Protein AF-0000000072273902 (afdb_homodimer)

Radius of gyration: 24.68 Å; Cα contacts (8 Å, |Δi|>4): 1093; chains: 2; bounding box: 52×80×60 Å

Nearest PDB structures (foldseek):
  7z16-assembly1_J  TM=9.126E-01  e=7.333E-23  Escherichia coli
  7z19-assembly1_I  TM=9.544E-01  e=6.099E-22  Escherichia coli
  4mki-assembly1_B  TM=8.995E-01  e=6.839E-22  Caldanaerobacter subterraneus subsp. tengcongensis MB4
  7z17-assembly1_J  TM=9.498E-01  e=2.004E-20  Escherichia coli
  4rfs-assembly1_A  TM=8.282E-01  e=1.284E-21  Levilactobacillus brevis

Foldseek 3Di:
DPQQFQKWWAQFWAADVPATQAGTETDTHHQLAAEEEAEDPSNCLVVVVCCQLVVDATPDTFMDGSRHTQHPDDDPVSLVVNLQEFEQAQQLPFDQVAALLCSQLVCVCPPVVDDPVVSSVLSQVLLVLLPHHSVRRGDGLVPDDSLSSLSSSVSSRPSSLHQEYEYEASCPPHDPVSSVSSLVSLQVSSNVSSHTYYYYHLDLVSCLSRHQKYFYRGSNYGPDIDGSVCQCVRVDFVSVCSNVVPCDTDDDPPDPD/DPQQFQKWWAQFWAADVPATQAGTETDTHHQLAEEEEAEDPSNCLVVVVCCQLVVDATPDTFMDGSRHTQHPDDDPVSLVVNLQEFEQAQQLPFDQVAALLCSQLVCVCPPVVDDPVVSSVLSQVLLVLLPHHSVRRGDGLVPDDSLSSLSSSVSSRPSSLHQEYEYEASCPPHDPVSSVSSLVSLQVSSNVSSHTYYYYHLDLVSCLSRHQKYFYRHSNYGPDIDGSVCQCVRVDFVSVCSNVVPCDTPDDPPPDD

Secondary structure (DSSP, 8-state):
-----SEEEEEEEEEETTEEEEEEEEEEE-TT-EEEEE--TTSSHHHHHHHHHTSS--SEEEEEETTEE-TT--HHHHHHHHTTEEEE-TTTT--TTS-HHHHHTHHHHHTS---HHHHHHHHHHHHHHTT--GGGTTS-GGGS-HHHHHHHHHHHHHTT--SEEEEESTTTT--HHHHHHHHHHHHHHHHHHT-EEEEE-S-HHHHHHH-SEEEEEETTEEEEEEEGGGGGG-S-HHHHHHHHT-SSSSS--SS--/-----SEEEEEEEEEETTEEEEEEEEEEE-TT-EEEEE--TTSSHHHHHHHHHTSS--SEEEEEETTEE-TT--HHHHHHHHTTEEEE-TTTT--TTS-HHHHHTHHHHHTS---HHHHHHHHHHHHHHTT--GGGTTS-GGGS-HHHHHHHHHHHHHTT--SEEEEESTTTT--HHHHHHHHHHHHHHHHHHT-EEEEE-S-HHHHHHH-SEEEEEETTEEEEEEEGGGGGG-S-HHHHHHHHT-SSSSS--SS--

InterPro domains:
  IPR003439 ABC transporter-like, ATP-binding domain [PF00005] (22-172)
  IPR003439 ABC transporter-like, ATP-binding domain [PS50893] (7-244)
  IPR003593 AAA+ ATPase domain [SM00382] (31-221)
  IPR017871 ABC transporter-like, conserved site [PS00211] (144-158)
  IPR027417 P-loop containing nucleoside triphosphate hydrolase [G3DSA:3.40.50.300] (6-251)
  IPR027417 P-loop containing nucleoside triphosphate hydrolase [SSF52540] (7-236)

pLDDT: mean 94.52, std 8.45, range [34.03, 98.75]

Organism: Rhodospirillum rubrum (strain ATCC 11170 / ATH 1.1.1 / DSM 467 / LMG 4362 / NCIMB 8255 / S1) (NCBI:txid269796)

Sequence (514 aa):
MTDTPKIELRGLKKAFGPKVVLDGVDLTVGAGESVVIIGGSGTGKSVALKCILGLLRPDSGSILIDGQETVGLRGQDRDKVMAKFGMLFQGAALFDSLPVWQNVAFGLLQGQRMPRRQAKEIAITTLAEVGLGADVADLSPSELSGGMQKRVGLARAIATNPEIIFFDEPTTGLDPIMADVINDLIRTSVRHLGATALTITHDMASASKIADRIAMLYQGKLIWVGPASEVYDSGNPYVDQFVHGRAEGPIRAGLRDMTDTPKIELRGLKKAFGPKVVLDGVDLTVGAGESVVIIGGSGTGKSVALKCILGLLRPDSGSILIDGQETVGLRGQDRDKVMAKFGMLFQGAALFDSLPVWQNVAFGLLQGQRMPRRQAKEIAITTLAEVGLGADVADLSPSELSGGMQKRVGLARAIATNPEIIFFDEPTTGLDPIMADVINDLIRTSVRHLGATALTITHDMASASKIADRIAMLYQGKLIWVGPASEVYDSGNPYVDQFVHGRAEGPIRAGLRD

Structure (mmCIF, N/CA/C/O backbone):
data_AF-0000000072273902-model_v1
#
loop_
_entity.id
_entity.type
_entity.pdbx_description
1 polymer 'ABC transporter component'
#
loop_
_atom_site.group_PDB
_atom_site.id
_atom_site.type_symbol
_atom_site.label_atom_id
_atom_site.label_alt_id
_atom_site.label_comp_id
_atom_site.label_asym_id
_atom_site.label_entity_id
_atom_site.label_seq_id
_atom_site.pdbx_PDB_ins_code
_atom_site.Cartn_x
_atom_site.Cartn_y
_atom_site.Cartn_z
_atom_site.occupancy
_atom_site.B_iso_or_equiv
_atom_site.auth_seq_id
_atom_site.auth_comp_id
_atom_site.auth_asym_id
_atom_site.auth_atom_id
_atom_site.pdbx_PDB_model_num
ATOM 1 N N . MET A 1 1 ? -2.51 -29.156 -32.438 1 37.62 1 MET A N 1
ATOM 2 C CA . MET A 1 1 ? -2.258 -29.641 -31.078 1 37.62 1 MET A CA 1
ATOM 3 C C . MET A 1 1 ? -2.84 -28.688 -30.031 1 37.62 1 MET A C 1
ATOM 5 O O . MET A 1 1 ? -2.404 -27.547 -29.922 1 37.62 1 MET A O 1
ATOM 9 N N . THR A 1 2 ? -4.09 -28.562 -29.828 1 48.53 2 THR A N 1
ATOM 10 C CA . THR A 1 2 ? -4.887 -27.625 -29.047 1 48.53 2 THR A CA 1
ATOM 11 C C . THR A 1 2 ? -4.297 -27.438 -27.656 1 48.53 2 THR A C 1
ATOM 13 O O . THR A 1 2 ? -4.234 -28.391 -26.859 1 48.53 2 THR A O 1
ATOM 16 N N . ASP A 1 3 ? -3.195 -26.562 -27.344 1 73.94 3 ASP A N 1
ATOM 17 C CA . ASP A 1 3 ? -2.293 -26.438 -26.203 1 73.94 3 ASP A CA 1
ATOM 18 C C . ASP A 1 3 ? -3.072 -26.25 -24.906 1 73.94 3 ASP A C 1
ATOM 20 O O . ASP A 1 3 ? -3.9 -25.328 -24.797 1 73.94 3 ASP A O 1
ATOM 24 N N . THR A 1 4 ? -3.309 -27.328 -24.219 1 91.38 4 THR A N 1
ATOM 25 C CA . THR A 1 4 ? -3.984 -27.359 -22.938 1 91.38 4 THR A CA 1
ATOM 26 C C . THR A 1 4 ? -3.49 -26.234 -22.031 1 91.38 4 THR A C 1
ATOM 28 O O . THR A 1 4 ? -2.285 -26.094 -21.812 1 91.38 4 THR A O 1
ATOM 31 N N . PRO A 1 5 ? -4.492 -25.438 -21.625 1 96.62 5 PRO A N 1
ATOM 32 C CA . PRO A 1 5 ? -4.074 -24.359 -20.703 1 96.62 5 PRO A CA 1
ATOM 33 C C . PRO A 1 5 ? -3.471 -24.891 -19.406 1 96.62 5 PRO A C 1
ATOM 35 O O . PRO A 1 5 ? -3.824 -25.984 -18.969 1 96.62 5 PRO A O 1
ATOM 38 N N . LYS A 1 6 ? -2.547 -24.203 -18.906 1 98.06 6 LYS A N 1
ATOM 39 C CA . LYS A 1 6 ? -1.939 -24.578 -17.625 1 98.06 6 LYS A CA 1
ATOM 40 C C . LYS A 1 6 ? -2.934 -24.438 -16.484 1 98.06 6 LYS A C 1
ATOM 42 O O . LYS A 1 6 ? -2.971 -25.266 -15.578 1 98.06 6 LYS A O 1
ATOM 47 N N . ILE A 1 7 ? -3.754 -23.359 -16.438 1 98.31 7 ILE A N 1
ATOM 48 C CA . ILE A 1 7 ? -4.844 -23.094 -15.5 1 98.31 7 ILE A CA 1
ATOM 49 C C . ILE A 1 7 ? -6.125 -22.797 -16.266 1 98.31 7 ILE A C 1
ATOM 51 O O . ILE A 1 7 ? -6.109 -22.031 -17.234 1 98.31 7 ILE A O 1
ATOM 55 N N . GLU A 1 8 ? -7.199 -23.391 -15.875 1 98.56 8 GLU A N 1
ATOM 56 C CA . GLU A 1 8 ? -8.484 -23.125 -16.5 1 98.56 8 GLU A CA 1
ATOM 57 C C . GLU A 1 8 ? -9.594 -23.016 -15.461 1 98.56 8 GLU A C 1
ATOM 59 O O . GLU A 1 8 ? -9.805 -23.938 -14.672 1 98.56 8 GLU A O 1
ATOM 64 N N . LEU A 1 9 ? -10.234 -21.891 -15.367 1 98.56 9 LEU A N 1
ATOM 65 C CA . LEU A 1 9 ? -11.445 -21.672 -14.57 1 98.56 9 LEU A CA 1
ATOM 66 C C . LEU A 1 9 ? -12.688 -21.719 -15.453 1 98.56 9 LEU A C 1
ATOM 68 O O . LEU A 1 9 ? -12.742 -21.078 -16.5 1 98.56 9 LEU A O 1
ATOM 72 N N . ARG A 1 10 ? -13.633 -22.5 -15.086 1 98.25 10 ARG A N 1
ATOM 73 C CA . ARG A 1 10 ? -14.875 -22.641 -15.836 1 98.25 10 ARG A CA 1
ATOM 74 C C . ARG A 1 10 ? -16.078 -22.312 -14.961 1 98.25 10 ARG A C 1
ATOM 76 O O . ARG A 1 10 ? -16.453 -23.109 -14.094 1 98.25 10 ARG A O 1
ATOM 83 N N . GLY A 1 11 ? -16.672 -21.203 -15.242 1 98.25 11 GLY A N 1
ATOM 84 C CA . GLY A 1 11 ? -17.891 -20.828 -14.555 1 98.25 11 GLY A CA 1
ATOM 85 C C . GLY A 1 11 ? -17.75 -20.812 -13.047 1 98.25 11 GLY A C 1
ATOM 86 O O . GLY A 1 11 ? -18.641 -21.312 -12.336 1 98.25 11 GLY A O 1
ATOM 87 N N . LEU A 1 12 ? -16.719 -20.359 -12.5 1 98.38 12 LEU A N 1
ATOM 88 C CA . LEU A 1 12 ? -16.422 -20.422 -11.078 1 98.38 12 LEU A CA 1
ATOM 89 C C . LEU A 1 12 ? -17.328 -19.469 -10.289 1 98.38 12 LEU A C 1
ATOM 91 O O . LEU A 1 12 ? -17.422 -18.281 -10.609 1 98.38 12 LEU A O 1
ATOM 95 N N . LYS A 1 13 ? -18.031 -19.984 -9.328 1 98.56 13 LYS A N 1
ATOM 96 C CA . LYS A 1 13 ? -18.938 -19.188 -8.492 1 98.56 13 LYS A CA 1
ATOM 97 C C . LYS A 1 13 ? -18.609 -19.375 -7.012 1 98.56 13 LYS A C 1
ATOM 99 O O . LYS A 1 13 ? -18.266 -20.469 -6.578 1 98.56 13 LYS A O 1
ATOM 104 N N . LYS A 1 14 ? -18.688 -18.375 -6.234 1 98.31 14 LYS A N 1
ATOM 105 C CA . LYS A 1 14 ? -18.484 -18.391 -4.785 1 98.31 14 LYS A CA 1
ATOM 106 C C . LYS A 1 14 ? -19.266 -17.266 -4.117 1 98.31 14 LYS A C 1
ATOM 108 O O . LYS A 1 14 ? -19.203 -16.109 -4.555 1 98.31 14 LYS A O 1
ATOM 113 N N . ALA A 1 15 ? -20.047 -17.547 -3.184 1 97.69 15 ALA A N 1
ATOM 114 C CA . ALA A 1 15 ? -20.812 -16.578 -2.404 1 97.69 15 ALA A CA 1
ATOM 115 C C . ALA A 1 15 ? -20.578 -16.766 -0.909 1 97.69 15 ALA A C 1
ATOM 117 O O . ALA A 1 15 ? -20.219 -17.859 -0.47 1 97.69 15 ALA A O 1
ATOM 118 N N . PHE A 1 16 ? -20.641 -15.781 -0.13 1 95.81 16 PHE A N 1
ATOM 119 C CA . PHE A 1 16 ? -20.672 -15.797 1.327 1 95.81 16 PHE A CA 1
ATOM 120 C C . PHE A 1 16 ? -21.984 -15.25 1.848 1 95.81 16 PHE A C 1
ATOM 122 O O . PHE A 1 16 ? -22.203 -14.039 1.881 1 95.81 16 PHE A O 1
ATOM 129 N N . GLY A 1 17 ? -22.859 -16.141 2.232 1 95.12 17 GLY A N 1
ATOM 130 C CA . GLY A 1 17 ? -24.234 -15.703 2.477 1 95.12 17 GLY A CA 1
ATOM 131 C C . GLY A 1 17 ? -24.906 -15.117 1.248 1 95.12 17 GLY A C 1
ATOM 132 O O . GLY A 1 17 ? -24.906 -15.734 0.182 1 95.12 17 GLY A O 1
ATOM 133 N N . PRO A 1 18 ? -25.453 -13.914 1.46 1 93.62 18 PRO A N 1
ATOM 134 C CA . PRO A 1 18 ? -26.141 -13.289 0.328 1 93.62 18 PRO A CA 1
ATOM 135 C C . PRO A 1 18 ? -25.188 -12.594 -0.635 1 93.62 18 PRO A C 1
ATOM 137 O O . PRO A 1 18 ? -25.594 -12.195 -1.732 1 93.62 18 PRO A O 1
ATOM 140 N N . LYS A 1 19 ? -23.969 -12.453 -0.305 1 94.19 19 LYS A N 1
ATOM 141 C CA . LYS A 1 19 ? -23.016 -11.711 -1.112 1 94.19 19 LYS A CA 1
ATOM 142 C C . LYS A 1 19 ? -22.328 -12.617 -2.131 1 94.19 19 LYS A C 1
ATOM 144 O O . LYS A 1 19 ? -21.547 -13.484 -1.764 1 94.19 19 LYS A O 1
ATOM 149 N N . VAL A 1 20 ? -22.625 -12.375 -3.387 1 96.62 20 VAL A N 1
ATOM 150 C CA . VAL A 1 20 ? -21.969 -13.109 -4.465 1 96.62 20 VAL A CA 1
ATOM 151 C C . VAL A 1 20 ? -20.625 -12.469 -4.777 1 96.62 20 VAL A C 1
ATOM 153 O O . VAL A 1 20 ? -20.562 -11.305 -5.18 1 96.62 20 VAL A O 1
ATOM 156 N N . VAL A 1 21 ? -19.547 -13.203 -4.617 1 97.12 21 VAL A N 1
ATOM 157 C CA . VAL A 1 21 ? -18.203 -12.68 -4.773 1 97.12 21 VAL A CA 1
ATOM 158 C C . VAL A 1 21 ? -17.641 -13.07 -6.141 1 97.12 21 VAL A C 1
ATOM 160 O O . VAL A 1 21 ? -17 -12.258 -6.809 1 97.12 21 VAL A O 1
ATOM 163 N N . LEU A 1 22 ? -17.828 -14.297 -6.539 1 98.5 22 LEU A N 1
ATOM 164 C CA . LEU A 1 22 ? -17.531 -14.789 -7.879 1 98.5 22 LEU A CA 1
ATOM 165 C C . LEU A 1 22 ? -18.797 -15.297 -8.562 1 98.5 22 LEU A C 1
ATOM 167 O O . LEU A 1 22 ? -19.516 -16.109 -7.996 1 98.5 22 LEU A O 1
ATOM 171 N N . ASP A 1 23 ? -19.062 -14.828 -9.766 1 98.25 23 ASP A N 1
ATOM 172 C CA . ASP A 1 23 ? -20.328 -15.094 -10.43 1 98.25 23 ASP A CA 1
ATOM 173 C C . ASP A 1 23 ? -20.109 -15.648 -11.836 1 98.25 23 ASP A C 1
ATOM 175 O O . ASP A 1 23 ? -20.609 -15.094 -12.812 1 98.25 23 ASP A O 1
ATOM 179 N N . GLY A 1 24 ? -19.484 -16.766 -11.914 1 98 24 GLY A N 1
ATOM 180 C CA . GLY A 1 24 ? -19.281 -17.438 -13.188 1 98 24 GLY A CA 1
ATOM 181 C C . GLY A 1 24 ? -18.016 -16.969 -13.898 1 98 24 GLY A C 1
ATOM 182 O O . GLY A 1 24 ? -18.078 -16.578 -15.07 1 98 24 GLY A O 1
ATOM 183 N N . VAL A 1 25 ? -16.906 -17.062 -13.242 1 98.25 25 VAL A N 1
ATOM 184 C CA . VAL A 1 25 ? -15.633 -16.562 -13.766 1 98.25 25 VAL A CA 1
ATOM 185 C C . VAL A 1 25 ? -15.023 -17.609 -14.703 1 98.25 25 VAL A C 1
ATOM 187 O O . VAL A 1 25 ? -14.891 -18.781 -14.336 1 98.25 25 VAL A O 1
ATOM 190 N N . ASP A 1 26 ? -14.789 -17.25 -15.922 1 98.56 26 ASP A N 1
ATOM 191 C CA . ASP A 1 26 ? -14.07 -18.047 -16.906 1 98.56 26 ASP A CA 1
ATOM 192 C C . ASP A 1 26 ? -12.703 -17.438 -17.219 1 98.56 26 ASP A C 1
ATOM 194 O O . ASP A 1 26 ? -12.617 -16.266 -17.594 1 98.56 26 ASP A O 1
ATOM 198 N N . LEU A 1 27 ? -11.648 -18.203 -17.109 1 98.44 27 LEU A N 1
ATOM 199 C CA . LEU A 1 27 ? -10.312 -17.703 -17.391 1 98.44 27 LEU A CA 1
ATOM 200 C C . LEU A 1 27 ? -9.375 -18.859 -17.766 1 98.44 27 LEU A C 1
ATOM 202 O O . LEU A 1 27 ? -9.414 -19.922 -17.156 1 98.44 27 LEU A O 1
ATOM 206 N N . THR A 1 28 ? -8.57 -18.672 -18.734 1 98.25 28 THR A N 1
ATOM 207 C CA . THR A 1 28 ? -7.523 -19.609 -19.109 1 98.25 28 THR A CA 1
ATOM 208 C C . THR A 1 28 ? -6.152 -18.953 -19.031 1 98.25 28 THR A C 1
ATOM 210 O O . THR A 1 28 ? -5.996 -17.781 -19.375 1 98.25 28 THR A O 1
ATOM 213 N N . VAL A 1 29 ? -5.23 -19.656 -18.531 1 98.38 29 VAL A N 1
ATOM 214 C CA . VAL A 1 29 ? -3.834 -19.234 -18.5 1 98.38 29 VAL A CA 1
ATOM 215 C C . VAL A 1 29 ? -2.975 -20.281 -19.219 1 98.38 29 VAL A C 1
ATOM 217 O O . VAL A 1 29 ? -2.967 -21.453 -18.844 1 98.38 29 VAL A O 1
ATOM 220 N N . GLY A 1 30 ? -2.303 -19.859 -20.234 1 97.88 30 GLY A N 1
ATOM 221 C CA . GLY A 1 30 ? -1.449 -20.766 -21 1 97.88 30 GLY A CA 1
ATOM 222 C C . GLY A 1 30 ? -0.151 -21.094 -20.281 1 97.88 30 GLY A C 1
ATOM 223 O O . GLY A 1 30 ? 0.245 -20.391 -19.344 1 97.88 30 GLY A O 1
ATOM 224 N N . ALA A 1 31 ? 0.478 -22.188 -20.766 1 97.25 31 ALA A N 1
ATOM 225 C CA . ALA A 1 31 ? 1.788 -22.562 -20.234 1 97.25 31 ALA A CA 1
ATOM 226 C C . ALA A 1 31 ? 2.816 -21.469 -20.516 1 97.25 31 ALA A C 1
ATOM 228 O O . ALA A 1 31 ? 2.928 -20.984 -21.641 1 97.25 31 ALA A O 1
ATOM 229 N N . GLY A 1 32 ? 3.496 -21.047 -19.422 1 97.12 32 GLY A N 1
ATOM 230 C CA . GLY A 1 32 ? 4.535 -20.031 -19.562 1 97.12 32 GLY A CA 1
ATOM 231 C C . GLY A 1 32 ? 3.988 -18.625 -19.703 1 97.12 32 GLY A C 1
ATOM 232 O O . GLY A 1 32 ? 4.746 -17.688 -19.938 1 97.12 32 GLY A O 1
ATOM 233 N N . GLU A 1 33 ? 2.713 -18.5 -19.547 1 98.06 33 GLU A N 1
ATOM 234 C CA . GLU A 1 33 ? 2.068 -17.188 -19.672 1 98.06 33 GLU A CA 1
ATOM 235 C C . GLU A 1 33 ? 1.95 -16.5 -18.312 1 98.06 33 GLU A C 1
ATOM 237 O O . GLU A 1 33 ? 1.74 -17.156 -17.297 1 98.06 33 GLU A O 1
ATOM 242 N N . SER A 1 34 ? 2.098 -15.219 -18.312 1 98.44 34 SER A N 1
ATOM 243 C CA . SER A 1 34 ? 1.867 -14.398 -17.125 1 98.44 34 SER A CA 1
ATOM 244 C C . SER A 1 34 ? 0.564 -13.617 -17.25 1 98.44 34 SER A C 1
ATOM 246 O O . SER A 1 34 ? 0.455 -12.695 -18.062 1 98.44 34 SER A O 1
ATOM 248 N N . VAL A 1 35 ? -0.438 -13.984 -16.453 1 98.75 35 VAL A N 1
ATOM 249 C CA . VAL A 1 35 ? -1.722 -13.289 -16.438 1 98.75 35 VAL A CA 1
ATOM 250 C C . VAL A 1 35 ? -1.891 -12.547 -15.109 1 98.75 35 VAL A C 1
ATOM 252 O O . VAL A 1 35 ? -1.561 -13.078 -14.047 1 98.75 35 VAL A O 1
ATOM 255 N N . VAL A 1 36 ? -2.371 -11.312 -15.164 1 98.75 36 VAL A N 1
ATOM 256 C CA . VAL A 1 36 ? -2.639 -10.508 -13.977 1 98.75 36 VAL A CA 1
ATOM 257 C C . VAL A 1 36 ? -4.133 -10.211 -13.883 1 98.75 36 VAL A C 1
ATOM 259 O O . VAL A 1 36 ? -4.746 -9.773 -14.859 1 98.75 36 VAL A O 1
ATOM 262 N N . ILE A 1 37 ? -4.699 -10.523 -12.758 1 98.62 37 ILE A N 1
ATOM 263 C CA . ILE A 1 37 ? -6.074 -10.133 -12.461 1 98.62 37 ILE A CA 1
ATOM 264 C C . ILE A 1 37 ? -6.074 -8.82 -11.68 1 98.62 37 ILE A C 1
ATOM 266 O O . ILE A 1 37 ? -5.504 -8.734 -10.586 1 98.62 37 ILE A O 1
ATOM 270 N N . ILE A 1 38 ? -6.707 -7.816 -12.242 1 98.06 38 ILE A N 1
ATOM 271 C CA . ILE A 1 38 ? -6.809 -6.523 -11.578 1 98.06 38 ILE A CA 1
ATOM 272 C C . ILE A 1 38 ? -8.25 -6.281 -11.141 1 98.06 38 ILE A C 1
ATOM 274 O O . ILE A 1 38 ? -9.172 -6.973 -11.594 1 98.06 38 ILE A O 1
ATOM 278 N N . GLY A 1 39 ? -8.453 -5.328 -10.25 1 94.69 39 GLY A N 1
ATOM 279 C CA . GLY A 1 39 ? -9.75 -4.953 -9.719 1 94.69 39 GLY A CA 1
ATOM 280 C C . GLY A 1 39 ? -9.664 -4.219 -8.391 1 94.69 39 GLY A C 1
ATOM 281 O O . GLY A 1 39 ? -8.602 -4.188 -7.762 1 94.69 39 GLY A O 1
ATOM 282 N N . GLY A 1 40 ? -10.742 -3.658 -8.07 1 90.75 40 GLY A N 1
ATOM 283 C CA . GLY A 1 40 ? -10.781 -2.912 -6.824 1 90.75 40 GLY A CA 1
ATOM 284 C C . GLY A 1 40 ? -10.688 -3.795 -5.598 1 90.75 40 GLY A C 1
ATOM 285 O O . GLY A 1 40 ? -10.719 -5.023 -5.703 1 90.75 40 GLY A O 1
ATOM 286 N N . SER A 1 41 ? -10.562 -3.117 -4.418 1 88.31 41 SER A N 1
ATOM 287 C CA . SER A 1 41 ? -10.547 -3.854 -3.16 1 88.31 41 SER A CA 1
ATOM 288 C C . SER A 1 41 ? -11.883 -4.547 -2.906 1 88.31 41 SER A C 1
ATOM 290 O O . SER A 1 41 ? -12.945 -3.973 -3.152 1 88.31 41 SER A O 1
ATOM 292 N N . GLY A 1 42 ? -11.844 -5.781 -2.525 1 86.06 42 GLY A N 1
ATOM 293 C CA . GLY A 1 42 ? -13.047 -6.504 -2.139 1 86.06 42 GLY A CA 1
ATOM 294 C C . GLY A 1 42 ? -13.812 -7.062 -3.322 1 86.06 42 GLY A C 1
ATOM 295 O O . GLY A 1 42 ? -14.961 -7.492 -3.18 1 86.06 42 GLY A O 1
ATOM 296 N N . THR A 1 43 ? -13.211 -7.082 -4.477 1 90.56 43 THR A N 1
ATOM 297 C CA . THR A 1 43 ? -13.945 -7.5 -5.664 1 90.56 43 THR A CA 1
ATOM 298 C C . THR A 1 43 ? -13.914 -9.016 -5.816 1 90.56 43 THR A C 1
ATOM 300 O O . THR A 1 43 ? -14.633 -9.578 -6.648 1 90.56 43 THR A O 1
ATOM 303 N N . GLY A 1 44 ? -13 -9.703 -5.105 1 94.75 44 GLY A N 1
ATOM 304 C CA . GLY A 1 44 ? -12.992 -11.156 -5.152 1 94.75 44 GLY A CA 1
ATOM 305 C C . GLY A 1 44 ? -11.703 -11.734 -5.699 1 94.75 44 GLY A C 1
ATOM 306 O O . GLY A 1 44 ? -11.594 -12.945 -5.891 1 94.75 44 GLY A O 1
ATOM 307 N N . LYS A 1 45 ? -10.742 -10.93 -5.98 1 96.81 45 LYS A N 1
ATOM 308 C CA . LYS A 1 45 ? -9.477 -11.391 -6.539 1 96.81 45 LYS A CA 1
ATOM 309 C C . LYS A 1 45 ? -8.836 -12.453 -5.645 1 96.81 45 LYS A C 1
ATOM 311 O O . LYS A 1 45 ? -8.445 -13.516 -6.121 1 96.81 45 LYS A O 1
ATOM 316 N N . SER A 1 46 ? -8.758 -12.125 -4.367 1 95.56 46 SER A N 1
ATOM 317 C CA . SER A 1 46 ? -8.141 -13.055 -3.428 1 95.56 46 SER A CA 1
ATOM 318 C C . SER A 1 46 ? -8.984 -14.312 -3.258 1 95.56 46 SER A C 1
ATOM 320 O O . SER A 1 46 ? -8.445 -15.406 -3.07 1 95.56 46 SER A O 1
ATOM 322 N N . VAL A 1 47 ? -10.312 -14.211 -3.342 1 96.75 47 VAL A N 1
ATOM 323 C CA . VAL A 1 47 ? -11.203 -15.359 -3.262 1 96.75 47 VAL A CA 1
ATOM 324 C C . VAL A 1 47 ? -10.961 -16.297 -4.449 1 96.75 47 VAL A C 1
ATOM 326 O O . VAL A 1 47 ? -10.867 -17.516 -4.285 1 96.75 47 VAL A O 1
ATOM 329 N N . ALA A 1 48 ? -10.812 -15.688 -5.629 1 97.81 48 ALA A N 1
ATOM 330 C CA . ALA A 1 48 ? -10.5 -16.469 -6.816 1 97.81 48 ALA A CA 1
ATOM 331 C C . ALA A 1 48 ? -9.18 -17.219 -6.648 1 97.81 48 ALA A C 1
ATOM 333 O O . ALA A 1 48 ? -9.102 -18.422 -6.918 1 97.81 48 ALA A O 1
ATOM 334 N N . LEU A 1 49 ? -8.148 -16.516 -6.184 1 97.25 49 LEU A N 1
ATOM 335 C CA . LEU A 1 49 ? -6.836 -17.125 -5.984 1 97.25 49 LEU A CA 1
ATOM 336 C C . LEU A 1 49 ? -6.902 -18.25 -4.961 1 97.25 49 LEU A C 1
ATOM 338 O O . LEU A 1 49 ? -6.359 -19.328 -5.184 1 97.25 49 LEU A O 1
ATOM 342 N N . LYS A 1 50 ? -7.609 -18.047 -3.893 1 95.81 50 LYS A N 1
ATOM 343 C CA . LYS A 1 50 ? -7.738 -19.047 -2.846 1 95.81 50 LYS A CA 1
ATOM 344 C C . LYS A 1 50 ? -8.477 -20.281 -3.357 1 95.81 50 LYS A C 1
ATOM 346 O O . LYS A 1 50 ? -8.188 -21.406 -2.943 1 95.81 50 LYS A O 1
ATOM 351 N N . CYS A 1 51 ? -9.445 -20.078 -4.211 1 97.5 51 CYS A N 1
ATOM 352 C CA . CYS A 1 51 ? -10.125 -21.203 -4.832 1 97.5 51 CYS A CA 1
ATOM 353 C C . CYS A 1 51 ? -9.164 -22.031 -5.676 1 97.5 51 CYS A C 1
ATOM 355 O O . CYS A 1 51 ? -9.156 -23.266 -5.594 1 97.5 51 CYS A O 1
ATOM 357 N N . ILE A 1 52 ? -8.336 -21.344 -6.445 1 97.38 52 ILE A N 1
ATOM 358 C CA . ILE A 1 52 ? -7.371 -22.031 -7.305 1 97.38 52 ILE A CA 1
ATOM 359 C C . ILE A 1 52 ? -6.379 -22.812 -6.441 1 97.38 52 ILE A C 1
ATOM 361 O O . ILE A 1 52 ? -6.023 -23.953 -6.77 1 97.38 52 ILE A O 1
ATOM 365 N N . LEU A 1 53 ? -5.988 -22.234 -5.316 1 94.81 53 LEU A N 1
ATOM 366 C CA . LEU A 1 53 ? -5.004 -22.844 -4.426 1 94.81 53 LEU A CA 1
ATOM 367 C C . LEU A 1 53 ? -5.633 -23.953 -3.59 1 94.81 53 LEU A C 1
ATOM 369 O O . LEU A 1 53 ? -4.93 -24.672 -2.869 1 94.81 53 LEU A O 1
ATOM 373 N N . GLY A 1 54 ? -6.91 -24.031 -3.611 1 93.56 54 GLY A N 1
ATOM 374 C CA . GLY A 1 54 ? -7.613 -25.062 -2.861 1 93.56 54 GLY A CA 1
ATOM 375 C C . GLY A 1 54 ? -7.836 -24.688 -1.406 1 93.56 54 GLY A C 1
ATOM 376 O O . GLY A 1 54 ? -8.211 -25.547 -0.595 1 93.56 54 GLY A O 1
ATOM 377 N N . LEU A 1 55 ? -7.59 -23.484 -1.046 1 91.75 55 LEU A N 1
ATOM 378 C CA . LEU A 1 55 ? -7.785 -23.016 0.32 1 91.75 55 LEU A CA 1
ATOM 379 C C . LEU A 1 55 ? -9.25 -22.688 0.58 1 91.75 55 LEU A C 1
ATOM 381 O O . LEU A 1 55 ? -9.672 -22.594 1.733 1 91.75 55 LEU A O 1
ATOM 385 N N . LEU A 1 56 ? -10.016 -22.469 -0.478 1 93.81 56 LEU A N 1
ATOM 386 C CA . LEU A 1 56 ? -11.445 -22.219 -0.433 1 93.81 56 LEU A CA 1
ATOM 387 C C . LEU A 1 56 ? -12.18 -23.031 -1.495 1 93.81 56 LEU A C 1
ATOM 389 O O . LEU A 1 56 ? -11.719 -23.125 -2.635 1 93.81 56 LEU A O 1
ATOM 393 N N . ARG A 1 57 ? -13.227 -23.625 -1.14 1 95.88 57 ARG A N 1
ATOM 394 C CA . ARG A 1 57 ? -14 -24.406 -2.1 1 95.88 57 ARG A CA 1
ATOM 395 C C . ARG A 1 57 ? -15.023 -23.531 -2.816 1 95.88 57 ARG A C 1
ATOM 397 O O . ARG A 1 57 ? -15.82 -22.844 -2.172 1 95.88 57 ARG A O 1
ATOM 404 N N . PRO A 1 58 ? -15 -23.5 -4.094 1 98 58 PRO A N 1
ATOM 405 C CA . PRO A 1 58 ? -16.047 -22.781 -4.809 1 98 58 PRO A CA 1
ATOM 406 C C . PRO A 1 58 ? -17.422 -23.438 -4.664 1 98 58 PRO A C 1
ATOM 408 O O . PRO A 1 58 ? -17.516 -24.609 -4.309 1 98 58 PRO A O 1
ATOM 411 N N . ASP A 1 59 ? -18.484 -22.641 -4.859 1 98.06 59 ASP A N 1
ATOM 412 C CA . ASP A 1 59 ? -19.844 -23.172 -4.781 1 98.06 59 ASP A CA 1
ATOM 413 C C . ASP A 1 59 ? -20.203 -23.938 -6.047 1 98.06 59 ASP A C 1
ATOM 415 O O . ASP A 1 59 ? -20.969 -24.906 -5.988 1 98.06 59 ASP A O 1
ATOM 419 N N . SER A 1 60 ? -19.688 -23.516 -7.152 1 97.88 60 SER A N 1
ATOM 420 C CA . SER A 1 60 ? -19.891 -24.188 -8.422 1 97.88 60 SER A CA 1
ATOM 421 C C . SER A 1 60 ? -18.797 -23.812 -9.43 1 97.88 60 SER A C 1
ATOM 423 O O . SER A 1 60 ? -18 -22.922 -9.172 1 97.88 60 SER A O 1
ATOM 425 N N . GLY A 1 61 ? -18.766 -24.547 -10.492 1 98 61 GLY A N 1
ATOM 426 C CA . GLY A 1 61 ? -17.734 -24.359 -11.508 1 98 61 GLY A CA 1
ATOM 427 C C . GLY A 1 61 ? -16.594 -25.344 -11.391 1 98 61 GLY A C 1
ATOM 428 O O . GLY A 1 61 ? -16.672 -26.312 -10.625 1 98 61 GLY A O 1
ATOM 429 N N . SER A 1 62 ? -15.586 -25.109 -12.266 1 98.06 62 SER A N 1
ATOM 430 C CA . SER A 1 62 ? -14.461 -26.047 -12.305 1 98.06 62 SER A CA 1
ATOM 431 C C . SER A 1 62 ? -13.125 -25.297 -12.352 1 98.06 62 SER A C 1
ATOM 433 O O . SER A 1 62 ? -13.062 -24.156 -12.82 1 98.06 62 SER A O 1
ATOM 435 N N . ILE A 1 63 ? -12.172 -25.875 -11.766 1 98.38 63 ILE A N 1
ATOM 436 C CA . ILE A 1 63 ? -10.781 -25.422 -11.852 1 98.38 63 ILE A CA 1
ATOM 437 C C . ILE A 1 63 ? -9.906 -26.562 -12.367 1 98.38 63 ILE A C 1
ATOM 439 O O . ILE A 1 63 ? -9.836 -27.625 -11.758 1 98.38 63 ILE A O 1
ATOM 443 N N . LEU A 1 64 ? -9.305 -26.328 -13.469 1 98.12 64 LEU A N 1
ATOM 444 C CA . LEU A 1 64 ? -8.438 -27.344 -14.055 1 98.12 64 LEU A CA 1
ATOM 445 C C . LEU A 1 64 ? -6.984 -26.875 -14.055 1 98.12 64 LEU A C 1
ATOM 447 O O . LEU A 1 64 ? -6.695 -25.734 -14.398 1 98.12 64 LEU A O 1
ATOM 451 N N . ILE A 1 65 ? -6.094 -27.75 -13.641 1 97.81 65 ILE A N 1
ATOM 452 C CA . ILE A 1 65 ? -4.648 -27.594 -13.766 1 97.81 65 ILE A CA 1
ATOM 453 C C . ILE A 1 65 ? -4.09 -28.672 -14.688 1 97.81 65 ILE A C 1
ATOM 455 O O . ILE A 1 65 ? -4.312 -29.859 -14.461 1 97.81 65 ILE A O 1
ATOM 459 N N . ASP A 1 66 ? -3.457 -28.312 -15.758 1 96.25 66 ASP A N 1
ATOM 460 C CA . ASP A 1 66 ? -3 -29.266 -16.766 1 96.25 66 ASP A CA 1
ATOM 461 C C . ASP A 1 66 ? -4.156 -30.125 -17.266 1 96.25 66 ASP A C 1
ATOM 463 O O . ASP A 1 66 ? -4.004 -31.328 -17.453 1 96.25 66 ASP A O 1
ATOM 467 N N . GLY A 1 67 ? -5.258 -29.516 -17.312 1 95.94 67 GLY A N 1
ATOM 468 C CA . GLY A 1 67 ? -6.41 -30.219 -17.844 1 95.94 67 GLY A CA 1
ATOM 469 C C . GLY A 1 67 ? -7.078 -31.125 -16.828 1 95.94 67 GLY A C 1
ATOM 470 O O . GLY A 1 67 ? -8.086 -31.766 -17.141 1 95.94 67 GLY A O 1
ATOM 471 N N . GLN A 1 68 ? -6.609 -31.203 -15.695 1 95.75 68 GLN A N 1
ATOM 472 C CA . GLN A 1 68 ? -7.172 -32.062 -14.664 1 95.75 68 GLN A CA 1
ATOM 473 C C . GLN A 1 68 ? -7.984 -31.25 -13.656 1 95.75 68 GLN A C 1
ATOM 475 O O . GLN A 1 68 ? -7.52 -30.234 -13.148 1 95.75 68 GLN A O 1
ATOM 480 N N . GLU A 1 69 ? -9.156 -31.75 -13.375 1 97.31 69 GLU A N 1
ATOM 481 C CA . GLU A 1 69 ? -10.031 -31.125 -12.391 1 97.31 69 GLU A CA 1
ATOM 482 C C . GLU A 1 69 ? -9.414 -31.172 -11 1 97.31 69 GLU A C 1
ATOM 484 O O . GLU A 1 69 ? -8.922 -32.219 -10.562 1 97.31 69 GLU A O 1
ATOM 489 N N . THR A 1 70 ? -9.438 -29.984 -10.297 1 96.94 70 THR A N 1
ATOM 490 C CA . THR A 1 70 ? -8.758 -29.953 -9.008 1 96.94 70 THR A CA 1
ATOM 491 C C . THR A 1 70 ? -9.75 -29.688 -7.883 1 96.94 70 THR A C 1
ATOM 493 O O . THR A 1 70 ? -9.422 -29.859 -6.707 1 96.94 70 THR A O 1
ATOM 496 N N . VAL A 1 71 ? -10.945 -29.234 -8.211 1 95.88 71 VAL A N 1
ATOM 497 C CA . VAL A 1 71 ? -11.93 -28.969 -7.172 1 95.88 71 VAL A CA 1
ATOM 498 C C . VAL A 1 71 ? -12.266 -30.266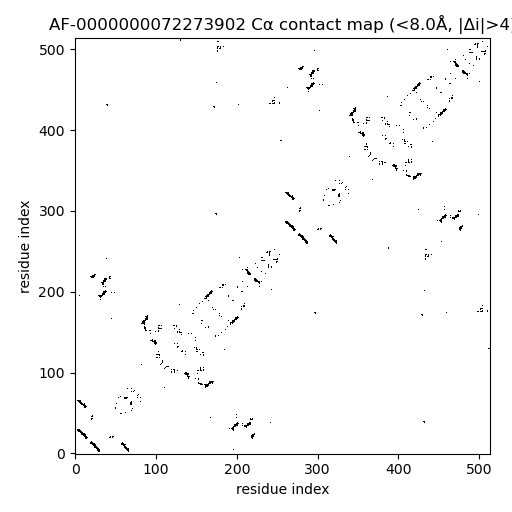 -6.434 1 95.88 71 VAL A C 1
ATOM 500 O O . VAL A 1 71 ? -12.625 -31.266 -7.059 1 95.88 71 VAL A O 1
ATOM 503 N N . GLY A 1 72 ? -12.094 -30.266 -5.164 1 90.56 72 GLY A N 1
ATOM 504 C CA . GLY A 1 72 ? -12.492 -31.406 -4.363 1 90.56 72 GLY A CA 1
ATOM 505 C C . GLY A 1 72 ? -11.383 -32.438 -4.18 1 90.56 72 GLY A C 1
ATOM 506 O O . GLY A 1 72 ? -11.562 -33.438 -3.502 1 90.56 72 GLY A O 1
ATOM 507 N N . LEU A 1 73 ? -10.234 -32.094 -4.809 1 91.25 73 LEU A N 1
ATOM 508 C CA . LEU A 1 73 ? -9.109 -33 -4.598 1 91.25 73 LEU A CA 1
ATOM 509 C C . LEU A 1 73 ? -8.727 -33.031 -3.121 1 91.25 73 LEU A C 1
ATOM 511 O O . LEU A 1 73 ? -8.844 -32.031 -2.41 1 91.25 73 LEU A O 1
ATOM 515 N N . ARG A 1 74 ? -8.297 -34.25 -2.689 1 88.81 74 ARG A N 1
ATOM 516 C CA . ARG A 1 74 ? -7.871 -34.469 -1.31 1 88.81 74 ARG A CA 1
ATOM 517 C C . ARG A 1 74 ? -6.652 -35.375 -1.247 1 88.81 74 ARG A C 1
ATOM 519 O O . ARG A 1 74 ? -6.277 -36 -2.248 1 88.81 74 ARG A O 1
ATOM 526 N N . GLY A 1 75 ? -5.973 -35.25 -0.192 1 90.56 75 GLY A N 1
ATOM 527 C CA . GLY A 1 75 ? -4.887 -36.156 0.096 1 90.56 75 GLY A CA 1
ATOM 528 C C . GLY A 1 75 ? -3.715 -36.031 -0.856 1 90.56 75 GLY A C 1
ATOM 529 O O . GLY A 1 75 ? -3.229 -34.906 -1.092 1 90.56 75 GLY A O 1
ATOM 530 N N . GLN A 1 76 ? -3.307 -37.219 -1.381 1 91.25 76 GLN A N 1
ATOM 531 C CA . GLN A 1 76 ? -2.098 -37.281 -2.193 1 91.25 76 GLN A CA 1
ATOM 532 C C . GLN A 1 76 ? -2.295 -36.562 -3.525 1 91.25 76 GLN A C 1
ATOM 534 O O . GLN A 1 76 ? -1.367 -35.938 -4.047 1 91.25 76 GLN A O 1
ATOM 539 N N . ASP A 1 77 ? -3.469 -36.688 -4.035 1 92.69 77 ASP A N 1
ATOM 540 C CA . ASP A 1 77 ? -3.75 -36.031 -5.312 1 92.69 77 ASP A CA 1
ATOM 541 C C . ASP A 1 77 ? -3.643 -34.531 -5.195 1 92.69 77 ASP A C 1
ATOM 543 O O . ASP A 1 77 ? -3.1 -33.844 -6.082 1 92.69 77 ASP A O 1
ATOM 547 N N . ARG A 1 78 ? -4.137 -34 -4.113 1 92.12 78 ARG A N 1
ATOM 548 C CA . ARG A 1 78 ? -4.012 -32.562 -3.85 1 92.12 78 ARG A CA 1
ATOM 549 C C . ARG A 1 78 ? -2.551 -32.188 -3.664 1 92.12 78 ARG A C 1
ATOM 551 O O . ARG A 1 78 ? -2.102 -31.172 -4.211 1 92.12 78 ARG A O 1
ATOM 558 N N . ASP A 1 79 ? -1.86 -33 -2.934 1 90.62 79 ASP A N 1
ATOM 559 C CA . ASP A 1 79 ? -0.454 -32.719 -2.66 1 90.62 79 ASP A CA 1
ATOM 560 C C . ASP A 1 79 ? 0.349 -32.625 -3.955 1 90.62 79 ASP A C 1
ATOM 562 O O . ASP A 1 79 ? 1.231 -31.781 -4.086 1 90.62 79 ASP A O 1
ATOM 566 N N . LYS A 1 80 ? 0.018 -33.5 -4.828 1 92.5 80 LYS A N 1
ATOM 567 C CA . LYS A 1 80 ? 0.709 -33.5 -6.113 1 92.5 80 LYS A CA 1
ATOM 568 C C . LYS A 1 80 ? 0.499 -32.219 -6.875 1 92.5 80 LYS A C 1
ATOM 570 O O . LYS A 1 80 ? 1.438 -31.656 -7.461 1 92.5 80 LYS A O 1
ATOM 575 N N . VAL A 1 81 ? -0.712 -31.719 -6.824 1 93.75 81 VAL A N 1
ATOM 576 C CA . VAL A 1 81 ? -1.034 -30.484 -7.52 1 93.75 81 VAL A CA 1
ATOM 577 C C . VAL A 1 81 ? -0.361 -29.297 -6.812 1 93.75 81 VAL A C 1
ATOM 579 O O . VAL A 1 81 ? 0.241 -28.438 -7.461 1 93.75 81 VAL A O 1
ATOM 582 N N . MET A 1 82 ? -0.416 -29.328 -5.504 1 91.62 82 MET A N 1
ATOM 583 C CA . MET A 1 82 ? 0.136 -28.234 -4.711 1 91.62 82 MET A CA 1
ATOM 584 C C . MET A 1 82 ? 1.651 -28.156 -4.863 1 91.62 82 MET A C 1
ATOM 586 O O . MET A 1 82 ? 2.238 -27.078 -4.766 1 91.62 82 MET A O 1
ATOM 590 N N . ALA A 1 83 ? 2.271 -29.234 -5.145 1 92.44 83 ALA A N 1
ATOM 591 C CA . ALA A 1 83 ? 3.723 -29.312 -5.305 1 92.44 83 ALA A CA 1
ATOM 592 C C . ALA A 1 83 ? 4.176 -28.547 -6.543 1 92.44 83 ALA A C 1
ATOM 594 O O . ALA A 1 83 ? 5.352 -28.188 -6.664 1 92.44 83 ALA A O 1
ATOM 595 N N . LYS A 1 84 ? 3.242 -28.297 -7.422 1 95.44 84 LYS A N 1
ATOM 596 C CA . LYS A 1 84 ? 3.547 -27.562 -8.648 1 95.44 84 LYS A CA 1
ATOM 597 C C . LYS A 1 84 ? 3.541 -26.047 -8.406 1 95.44 84 LYS A C 1
ATOM 599 O O . LYS A 1 84 ? 3.953 -25.281 -9.273 1 95.44 84 LYS A O 1
ATOM 604 N N . PHE A 1 85 ? 3.066 -25.688 -7.227 1 97.06 85 PHE A N 1
ATOM 605 C CA . PHE A 1 85 ? 2.758 -24.281 -7.004 1 97.06 85 PHE A CA 1
ATOM 606 C C . PHE A 1 85 ? 3.852 -23.609 -6.184 1 97.06 85 PHE A C 1
ATOM 608 O O . PHE A 1 85 ? 4.398 -24.203 -5.258 1 97.06 85 PHE A O 1
ATOM 615 N N . GLY A 1 86 ? 4.227 -22.375 -6.562 1 97.44 86 GLY A N 1
ATOM 616 C CA . GLY A 1 86 ? 4.852 -21.375 -5.707 1 97.44 86 GLY A CA 1
ATOM 617 C C . GLY A 1 86 ? 3.957 -20.172 -5.441 1 97.44 86 GLY A C 1
ATOM 618 O O . GLY A 1 86 ? 3.066 -19.875 -6.234 1 97.44 86 GLY A O 1
ATOM 619 N N . MET A 1 87 ? 4.23 -19.531 -4.297 1 97.12 87 MET A N 1
ATOM 620 C CA . MET A 1 87 ? 3.324 -18.438 -3.957 1 97.12 87 MET A CA 1
ATOM 621 C C . MET A 1 87 ? 4.059 -17.344 -3.201 1 97.12 87 MET A C 1
ATOM 623 O O . MET A 1 87 ? 4.816 -17.609 -2.27 1 97.12 87 MET A O 1
ATOM 627 N N . LEU A 1 88 ? 3.941 -16.109 -3.693 1 97.56 88 LEU A N 1
ATOM 628 C CA . LEU A 1 88 ? 4.328 -14.938 -2.92 1 97.56 88 LEU A CA 1
ATOM 629 C C . LEU A 1 88 ? 3.098 -14.234 -2.361 1 97.56 88 LEU A C 1
ATOM 631 O O . LEU A 1 88 ? 2.289 -13.688 -3.119 1 97.56 88 LEU A O 1
ATOM 635 N N . PHE A 1 89 ? 3.023 -14.219 -1.065 1 94.75 89 PHE A N 1
ATOM 636 C CA . PHE A 1 89 ? 1.899 -13.586 -0.383 1 94.75 89 PHE A CA 1
ATOM 637 C C . PHE A 1 89 ? 2.119 -12.078 -0.259 1 94.75 89 PHE A C 1
ATOM 639 O O . PHE A 1 89 ? 3.252 -11.602 -0.352 1 94.75 89 PHE A O 1
ATOM 646 N N . GLN A 1 90 ? 1.009 -11.336 -0.008 1 90.06 90 GLN A N 1
ATOM 647 C CA . GLN A 1 90 ? 1.035 -9.883 0.121 1 90.06 90 GLN A CA 1
ATOM 648 C C . GLN A 1 90 ? 2.021 -9.445 1.198 1 90.06 90 GLN A C 1
ATOM 650 O O . GLN A 1 90 ? 2.805 -8.516 0.99 1 90.06 90 GLN A O 1
ATOM 655 N N . GLY A 1 91 ? 2.113 -10.023 2.297 1 90.81 91 GLY A N 1
ATOM 656 C CA . GLY A 1 91 ? 3.025 -9.68 3.375 1 90.81 91 GLY A CA 1
ATOM 657 C C . GLY A 1 91 ? 4.254 -10.57 3.42 1 90.81 91 GLY A C 1
ATOM 658 O O . GLY A 1 91 ? 4.941 -10.641 4.441 1 90.81 91 GLY A O 1
ATOM 659 N N . ALA A 1 92 ? 4.504 -11.258 2.367 1 93.44 92 ALA A N 1
ATOM 660 C CA . ALA A 1 92 ? 5.57 -12.25 2.266 1 93.44 92 ALA A CA 1
ATOM 661 C C . ALA A 1 92 ? 5.281 -13.461 3.146 1 93.44 92 ALA A C 1
ATOM 663 O O . ALA A 1 92 ? 5.625 -14.586 2.791 1 93.44 92 ALA A O 1
ATOM 664 N N . ALA A 1 93 ? 4.621 -13.164 4.312 1 92.75 93 ALA A N 1
ATOM 665 C CA . ALA A 1 93 ? 4.164 -14.219 5.211 1 92.75 93 ALA A CA 1
ATOM 666 C C . ALA A 1 93 ? 5.316 -15.141 5.609 1 92.75 93 ALA A C 1
ATOM 668 O O . ALA A 1 93 ? 5.207 -16.359 5.504 1 92.75 93 ALA A O 1
ATOM 669 N N . LEU A 1 94 ? 6.434 -14.578 6.008 1 96.69 94 LEU A N 1
ATOM 670 C CA . LEU A 1 94 ? 7.582 -15.367 6.438 1 96.69 94 LEU A CA 1
ATOM 671 C C . LEU A 1 94 ? 7.367 -15.922 7.84 1 96.69 94 LEU A C 1
ATOM 673 O O . LEU A 1 94 ? 6.699 -15.297 8.664 1 96.69 94 LEU A O 1
ATOM 677 N N . PHE A 1 95 ? 7.918 -17.109 8.086 1 94.12 95 PHE A N 1
ATOM 678 C CA . PHE A 1 95 ? 7.934 -17.656 9.438 1 94.12 95 PHE A CA 1
ATOM 679 C C . PHE A 1 95 ? 8.953 -16.938 10.305 1 94.12 95 PHE A C 1
ATOM 681 O O . PHE A 1 95 ? 10.156 -17.156 10.164 1 94.12 95 PHE A O 1
ATOM 688 N N . ASP A 1 96 ? 8.484 -16.219 11.281 1 92.75 96 ASP A N 1
ATOM 689 C CA . ASP A 1 96 ? 9.344 -15.352 12.086 1 92.75 96 ASP A CA 1
ATOM 690 C C . ASP A 1 96 ? 10.289 -16.172 12.953 1 92.75 96 ASP A C 1
ATOM 692 O O . ASP A 1 96 ? 11.352 -15.695 13.352 1 92.75 96 ASP A O 1
ATOM 696 N N . SER A 1 97 ? 9.922 -17.375 13.258 1 94.56 97 SER A N 1
ATOM 697 C CA . SER A 1 97 ? 10.695 -18.203 14.172 1 94.56 97 SER A CA 1
ATOM 698 C C . SER A 1 97 ? 11.789 -18.969 13.438 1 94.56 97 SER A C 1
ATOM 700 O O . SER A 1 97 ? 12.609 -19.641 14.062 1 94.56 97 SER A O 1
ATOM 702 N N . LEU A 1 98 ? 11.781 -18.906 12.156 1 96 98 LEU A N 1
ATOM 703 C CA . LEU A 1 98 ? 12.766 -19.609 11.344 1 96 98 LEU A CA 1
ATOM 704 C C . LEU A 1 98 ? 13.734 -18.625 10.695 1 96 98 LEU A C 1
ATOM 706 O O . LEU A 1 98 ? 13.344 -17.531 10.297 1 96 98 LEU A O 1
ATOM 710 N N . PRO A 1 99 ? 14.938 -19.094 10.57 1 98 99 PRO A N 1
ATOM 711 C CA . PRO A 1 99 ? 15.859 -18.25 9.812 1 98 99 PRO A CA 1
ATOM 712 C C . PRO A 1 99 ? 15.461 -18.125 8.336 1 98 99 PRO A C 1
ATOM 714 O O . PRO A 1 99 ? 14.688 -18.953 7.836 1 98 99 PRO A O 1
ATOM 717 N N . VAL A 1 100 ? 16 -17.172 7.652 1 98.56 100 VAL A N 1
ATOM 718 C CA . VAL A 1 100 ? 15.664 -16.828 6.273 1 98.56 100 VAL A CA 1
ATOM 719 C C . VAL A 1 100 ? 15.859 -18.047 5.379 1 98.56 100 VAL A C 1
ATOM 721 O O . VAL A 1 100 ? 14.992 -18.391 4.574 1 98.56 100 VAL A O 1
ATOM 724 N N . TRP A 1 101 ? 17.016 -18.75 5.535 1 98.56 101 TRP A N 1
ATOM 725 C CA . TRP A 1 101 ? 17.297 -19.859 4.613 1 98.56 101 TRP A CA 1
ATOM 726 C C . TRP A 1 101 ? 16.281 -20.969 4.789 1 98.56 101 TRP A C 1
ATOM 728 O O . TRP A 1 101 ? 15.898 -21.641 3.82 1 98.56 101 TRP A O 1
ATOM 738 N N . GLN A 1 102 ? 15.758 -21.188 5.984 1 98.31 102 GLN A N 1
ATOM 739 C CA . GLN A 1 102 ? 14.75 -22.219 6.223 1 98.31 102 GLN A CA 1
ATOM 740 C C . GLN A 1 102 ? 13.398 -21.812 5.66 1 98.31 102 GLN A C 1
ATOM 742 O O . GLN A 1 102 ? 12.609 -22.656 5.223 1 98.31 102 GLN A O 1
ATOM 747 N N . ASN A 1 103 ? 13.109 -20.484 5.793 1 98.5 103 ASN A N 1
ATOM 748 C CA . ASN A 1 103 ? 11.922 -19.969 5.105 1 98.5 103 ASN A CA 1
ATOM 749 C C . ASN A 1 103 ? 11.961 -20.297 3.615 1 98.5 103 ASN A C 1
ATOM 751 O O . ASN A 1 103 ? 11 -20.844 3.072 1 98.5 103 ASN A O 1
ATOM 755 N N . VAL A 1 104 ? 13.086 -20.047 3.002 1 98.56 104 VAL A N 1
ATOM 756 C CA . VAL A 1 104 ? 13.258 -20.234 1.563 1 98.56 104 VAL A CA 1
ATOM 757 C C . VAL A 1 104 ? 13.195 -21.719 1.215 1 98.56 104 VAL A C 1
ATOM 759 O O . VAL A 1 104 ? 12.57 -22.094 0.221 1 98.56 104 VAL A O 1
ATOM 762 N N . ALA A 1 105 ? 13.789 -22.531 2.064 1 98.25 105 ALA A N 1
ATOM 763 C CA . ALA A 1 105 ? 13.898 -23.953 1.763 1 98.25 105 ALA A CA 1
ATOM 764 C C . ALA A 1 105 ? 12.734 -24.734 2.363 1 98.25 105 ALA A C 1
ATOM 766 O O . ALA A 1 105 ? 12.773 -25.969 2.416 1 98.25 105 ALA A O 1
ATOM 767 N N . PHE A 1 106 ? 11.742 -24.094 2.855 1 95.44 106 PHE A N 1
ATOM 768 C CA . PHE A 1 106 ? 10.664 -24.734 3.594 1 95.44 106 PHE A CA 1
ATOM 769 C C . PHE A 1 106 ? 10.062 -25.875 2.781 1 95.44 106 PHE A C 1
ATOM 771 O O . PHE A 1 106 ? 9.898 -26.984 3.287 1 95.44 106 PHE A O 1
ATOM 778 N N . GLY A 1 107 ? 9.742 -25.594 1.476 1 94 107 GLY A N 1
ATOM 779 C CA . GLY A 1 107 ? 9.156 -26.594 0.605 1 94 107 GLY A CA 1
ATOM 780 C C . GLY A 1 107 ? 10.102 -27.75 0.305 1 94 107 GLY A C 1
ATOM 781 O O . GLY A 1 107 ? 9.664 -28.875 0.12 1 94 107 GLY A O 1
ATOM 782 N N . LEU A 1 108 ? 11.367 -27.469 0.246 1 96.19 108 LEU A N 1
ATOM 783 C CA . LEU A 1 108 ? 12.367 -28.5 -0.007 1 96.19 108 LEU A CA 1
ATOM 784 C C . LEU A 1 108 ? 12.5 -29.438 1.187 1 96.19 108 LEU A C 1
ATOM 786 O O . LEU A 1 108 ? 12.586 -30.656 1.016 1 96.19 108 LEU A O 1
ATOM 790 N N . LEU A 1 109 ? 12.461 -28.844 2.367 1 94.5 109 LEU A N 1
ATOM 791 C CA . LEU A 1 109 ? 12.633 -29.609 3.596 1 94.5 109 LEU A CA 1
ATOM 792 C C . LEU A 1 109 ? 11.375 -30.422 3.914 1 94.5 109 LEU A C 1
ATOM 794 O O . LEU A 1 109 ? 11.445 -31.625 4.141 1 94.5 109 LEU A O 1
ATOM 798 N N . GLN A 1 110 ? 10.211 -29.844 3.832 1 87.06 110 GLN A N 1
ATOM 799 C CA . GLN A 1 110 ? 8.969 -30.453 4.293 1 87.06 110 GLN A CA 1
ATOM 800 C C . GLN A 1 110 ? 8.281 -31.219 3.166 1 87.06 110 GLN A C 1
ATOM 802 O O . GLN A 1 110 ? 7.695 -32.281 3.396 1 87.06 110 GLN A O 1
ATOM 807 N N . GLY A 1 111 ? 8.336 -30.719 2.031 1 83.38 111 GLY A N 1
ATOM 808 C CA . GLY A 1 111 ? 7.656 -31.328 0.902 1 83.38 111 GLY A CA 1
ATOM 809 C C . GLY A 1 111 ? 8.484 -32.406 0.221 1 83.38 111 GLY A C 1
ATOM 810 O O . GLY A 1 111 ? 8.008 -33.531 0.002 1 83.38 111 GLY A O 1
ATOM 811 N N . GLN A 1 112 ? 9.727 -32.156 -0.037 1 88.06 112 GLN A N 1
ATOM 812 C CA . GLN A 1 112 ? 10.57 -33.062 -0.821 1 88.06 112 GLN A CA 1
ATOM 813 C C . GLN A 1 112 ? 11.484 -33.875 0.08 1 88.06 112 GLN A C 1
ATOM 815 O O . GLN A 1 112 ? 12.227 -34.75 -0.399 1 88.06 112 GLN A O 1
ATOM 820 N N . ARG A 1 113 ? 11.523 -33.719 1.345 1 92.19 113 ARG A N 1
ATOM 821 C CA . ARG A 1 113 ? 12.344 -34.406 2.334 1 92.19 113 ARG A CA 1
ATOM 822 C C . ARG A 1 113 ? 13.82 -34.344 1.963 1 92.19 113 ARG A C 1
ATOM 824 O O . ARG A 1 113 ? 14.531 -35.344 2.053 1 92.19 113 ARG A O 1
ATOM 831 N N . MET A 1 114 ? 14.195 -33.188 1.474 1 94.94 114 MET A N 1
ATOM 832 C CA . MET A 1 114 ? 15.586 -32.969 1.09 1 94.94 114 MET A CA 1
ATOM 833 C C . MET A 1 114 ? 16.469 -32.812 2.322 1 94.94 114 MET A C 1
ATOM 835 O O . MET A 1 114 ? 16.078 -32.188 3.311 1 94.94 114 MET A O 1
ATOM 839 N N . PRO A 1 115 ? 17.719 -33.375 2.256 1 97 115 PRO A N 1
ATOM 840 C CA . PRO A 1 115 ? 18.656 -33.188 3.365 1 97 115 PRO A CA 1
ATOM 841 C C . PRO A 1 115 ? 18.953 -31.703 3.625 1 97 115 PRO A C 1
ATOM 843 O O . PRO A 1 115 ? 19.062 -30.922 2.682 1 97 115 PRO A O 1
ATOM 846 N N . ARG A 1 116 ? 19.141 -31.375 4.852 1 96.69 116 ARG A N 1
ATOM 847 C CA . ARG A 1 116 ? 19.281 -30 5.305 1 96.69 116 ARG A CA 1
ATOM 848 C C . ARG A 1 116 ? 20.438 -29.297 4.602 1 96.69 116 ARG A C 1
ATOM 850 O O . ARG A 1 116 ? 20.312 -28.156 4.18 1 96.69 116 ARG A O 1
ATOM 857 N N . ARG A 1 117 ? 21.547 -29.953 4.508 1 97.12 117 ARG A N 1
ATOM 858 C CA . ARG A 1 117 ? 22.734 -29.344 3.896 1 97.12 117 ARG A CA 1
ATOM 859 C C . ARG A 1 117 ? 22.453 -28.953 2.447 1 97.12 117 ARG A C 1
ATOM 861 O O . ARG A 1 117 ? 22.781 -27.844 2.033 1 97.12 117 ARG A O 1
ATOM 868 N N . GLN A 1 118 ? 21.891 -29.828 1.744 1 97.81 118 GLN A N 1
ATOM 869 C CA . GLN A 1 118 ? 21.562 -29.562 0.348 1 97.81 118 GLN A CA 1
ATOM 870 C C . GLN A 1 118 ? 20.5 -28.469 0.232 1 97.81 118 GLN A C 1
ATOM 872 O O . GLN A 1 118 ? 20.609 -27.578 -0.616 1 97.81 118 GLN A O 1
ATOM 877 N N . ALA A 1 119 ? 19.5 -28.516 1.064 1 98 119 ALA A N 1
ATOM 878 C CA . ALA A 1 119 ? 18.438 -27.516 1.072 1 98 119 ALA A CA 1
ATOM 879 C C . ALA A 1 119 ? 19 -26.125 1.34 1 98 119 ALA A C 1
ATOM 881 O O . ALA A 1 119 ? 18.578 -25.156 0.708 1 98 119 ALA A O 1
ATOM 882 N N . LYS A 1 120 ? 19.906 -26.062 2.258 1 98.19 120 LYS A N 1
ATOM 883 C CA . LYS A 1 120 ? 20.5 -24.766 2.588 1 98.19 120 LYS A CA 1
ATOM 884 C C . LYS A 1 120 ? 21.297 -24.203 1.412 1 98.19 120 LYS A C 1
ATOM 886 O O . LYS A 1 120 ? 21.266 -23 1.145 1 98.19 120 LYS A O 1
ATOM 891 N N . GLU A 1 121 ? 21.969 -25.031 0.727 1 98.25 121 GLU A N 1
ATOM 892 C CA . GLU A 1 121 ? 22.719 -24.609 -0.452 1 98.25 121 GLU A CA 1
ATOM 893 C C . GLU A 1 121 ? 21.797 -24.031 -1.519 1 98.25 121 GLU A C 1
ATOM 895 O O . GLU A 1 121 ? 22.078 -22.984 -2.107 1 98.25 121 GLU A O 1
ATOM 900 N N . ILE A 1 122 ? 20.719 -24.703 -1.719 1 98.06 122 ILE A N 1
ATOM 901 C CA . ILE A 1 122 ? 19.734 -24.234 -2.697 1 98.06 122 ILE A CA 1
ATOM 902 C C . ILE A 1 122 ? 19.141 -22.906 -2.244 1 98.06 122 ILE A C 1
ATOM 904 O O . ILE A 1 122 ? 18.969 -21.984 -3.051 1 98.06 122 ILE A O 1
ATOM 908 N N . ALA A 1 123 ? 18.875 -22.828 -0.971 1 98.5 123 ALA A N 1
ATOM 909 C CA . ALA A 1 123 ? 18.312 -21.594 -0.414 1 98.5 123 ALA A CA 1
ATOM 910 C C . ALA A 1 123 ? 19.25 -20.406 -0.659 1 98.5 123 ALA A C 1
ATOM 912 O O . ALA A 1 123 ? 18.812 -19.344 -1.097 1 98.5 123 ALA A O 1
ATOM 913 N N . ILE A 1 124 ? 20.484 -20.625 -0.431 1 98.44 124 ILE A N 1
ATOM 914 C CA . ILE A 1 124 ? 21.469 -19.562 -0.578 1 98.44 124 ILE A CA 1
ATOM 915 C C . ILE A 1 124 ? 21.594 -19.172 -2.049 1 98.44 124 ILE A C 1
ATOM 917 O O . ILE A 1 124 ? 21.641 -17.984 -2.377 1 98.44 124 ILE A O 1
ATOM 921 N N . THR A 1 125 ? 21.594 -20.125 -2.914 1 98.12 125 THR A N 1
ATOM 922 C CA . THR A 1 125 ? 21.641 -19.875 -4.352 1 98.12 125 THR A CA 1
ATOM 923 C C . THR A 1 125 ? 20.406 -19.094 -4.809 1 98.12 125 THR A C 1
ATOM 925 O O . THR A 1 125 ? 20.516 -18.156 -5.602 1 98.12 125 THR A O 1
ATOM 928 N N . THR A 1 126 ? 19.281 -19.484 -4.336 1 98.12 126 THR A N 1
ATOM 929 C CA . THR A 1 126 ? 18.031 -18.828 -4.703 1 98.12 126 THR A CA 1
ATOM 930 C C . THR A 1 126 ? 17.984 -17.391 -4.176 1 98.12 126 THR A C 1
ATOM 932 O O . THR A 1 126 ? 17.484 -16.5 -4.852 1 98.12 126 THR A O 1
ATOM 935 N N . LEU A 1 127 ? 18.5 -17.188 -2.945 1 98.06 127 LEU A N 1
ATOM 936 C CA . LEU A 1 127 ? 18.609 -15.852 -2.391 1 98.06 127 LEU A CA 1
ATOM 937 C C . LEU A 1 127 ? 19.438 -14.953 -3.299 1 98.06 127 LEU A C 1
ATOM 939 O O . LEU A 1 127 ? 19.078 -13.797 -3.535 1 98.06 127 LEU A O 1
ATOM 943 N N . ALA A 1 128 ? 20.469 -15.461 -3.811 1 97 128 ALA A N 1
ATOM 944 C CA . ALA A 1 128 ? 21.328 -14.711 -4.719 1 97 128 ALA A CA 1
ATOM 945 C C . ALA A 1 128 ? 20.578 -14.305 -5.98 1 97 128 ALA A C 1
ATOM 947 O O . ALA A 1 128 ? 20.766 -13.211 -6.512 1 97 128 ALA A O 1
ATOM 948 N N . GLU A 1 129 ? 19.703 -15.109 -6.465 1 95.94 129 GLU A N 1
ATOM 949 C CA . GLU A 1 129 ? 18.922 -14.836 -7.668 1 95.94 129 GLU A CA 1
ATOM 950 C C . GLU A 1 129 ? 17.984 -13.648 -7.469 1 95.94 129 GLU A C 1
ATOM 952 O O . GLU A 1 129 ? 17.641 -12.953 -8.43 1 95.94 129 GLU A O 1
ATOM 957 N N . VAL A 1 130 ? 17.625 -13.469 -6.191 1 96.38 130 VAL A N 1
ATOM 958 C CA . VAL A 1 130 ? 16.719 -12.344 -5.93 1 96.38 130 VAL A CA 1
ATOM 959 C C . VAL A 1 130 ? 17.516 -11.18 -5.336 1 96.38 130 VAL A C 1
ATOM 961 O O . VAL A 1 130 ? 16.938 -10.305 -4.68 1 96.38 130 VAL A O 1
ATOM 964 N N . GLY A 1 131 ? 18.781 -11.211 -5.402 1 93.94 131 GLY A N 1
ATOM 965 C CA . GLY A 1 131 ? 19.641 -10.078 -5.078 1 93.94 131 GLY A CA 1
ATOM 966 C C . GLY A 1 131 ? 20 -10.008 -3.607 1 93.94 131 GLY A C 1
ATOM 967 O O . GLY A 1 131 ? 20.281 -8.922 -3.086 1 93.94 131 GLY A O 1
ATOM 968 N N . LEU A 1 132 ? 19.906 -11.125 -2.912 1 96.38 132 LEU A N 1
ATOM 969 C CA . LEU A 1 132 ? 20.281 -11.148 -1.5 1 96.38 132 LEU A CA 1
ATOM 970 C C . LEU A 1 132 ? 21.516 -12 -1.279 1 96.38 132 LEU A C 1
ATOM 972 O O . LEU A 1 132 ? 21.625 -13.109 -1.805 1 96.38 132 LEU A O 1
ATOM 976 N N . GLY A 1 133 ? 22.453 -11.516 -0.502 1 94.62 133 GLY A N 1
ATOM 977 C CA . GLY A 1 133 ? 23.703 -12.211 -0.248 1 94.62 133 GLY A CA 1
ATOM 978 C C . GLY A 1 133 ? 23.547 -13.359 0.73 1 94.62 133 GLY A C 1
ATOM 979 O O . GLY A 1 133 ? 22.531 -13.477 1.41 1 94.62 133 GLY A O 1
ATOM 980 N N . ALA A 1 134 ? 24.609 -14.172 0.73 1 95.81 134 ALA A N 1
ATOM 981 C CA . ALA A 1 134 ? 24.625 -15.352 1.597 1 95.81 134 ALA A CA 1
ATOM 982 C C . ALA A 1 134 ? 24.531 -14.953 3.066 1 95.81 134 ALA A C 1
ATOM 984 O O . ALA A 1 134 ? 24.047 -15.727 3.896 1 95.81 134 ALA A O 1
ATOM 985 N N . ASP A 1 135 ? 24.922 -13.773 3.387 1 95.62 135 ASP A N 1
ATOM 986 C CA . ASP A 1 135 ? 24.922 -13.281 4.758 1 95.62 135 ASP A CA 1
ATOM 987 C C . ASP A 1 135 ? 23.484 -13.109 5.281 1 95.62 135 ASP A C 1
ATOM 989 O O . ASP A 1 135 ? 23.266 -13.039 6.492 1 95.62 135 ASP A O 1
ATOM 993 N N . VAL A 1 136 ? 22.562 -13.055 4.418 1 96.62 136 VAL A N 1
ATOM 994 C CA . VAL A 1 136 ? 21.172 -12.859 4.797 1 96.62 136 VAL A CA 1
ATOM 995 C C . VAL A 1 136 ? 20.562 -14.188 5.227 1 96.62 136 VAL A C 1
ATOM 997 O O . VAL A 1 136 ? 19.547 -14.219 5.934 1 96.62 136 VAL A O 1
ATOM 1000 N N . ALA A 1 137 ? 21.141 -15.281 4.902 1 97.81 137 ALA A N 1
ATOM 1001 C CA . ALA A 1 137 ? 20.578 -16.625 5.031 1 97.81 137 ALA A CA 1
ATOM 1002 C C . ALA A 1 137 ? 20.281 -16.953 6.492 1 97.81 137 ALA A C 1
ATOM 1004 O O . ALA A 1 137 ? 19.266 -17.578 6.797 1 97.81 137 ALA A O 1
ATOM 1005 N N . ASP A 1 138 ? 21.094 -16.453 7.391 1 97.75 138 ASP A N 1
ATOM 1006 C CA . ASP A 1 138 ? 20.969 -16.875 8.781 1 97.75 138 ASP A CA 1
ATOM 1007 C C . ASP A 1 138 ? 20.234 -15.82 9.609 1 97.75 138 ASP A C 1
ATOM 1009 O O . ASP A 1 138 ? 20.016 -16.016 10.812 1 97.75 138 ASP A O 1
ATOM 1013 N N . LEU A 1 139 ? 19.844 -14.758 8.992 1 97.75 139 LEU A N 1
ATOM 1014 C CA . LEU A 1 139 ? 19.094 -13.719 9.695 1 97.75 139 LEU A CA 1
ATOM 1015 C C . LEU A 1 139 ? 17.656 -14.164 9.969 1 97.75 139 LEU A C 1
ATOM 1017 O O . LEU A 1 139 ? 17.188 -15.117 9.359 1 97.75 139 LEU A O 1
ATOM 1021 N N . SER A 1 140 ? 17.109 -13.508 10.914 1 97.06 140 SER A N 1
ATOM 1022 C CA . SER A 1 140 ? 15.672 -13.664 11.164 1 97.06 140 SER A CA 1
ATOM 1023 C C . SER A 1 140 ? 14.852 -12.695 10.32 1 97.06 140 SER A C 1
ATOM 1025 O O . SER A 1 140 ? 15.32 -11.602 9.984 1 97.06 140 SER A O 1
ATOM 1027 N N . PRO A 1 141 ? 13.625 -13.055 9.953 1 96.69 141 PRO A N 1
ATOM 1028 C CA . PRO A 1 141 ? 12.781 -12.148 9.18 1 96.69 141 PRO A CA 1
ATOM 1029 C C . PRO A 1 141 ? 12.617 -10.781 9.836 1 96.69 141 PRO A C 1
ATOM 1031 O O . PRO A 1 141 ? 12.531 -9.766 9.141 1 96.69 141 PRO A O 1
ATOM 1034 N N . SER A 1 142 ? 12.648 -10.719 11.125 1 93.5 142 SER A N 1
ATOM 1035 C CA . SER A 1 142 ? 12.461 -9.469 11.852 1 93.5 142 SER A CA 1
ATOM 1036 C C . SER A 1 142 ? 13.633 -8.523 11.625 1 93.5 142 SER A C 1
ATOM 1038 O O . SER A 1 142 ? 13.531 -7.324 11.906 1 93.5 142 SER A O 1
ATOM 1040 N N . GLU A 1 143 ? 14.719 -8.977 11.148 1 94.38 143 GLU A N 1
ATOM 1041 C CA . GLU A 1 143 ? 15.922 -8.188 10.906 1 94.38 143 GLU A CA 1
ATOM 1042 C C . GLU A 1 143 ? 15.945 -7.629 9.484 1 94.38 143 GLU A C 1
ATOM 1044 O O . GLU A 1 143 ? 16.875 -6.91 9.109 1 94.38 143 GLU A O 1
ATOM 1049 N N . LEU A 1 144 ? 14.938 -7.969 8.734 1 94.38 144 LEU A N 1
ATOM 1050 C CA . LEU A 1 144 ? 14.906 -7.598 7.324 1 94.38 144 LEU A CA 1
ATOM 1051 C C . LEU A 1 144 ? 14.023 -6.375 7.102 1 94.38 144 LEU A C 1
ATOM 1053 O O . LEU A 1 144 ? 13.023 -6.188 7.801 1 94.38 144 LEU A O 1
ATOM 1057 N N . SER A 1 145 ? 14.438 -5.543 6.148 1 89.75 145 SER A N 1
ATOM 1058 C CA . SER A 1 145 ? 13.539 -4.492 5.68 1 89.75 145 SER A CA 1
ATOM 1059 C C . SER A 1 145 ? 12.344 -5.074 4.93 1 89.75 145 SER A C 1
ATOM 1061 O O . SER A 1 145 ? 12.352 -6.254 4.57 1 89.75 145 SER A O 1
ATOM 1063 N N . GLY A 1 146 ? 11.336 -4.32 4.707 1 89.38 146 GLY A N 1
ATOM 1064 C CA . GLY A 1 146 ? 10.172 -4.758 3.951 1 89.38 146 GLY A CA 1
ATOM 1065 C C . GLY A 1 146 ? 10.516 -5.27 2.566 1 89.38 146 GLY A C 1
ATOM 1066 O O . GLY A 1 146 ? 10.016 -6.312 2.141 1 89.38 146 GLY A O 1
ATOM 1067 N N . GLY A 1 147 ? 11.352 -4.504 1.883 1 92.38 147 GLY A N 1
ATOM 1068 C CA . GLY A 1 147 ? 11.797 -4.934 0.565 1 92.38 147 GLY A CA 1
ATOM 1069 C C . GLY A 1 147 ? 12.555 -6.242 0.587 1 92.38 147 GLY A C 1
ATOM 1070 O O . GLY A 1 147 ? 12.398 -7.078 -0.307 1 92.38 147 GLY A O 1
ATOM 1071 N N . MET A 1 148 ? 13.391 -6.395 1.587 1 94.81 148 MET A N 1
ATOM 1072 C CA . MET A 1 148 ? 14.125 -7.645 1.732 1 94.81 148 MET A CA 1
ATOM 1073 C C . MET A 1 148 ? 13.18 -8.805 2.012 1 94.81 148 MET A C 1
ATOM 1075 O O . MET A 1 148 ? 13.352 -9.898 1.466 1 94.81 148 MET A O 1
ATOM 1079 N N . GLN A 1 149 ? 12.219 -8.594 2.844 1 96.38 149 GLN A N 1
ATOM 1080 C CA . GLN A 1 149 ? 11.258 -9.641 3.166 1 96.38 149 GLN A CA 1
ATOM 1081 C C . GLN A 1 149 ? 10.523 -10.117 1.917 1 96.38 149 GLN A C 1
ATOM 1083 O O . GLN A 1 149 ? 10.32 -11.32 1.73 1 96.38 149 GLN A O 1
ATOM 1088 N N . LYS A 1 150 ? 10.148 -9.18 1.058 1 96.62 150 LYS A N 1
ATOM 1089 C CA . LYS A 1 150 ? 9.477 -9.547 -0.186 1 96.62 150 LYS A CA 1
ATOM 1090 C C . LYS A 1 150 ? 10.391 -10.367 -1.087 1 96.62 150 LYS A C 1
ATOM 1092 O O . LYS A 1 150 ? 9.945 -11.32 -1.733 1 96.62 150 LYS A O 1
ATOM 1097 N N . ARG A 1 151 ? 11.633 -10.031 -1.111 1 97.38 151 ARG A N 1
ATOM 1098 C CA . ARG A 1 151 ? 12.594 -10.781 -1.915 1 97.38 151 ARG A CA 1
ATOM 1099 C C . ARG A 1 151 ? 12.797 -12.188 -1.354 1 97.38 151 ARG A C 1
ATOM 1101 O O . ARG A 1 151 ? 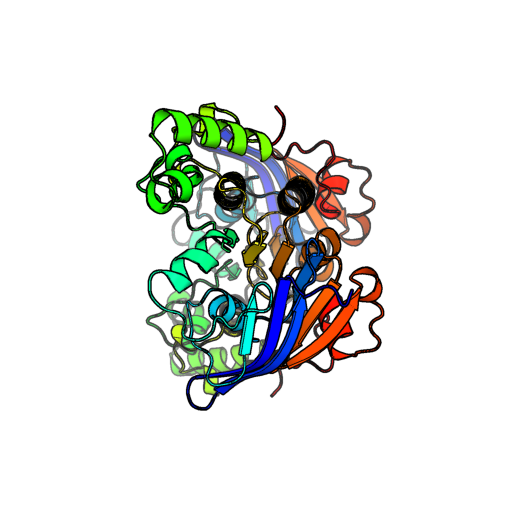12.891 -13.156 -2.109 1 97.38 151 ARG A O 1
ATOM 1108 N N . VAL A 1 152 ? 12.852 -12.281 -0.037 1 98.19 152 VAL A N 1
ATOM 1109 C CA . VAL A 1 152 ? 12.938 -13.594 0.594 1 98.19 152 VAL A CA 1
ATOM 1110 C C . VAL A 1 152 ? 11.688 -14.406 0.266 1 98.19 152 VAL A C 1
ATOM 1112 O O . VAL A 1 152 ? 11.773 -15.594 -0.056 1 98.19 152 VAL A O 1
ATOM 1115 N N . GLY A 1 153 ? 10.531 -13.758 0.352 1 98.38 153 GLY A N 1
ATOM 1116 C CA . GLY A 1 153 ? 9.289 -14.414 -0.034 1 98.38 153 GLY A CA 1
ATOM 1117 C C . GLY A 1 153 ? 9.305 -14.922 -1.464 1 98.38 153 GLY A C 1
ATOM 1118 O O . GLY A 1 153 ? 8.812 -16.016 -1.744 1 98.38 153 GLY A O 1
ATOM 1119 N N . LEU A 1 154 ? 9.812 -14.055 -2.328 1 98.31 154 LEU A N 1
ATOM 1120 C CA . LEU A 1 154 ? 9.953 -14.461 -3.723 1 98.31 154 LEU A CA 1
ATOM 1121 C C . LEU A 1 154 ? 10.891 -15.656 -3.848 1 98.31 154 LEU A C 1
ATOM 1123 O O . LEU A 1 154 ? 10.594 -16.609 -4.566 1 98.31 154 LEU A O 1
ATOM 1127 N N . ALA A 1 155 ? 12.023 -15.609 -3.174 1 98.56 155 ALA A N 1
ATOM 1128 C CA . ALA A 1 155 ? 12.961 -16.734 -3.17 1 98.56 155 ALA A CA 1
ATOM 1129 C C . ALA A 1 155 ? 12.273 -18.016 -2.725 1 98.56 155 ALA A C 1
ATOM 1131 O O . ALA A 1 155 ? 12.453 -19.062 -3.338 1 98.56 155 ALA A O 1
ATOM 1132 N N . ARG A 1 156 ? 11.516 -17.953 -1.696 1 98.44 156 ARG A N 1
ATOM 1133 C CA . ARG A 1 156 ? 10.773 -19.109 -1.211 1 98.44 156 ARG A CA 1
ATOM 1134 C C . ARG A 1 156 ? 9.836 -19.656 -2.285 1 98.44 156 ARG A C 1
ATOM 1136 O O . ARG A 1 156 ? 9.719 -20.859 -2.467 1 98.44 156 ARG A O 1
ATOM 1143 N N . ALA A 1 157 ? 9.203 -18.719 -2.982 1 98 157 ALA A N 1
ATOM 1144 C CA . ALA A 1 157 ? 8.227 -19.094 -4 1 98 157 ALA A CA 1
ATOM 1145 C C . ALA A 1 157 ? 8.891 -19.844 -5.148 1 98 157 ALA A C 1
ATOM 1147 O O . ALA A 1 157 ? 8.258 -20.703 -5.781 1 98 157 ALA A O 1
ATOM 1148 N N . ILE A 1 158 ? 10.18 -19.594 -5.398 1 98.06 158 ILE A N 1
ATOM 1149 C CA . ILE A 1 158 ? 10.758 -20.141 -6.621 1 98.06 158 ILE A CA 1
ATOM 1150 C C . ILE A 1 158 ? 11.734 -21.25 -6.27 1 98.06 158 ILE A C 1
ATOM 1152 O O . ILE A 1 158 ? 12.188 -21.984 -7.152 1 98.06 158 ILE A O 1
ATOM 1156 N N . ALA A 1 159 ? 12.039 -21.469 -5.031 1 97.75 159 ALA A N 1
ATOM 1157 C CA . ALA A 1 159 ? 13.094 -22.375 -4.578 1 97.75 159 ALA A CA 1
ATOM 1158 C C . ALA A 1 159 ? 12.805 -23.812 -5.004 1 97.75 159 ALA A C 1
ATOM 1160 O O . ALA A 1 159 ? 13.727 -24.578 -5.277 1 97.75 159 ALA A O 1
ATOM 1161 N N . THR A 1 160 ? 11.539 -24.203 -5.113 1 96.5 160 THR A N 1
ATOM 1162 C CA . THR A 1 160 ? 11.164 -25.594 -5.406 1 96.5 160 THR A CA 1
ATOM 1163 C C . THR A 1 160 ? 11.023 -25.797 -6.91 1 96.5 160 THR A C 1
ATOM 1165 O O . THR A 1 160 ? 10.562 -26.859 -7.352 1 96.5 160 THR A O 1
ATOM 1168 N N . ASN A 1 161 ? 11.336 -24.781 -7.695 1 96.5 161 ASN A N 1
ATOM 1169 C CA . ASN A 1 161 ? 11.195 -24.828 -9.148 1 96.5 161 ASN A CA 1
ATOM 1170 C C . ASN A 1 161 ? 9.75 -25.141 -9.555 1 96.5 161 ASN A C 1
ATOM 1172 O O . ASN A 1 161 ? 9.5 -26.094 -10.297 1 96.5 161 ASN A O 1
ATOM 1176 N N . PRO A 1 162 ? 8.844 -24.266 -9.18 1 97.94 162 PRO A N 1
ATOM 1177 C CA . PRO A 1 162 ? 7.422 -24.5 -9.453 1 97.94 162 PRO A CA 1
ATOM 1178 C C . PRO A 1 162 ? 7.074 -24.359 -10.93 1 97.94 162 PRO A C 1
ATOM 1180 O O . PRO A 1 162 ? 7.789 -23.688 -11.672 1 97.94 162 PRO A O 1
ATOM 1183 N N . GLU A 1 163 ? 5.992 -25.016 -11.312 1 98.12 163 GLU A N 1
ATOM 1184 C CA . GLU A 1 163 ? 5.477 -24.859 -12.672 1 98.12 163 GLU A CA 1
ATOM 1185 C C . GLU A 1 163 ? 4.562 -23.641 -12.789 1 98.12 163 GLU A C 1
ATOM 1187 O O . GLU A 1 163 ? 4.445 -23.047 -13.859 1 98.12 163 GLU A O 1
ATOM 1192 N N . ILE A 1 164 ? 3.924 -23.344 -11.688 1 98.62 164 ILE A N 1
ATOM 1193 C CA . ILE A 1 164 ? 3.012 -22.203 -11.602 1 98.62 164 ILE A CA 1
ATOM 1194 C C . ILE A 1 164 ? 3.355 -21.359 -10.375 1 98.62 164 ILE A C 1
ATOM 1196 O O . ILE A 1 164 ? 3.561 -21.891 -9.281 1 98.62 164 ILE A O 1
ATOM 1200 N N . ILE A 1 165 ? 3.445 -20.094 -10.555 1 98.69 165 ILE A N 1
ATOM 1201 C CA . ILE A 1 165 ? 3.711 -19.203 -9.438 1 98.69 165 ILE A CA 1
ATOM 1202 C C . ILE A 1 165 ? 2.562 -18.219 -9.281 1 98.69 165 ILE A C 1
ATOM 1204 O O . ILE A 1 165 ? 2.121 -17.609 -10.266 1 98.69 165 ILE A O 1
ATOM 1208 N N . PHE A 1 166 ? 2.068 -18.062 -8.078 1 98.69 166 PHE A N 1
ATOM 1209 C CA . PHE A 1 166 ? 1.018 -17.094 -7.738 1 98.69 166 PHE A CA 1
ATOM 1210 C C . PHE A 1 166 ? 1.588 -15.914 -6.973 1 98.69 166 PHE A C 1
ATOM 1212 O O . PHE A 1 166 ? 2.438 -16.094 -6.094 1 98.69 166 PHE A O 1
ATOM 1219 N N . PHE A 1 167 ? 1.19 -14.75 -7.348 1 98.5 167 PHE A N 1
ATOM 1220 C CA . PHE A 1 167 ? 1.581 -13.539 -6.648 1 98.5 167 PHE A CA 1
ATOM 1221 C C . PHE A 1 167 ? 0.354 -12.789 -6.137 1 98.5 167 PHE A C 1
ATOM 1223 O O . PHE A 1 167 ? -0.533 -12.438 -6.914 1 98.5 167 PHE A O 1
ATOM 1230 N N . ASP A 1 168 ? 0.244 -12.609 -4.895 1 97.31 168 ASP A N 1
ATOM 1231 C CA . ASP A 1 168 ? -0.824 -11.844 -4.262 1 97.31 168 ASP A CA 1
ATOM 1232 C C . ASP A 1 168 ? -0.325 -10.461 -3.826 1 97.31 168 ASP A C 1
ATOM 1234 O O . ASP A 1 168 ? 0.286 -10.328 -2.764 1 97.31 168 ASP A O 1
ATOM 1238 N N . GLU A 1 169 ? -0.604 -9.398 -4.66 1 96.19 169 GLU A N 1
ATOM 1239 C CA . GLU A 1 169 ? -0.191 -8.023 -4.387 1 96.19 169 GLU A CA 1
ATOM 1240 C C . GLU A 1 169 ? 1.282 -7.957 -3.996 1 96.19 169 GLU A C 1
ATOM 1242 O O . GLU A 1 169 ? 1.622 -7.496 -2.904 1 96.19 169 GLU A O 1
ATOM 1247 N N . PRO A 1 170 ? 2.162 -8.258 -4.902 1 96.94 170 PRO A N 1
ATOM 1248 C CA . PRO A 1 170 ? 3.57 -8.477 -4.562 1 96.94 170 PRO A CA 1
ATOM 1249 C C . PRO A 1 170 ? 4.301 -7.184 -4.203 1 96.94 170 PRO A C 1
ATOM 1251 O O . PRO A 1 170 ? 5.355 -7.223 -3.566 1 96.94 170 PRO A O 1
ATOM 1254 N N . THR A 1 171 ? 3.732 -6.082 -4.594 1 95.25 171 THR A N 1
ATOM 1255 C CA . THR A 1 171 ? 4.496 -4.852 -4.398 1 95.25 171 THR A CA 1
ATOM 1256 C C . THR A 1 171 ? 3.783 -3.924 -3.42 1 95.25 171 THR A C 1
ATOM 1258 O O . THR A 1 171 ? 4.18 -2.768 -3.254 1 95.25 171 THR A O 1
ATOM 1261 N N . THR A 1 172 ? 2.742 -4.41 -2.838 1 90.56 172 THR A N 1
ATOM 1262 C CA . THR A 1 172 ? 2.02 -3.592 -1.871 1 90.56 172 THR A CA 1
ATOM 1263 C C . THR A 1 172 ? 2.936 -3.172 -0.725 1 90.56 172 THR A C 1
ATOM 1265 O O . THR A 1 172 ? 3.723 -3.977 -0.225 1 90.56 172 THR A O 1
ATOM 1268 N N . GLY A 1 173 ? 2.842 -1.876 -0.355 1 87.75 173 GLY A N 1
ATOM 1269 C CA . GLY A 1 173 ? 3.592 -1.393 0.794 1 87.75 173 GLY A CA 1
ATOM 1270 C C . GLY A 1 173 ? 5.012 -0.99 0.452 1 87.75 173 GLY A C 1
ATOM 1271 O O . GLY A 1 173 ? 5.766 -0.548 1.323 1 87.75 173 GLY A O 1
ATOM 1272 N N . LEU A 1 174 ? 5.418 -1.104 -0.736 1 93 174 LEU A N 1
ATOM 1273 C CA . LEU A 1 174 ? 6.77 -0.759 -1.159 1 93 174 LEU A CA 1
ATOM 1274 C C . LEU A 1 174 ? 6.797 0.606 -1.839 1 93 174 LEU A C 1
ATOM 1276 O O . LEU A 1 174 ? 5.789 1.045 -2.398 1 93 174 LEU A O 1
ATOM 1280 N N . ASP A 1 175 ? 7.953 1.284 -1.737 1 93.31 175 ASP A N 1
ATOM 1281 C CA . ASP A 1 175 ? 8.117 2.51 -2.512 1 93.31 175 ASP A CA 1
ATOM 1282 C C . ASP A 1 175 ? 8.266 2.203 -4 1 93.31 175 ASP A C 1
ATOM 1284 O O . ASP A 1 175 ? 8.508 1.056 -4.383 1 93.31 175 ASP A O 1
ATOM 1288 N N . PRO A 1 176 ? 8.164 3.178 -4.828 1 93.31 176 PRO A N 1
ATOM 1289 C CA . PRO A 1 176 ? 8.109 2.949 -6.273 1 93.31 176 PRO A CA 1
ATOM 1290 C C . PRO A 1 176 ? 9.367 2.275 -6.816 1 93.31 176 PRO A C 1
ATOM 1292 O O . PRO A 1 176 ? 9.281 1.447 -7.727 1 93.31 176 PRO A O 1
ATOM 1295 N N . ILE A 1 177 ? 10.453 2.656 -6.324 1 94.06 177 ILE A N 1
ATOM 1296 C CA . ILE A 1 177 ? 11.703 2.098 -6.84 1 94.06 177 ILE A CA 1
ATOM 1297 C C . ILE A 1 177 ? 11.789 0.617 -6.477 1 94.06 177 ILE A C 1
ATOM 1299 O O . ILE A 1 177 ? 12.008 -0.23 -7.344 1 94.06 177 ILE A O 1
ATOM 1303 N N . MET A 1 178 ? 11.57 0.291 -5.23 1 93.62 178 MET A N 1
ATOM 1304 C CA . MET A 1 178 ? 11.633 -1.099 -4.785 1 93.62 178 MET A CA 1
ATOM 1305 C C . MET A 1 178 ? 10.539 -1.932 -5.453 1 93.62 178 MET A C 1
ATOM 1307 O O . MET A 1 178 ? 10.758 -3.104 -5.77 1 93.62 178 MET A O 1
ATOM 1311 N N . ALA A 1 179 ? 9.406 -1.365 -5.625 1 95.56 179 ALA A N 1
ATOM 1312 C CA . ALA A 1 179 ? 8.344 -2.064 -6.344 1 95.56 179 ALA A CA 1
ATOM 1313 C C . ALA A 1 179 ? 8.805 -2.488 -7.734 1 95.56 179 ALA A C 1
ATOM 1315 O O . ALA A 1 179 ? 8.555 -3.621 -8.156 1 95.56 179 ALA A O 1
ATOM 1316 N N . ASP A 1 180 ? 9.43 -1.596 -8.383 1 96 180 ASP A N 1
ATOM 1317 C CA . ASP A 1 180 ? 9.914 -1.894 -9.727 1 96 180 ASP A CA 1
ATOM 1318 C C . ASP A 1 180 ? 11 -2.963 -9.695 1 96 180 ASP A C 1
ATOM 1320 O O . ASP A 1 180 ? 11.062 -3.816 -10.586 1 96 180 ASP A O 1
ATOM 1324 N N . VAL A 1 181 ? 11.844 -2.885 -8.688 1 95.31 181 VAL A N 1
ATOM 1325 C CA . VAL A 1 181 ? 12.867 -3.914 -8.508 1 95.31 181 VAL A CA 1
ATOM 1326 C C . VAL A 1 181 ? 12.195 -5.277 -8.359 1 95.31 181 VAL A C 1
ATOM 1328 O O . VAL A 1 181 ? 12.578 -6.238 -9.031 1 95.31 181 VAL A O 1
ATOM 1331 N N . ILE A 1 182 ? 11.219 -5.371 -7.508 1 96.81 182 ILE A N 1
ATOM 1332 C CA . ILE A 1 182 ? 10.516 -6.625 -7.266 1 96.81 182 ILE A CA 1
ATOM 1333 C C . ILE A 1 182 ? 9.852 -7.098 -8.555 1 96.81 182 ILE A C 1
ATOM 1335 O O . ILE A 1 182 ? 9.914 -8.281 -8.891 1 96.81 182 ILE A O 1
ATOM 1339 N N . ASN A 1 183 ? 9.227 -6.195 -9.297 1 97.56 183 ASN A N 1
ATOM 1340 C CA . ASN A 1 183 ? 8.602 -6.551 -10.57 1 97.56 183 ASN A CA 1
ATOM 1341 C C . ASN A 1 183 ? 9.609 -7.133 -11.555 1 97.56 183 ASN A C 1
ATOM 1343 O O . ASN A 1 183 ? 9.32 -8.125 -12.227 1 97.56 183 ASN A O 1
ATOM 1347 N N . ASP A 1 184 ? 10.75 -6.523 -11.602 1 97 184 ASP A N 1
ATOM 1348 C CA . ASP A 1 184 ? 11.805 -7.027 -12.477 1 97 184 ASP A CA 1
ATOM 1349 C C . ASP A 1 184 ? 12.227 -8.438 -12.07 1 97 184 ASP A C 1
ATOM 1351 O O . ASP A 1 184 ? 12.422 -9.305 -12.922 1 97 184 ASP A O 1
ATOM 1355 N N . LEU A 1 185 ? 12.367 -8.57 -10.805 1 96.94 185 LEU A N 1
ATOM 1356 C CA . LEU A 1 185 ? 12.766 -9.875 -10.297 1 96.94 185 LEU A CA 1
ATOM 1357 C C . LEU A 1 185 ? 11.703 -10.93 -10.617 1 96.94 185 LEU A C 1
ATOM 1359 O O . LEU A 1 185 ? 12.039 -12.047 -11 1 96.94 185 LEU A O 1
ATOM 1363 N N . ILE A 1 186 ? 10.453 -10.586 -10.445 1 97.88 186 ILE A N 1
ATOM 1364 C CA . ILE A 1 186 ? 9.359 -11.5 -10.766 1 97.88 186 ILE A CA 1
ATOM 1365 C C . ILE A 1 186 ? 9.438 -11.883 -12.242 1 97.88 186 ILE A C 1
ATOM 1367 O O . ILE A 1 186 ? 9.414 -13.07 -12.578 1 97.88 186 ILE A O 1
ATOM 1371 N N . ARG A 1 187 ? 9.57 -10.914 -13.078 1 97.31 187 ARG A N 1
ATOM 1372 C CA . ARG A 1 187 ? 9.609 -11.156 -14.516 1 97.31 187 ARG A CA 1
ATOM 1373 C C . ARG A 1 187 ? 10.766 -12.078 -14.875 1 97.31 187 ARG A C 1
ATOM 1375 O O . ARG A 1 187 ? 10.586 -13.062 -15.594 1 97.31 187 ARG A O 1
ATOM 1382 N N . THR A 1 188 ? 11.914 -11.789 -14.375 1 96.56 188 THR A N 1
ATOM 1383 C CA . THR A 1 188 ? 13.117 -12.547 -14.703 1 96.56 188 THR A CA 1
ATOM 1384 C C . THR A 1 188 ? 13.023 -13.969 -14.148 1 96.56 188 THR A C 1
ATOM 1386 O O . THR A 1 188 ? 13.359 -14.938 -14.836 1 96.56 188 THR A O 1
ATOM 1389 N N . SER A 1 189 ? 12.562 -14.086 -12.922 1 96.56 189 SER A N 1
ATOM 1390 C CA . SER A 1 189 ? 12.461 -15.391 -12.289 1 96.56 189 SER A CA 1
ATOM 1391 C C . SER A 1 189 ? 11.453 -16.281 -13.008 1 96.56 189 SER A C 1
ATOM 1393 O O . SER A 1 189 ? 11.727 -17.453 -13.289 1 96.56 189 SER A O 1
ATOM 1395 N N . VAL A 1 190 ? 10.32 -15.719 -13.352 1 96.81 190 VAL A N 1
ATOM 1396 C CA . VAL A 1 190 ? 9.273 -16.469 -14.031 1 96.81 190 VAL A CA 1
ATOM 1397 C C . VAL A 1 190 ? 9.766 -16.922 -15.398 1 96.81 190 VAL A C 1
ATOM 1399 O O . VAL A 1 190 ? 9.578 -18.078 -15.781 1 96.81 190 VAL A O 1
ATOM 1402 N N . ARG A 1 191 ? 10.414 -16.078 -16.078 1 95.94 191 ARG A N 1
ATOM 1403 C CA . ARG A 1 191 ? 10.93 -16.391 -17.406 1 95.94 191 ARG A CA 1
ATOM 1404 C C . ARG A 1 191 ? 12.031 -17.453 -17.328 1 95.94 191 ARG A C 1
ATOM 1406 O O . ARG A 1 191 ? 12.047 -18.391 -18.109 1 95.94 191 ARG A O 1
ATOM 1413 N N . HIS A 1 192 ? 12.883 -17.281 -16.422 1 95.62 192 HIS A N 1
ATOM 1414 C CA . HIS A 1 192 ? 13.992 -18.203 -16.266 1 95.62 192 HIS A CA 1
ATOM 1415 C C . HIS A 1 192 ? 13.5 -19.609 -15.961 1 95.62 192 HIS A C 1
ATOM 1417 O O . HIS A 1 192 ? 14.016 -20.578 -16.516 1 95.62 192 HIS A O 1
ATOM 1423 N N . LEU A 1 193 ? 12.508 -19.734 -15.18 1 96.75 193 LEU A N 1
ATOM 1424 C CA . LEU A 1 193 ? 11.961 -21.016 -14.773 1 96.75 193 LEU A CA 1
ATOM 1425 C C . LEU A 1 193 ? 11.062 -21.594 -15.867 1 96.75 193 LEU A C 1
ATOM 1427 O O . LEU A 1 193 ? 10.758 -22.781 -15.867 1 96.75 193 LEU A O 1
ATOM 1431 N N . GLY A 1 194 ? 10.641 -20.703 -16.75 1 97.38 194 GLY A N 1
ATOM 1432 C CA . GLY A 1 194 ? 9.609 -21.125 -17.688 1 97.38 194 GLY A CA 1
ATOM 1433 C C . GLY A 1 194 ? 8.273 -21.391 -17.031 1 97.38 194 GLY A C 1
ATOM 1434 O O . GLY A 1 194 ? 7.484 -22.203 -17.516 1 97.38 194 GLY A O 1
ATOM 1435 N N . ALA A 1 195 ? 8.07 -20.797 -15.945 1 98.06 195 ALA A N 1
ATOM 1436 C CA . ALA A 1 195 ? 6.867 -21.031 -15.156 1 98.06 195 ALA A CA 1
ATOM 1437 C C . ALA A 1 195 ? 5.691 -20.219 -15.695 1 98.06 195 ALA A C 1
ATOM 1439 O O . ALA A 1 195 ? 5.887 -19.266 -16.453 1 98.06 195 ALA A O 1
ATOM 1440 N N . THR A 1 196 ? 4.484 -20.672 -15.391 1 98.5 196 THR A N 1
ATOM 1441 C CA . THR A 1 196 ? 3.256 -19.906 -15.555 1 98.5 196 THR A CA 1
ATOM 1442 C C . THR A 1 196 ? 3.004 -19.016 -14.336 1 98.5 196 THR A C 1
ATOM 1444 O O . THR A 1 196 ? 3.307 -19.406 -13.211 1 98.5 196 THR A O 1
ATOM 1447 N N . ALA A 1 197 ? 2.52 -17.828 -14.602 1 98.62 197 ALA A N 1
ATOM 1448 C CA . ALA A 1 197 ? 2.322 -16.922 -13.469 1 98.62 197 ALA A CA 1
ATOM 1449 C C . ALA A 1 197 ? 0.901 -16.359 -13.445 1 98.62 197 ALA A C 1
ATOM 1451 O O . ALA A 1 197 ? 0.342 -16.031 -14.5 1 98.62 197 ALA A O 1
ATOM 1452 N N . LEU A 1 198 ? 0.288 -16.297 -12.305 1 98.75 198 LEU A N 1
ATOM 1453 C CA . LEU A 1 198 ? -0.972 -15.609 -12.047 1 98.75 198 LEU A CA 1
ATOM 1454 C C . LEU A 1 198 ? -0.825 -14.625 -10.891 1 98.75 198 LEU A C 1
ATOM 1456 O O . LEU A 1 198 ? -0.562 -15.031 -9.758 1 98.75 198 LEU A O 1
ATOM 1460 N N . THR A 1 199 ? -0.998 -13.359 -11.18 1 98.56 199 THR A N 1
ATOM 1461 C CA . THR A 1 199 ? -0.826 -12.297 -10.195 1 98.56 199 THR A CA 1
ATOM 1462 C C . THR A 1 199 ? -2.141 -11.562 -9.961 1 98.56 199 THR A C 1
ATOM 1464 O O . THR A 1 199 ? -2.879 -11.281 -10.906 1 98.56 199 THR A O 1
ATOM 1467 N N . ILE A 1 200 ? -2.486 -11.344 -8.734 1 98.31 200 ILE A N 1
ATOM 1468 C CA . ILE A 1 200 ? -3.572 -10.422 -8.438 1 98.31 200 ILE A CA 1
ATOM 1469 C C . ILE A 1 200 ? -3.004 -9.117 -7.883 1 98.31 200 ILE A C 1
ATOM 1471 O O . ILE A 1 200 ? -2.113 -9.133 -7.031 1 98.31 200 ILE A O 1
ATOM 1475 N N . THR A 1 201 ? -3.441 -8.023 -8.391 1 96.88 201 THR A N 1
ATOM 1476 C CA . THR A 1 201 ? -2.961 -6.73 -7.914 1 96.88 201 THR A CA 1
ATOM 1477 C C . THR A 1 201 ? -3.924 -5.617 -8.312 1 96.88 201 THR A C 1
ATOM 1479 O O . THR A 1 201 ? -4.746 -5.793 -9.219 1 96.88 201 THR A O 1
ATOM 1482 N N . HIS A 1 202 ? -3.875 -4.594 -7.621 1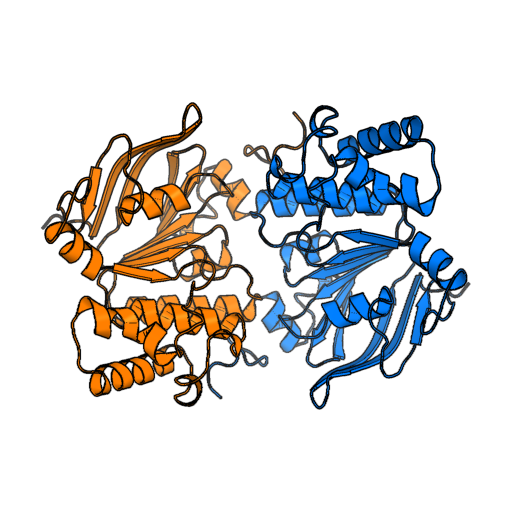 95.38 202 HIS A N 1
ATOM 1483 C CA . HIS A 1 202 ? -4.57 -3.381 -8.031 1 95.38 202 HIS A CA 1
ATOM 1484 C C . HIS A 1 202 ? -3.594 -2.332 -8.555 1 95.38 202 HIS A C 1
ATOM 1486 O O . HIS A 1 202 ? -4.004 -1.242 -8.953 1 95.38 202 HIS A O 1
ATOM 1492 N N . ASP A 1 203 ? -2.383 -2.637 -8.602 1 93.69 203 ASP A N 1
ATOM 1493 C CA . ASP A 1 203 ? -1.331 -1.727 -9.039 1 93.69 203 ASP A CA 1
ATOM 1494 C C . ASP A 1 203 ? -1.069 -1.879 -10.539 1 93.69 203 ASP A C 1
ATOM 1496 O O . ASP A 1 203 ? -0.53 -2.895 -10.984 1 93.69 203 ASP A O 1
ATOM 1500 N N . MET A 1 204 ? -1.279 -0.779 -11.234 1 94.12 204 MET A N 1
ATOM 1501 C CA . MET A 1 204 ? -1.206 -0.872 -12.688 1 94.12 204 MET A CA 1
ATOM 1502 C C . MET A 1 204 ? 0.242 -0.832 -13.164 1 94.12 204 MET A C 1
ATOM 1504 O O . MET A 1 204 ? 0.563 -1.352 -14.234 1 94.12 204 MET A O 1
ATOM 1508 N N . ALA A 1 205 ? 1.113 -0.169 -12.398 1 93.06 205 ALA A N 1
ATOM 1509 C CA . ALA A 1 205 ? 2.529 -0.2 -12.758 1 93.06 205 ALA A CA 1
ATOM 1510 C C . ALA A 1 205 ? 3.072 -1.625 -12.719 1 93.06 205 ALA A C 1
ATOM 1512 O O . ALA A 1 205 ? 3.785 -2.045 -13.633 1 93.06 205 ALA A O 1
ATOM 1513 N N . SER A 1 206 ? 2.711 -2.328 -11.727 1 95.69 206 SER A N 1
ATOM 1514 C CA . SER A 1 206 ? 3.111 -3.727 -11.602 1 95.69 206 SER A CA 1
ATOM 1515 C C . SER A 1 206 ? 2.469 -4.582 -12.688 1 95.69 206 SER A C 1
ATOM 1517 O O . SER A 1 206 ? 3.152 -5.363 -13.359 1 95.69 206 SER A O 1
ATOM 1519 N N . ALA A 1 207 ? 1.152 -4.426 -12.859 1 97.25 207 ALA A N 1
ATOM 1520 C CA . ALA A 1 207 ? 0.424 -5.215 -13.852 1 97.25 207 ALA A CA 1
ATOM 1521 C C . ALA A 1 207 ? 1.03 -5.043 -15.242 1 97.25 207 ALA A C 1
ATOM 1523 O O . ALA A 1 207 ? 1.265 -6.023 -15.945 1 97.25 207 ALA A O 1
ATOM 1524 N N . SER A 1 208 ? 1.355 -3.848 -15.547 1 94.81 208 SER A N 1
ATOM 1525 C CA . SER A 1 208 ? 1.864 -3.539 -16.875 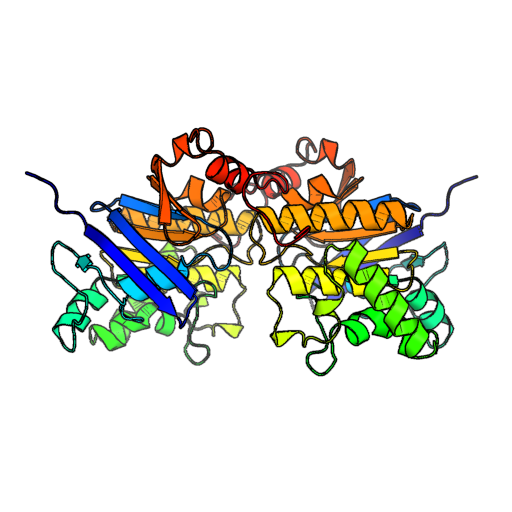1 94.81 208 SER A CA 1
ATOM 1526 C C . SER A 1 208 ? 3.256 -4.129 -17.094 1 94.81 208 SER A C 1
ATOM 1528 O O . SER A 1 208 ? 3.627 -4.473 -18.203 1 94.81 208 SER A O 1
ATOM 1530 N N . LYS A 1 209 ? 3.975 -4.234 -16.047 1 94.88 209 LYS A N 1
ATOM 1531 C CA . LYS A 1 209 ? 5.359 -4.684 -16.141 1 94.88 209 LYS A CA 1
ATOM 1532 C C . LYS A 1 209 ? 5.438 -6.207 -16.219 1 94.88 209 LYS A C 1
ATOM 1534 O O . LYS A 1 209 ? 6.262 -6.754 -16.969 1 94.88 209 LYS A O 1
ATOM 1539 N N . ILE A 1 210 ? 4.551 -6.844 -15.578 1 96.94 210 ILE A N 1
ATOM 1540 C CA . ILE A 1 210 ? 4.777 -8.273 -15.422 1 96.94 210 ILE A CA 1
ATOM 1541 C C . ILE A 1 210 ? 3.809 -9.055 -16.297 1 96.94 210 ILE A C 1
ATOM 1543 O O . ILE A 1 210 ? 4.051 -10.227 -16.625 1 96.94 210 ILE A O 1
ATOM 1547 N N . ALA A 1 211 ? 2.75 -8.516 -16.781 1 98.12 211 ALA A N 1
ATOM 1548 C CA . ALA A 1 211 ? 1.649 -9.25 -17.391 1 98.12 211 ALA A CA 1
ATOM 1549 C C . ALA A 1 211 ? 1.858 -9.406 -18.891 1 98.12 211 ALA A C 1
ATOM 1551 O O . ALA A 1 211 ? 2.295 -8.469 -19.562 1 98.12 211 ALA A O 1
ATOM 1552 N N . ASP A 1 212 ? 1.586 -10.578 -19.406 1 98.31 212 ASP A N 1
ATOM 1553 C CA . ASP A 1 212 ? 1.301 -10.75 -20.828 1 98.31 212 ASP A CA 1
ATOM 1554 C C . ASP A 1 212 ? -0.142 -10.367 -21.141 1 98.31 212 ASP A C 1
ATOM 1556 O O . ASP A 1 212 ? -0.397 -9.656 -22.125 1 98.31 212 ASP A O 1
ATOM 1560 N N . ARG A 1 213 ? -1.027 -10.844 -20.344 1 98.62 213 ARG A N 1
ATOM 1561 C CA . ARG A 1 213 ? -2.453 -10.539 -20.422 1 98.62 213 ARG A CA 1
ATOM 1562 C C . ARG A 1 213 ? -2.982 -10.039 -19.078 1 98.62 213 ARG A C 1
ATOM 1564 O O . ARG A 1 213 ? -2.447 -10.391 -18.031 1 98.62 213 ARG A O 1
ATOM 1571 N N . ILE A 1 214 ? -3.984 -9.211 -19.156 1 98.56 214 ILE A N 1
ATOM 1572 C CA . ILE A 1 214 ? -4.641 -8.672 -17.969 1 98.56 214 ILE A CA 1
ATOM 1573 C C . ILE A 1 214 ? -6.133 -9 -18.016 1 98.56 214 ILE A C 1
ATOM 1575 O O . ILE A 1 214 ? -6.75 -8.992 -19.078 1 98.56 214 ILE A O 1
ATOM 1579 N N . ALA A 1 215 ? -6.656 -9.383 -16.891 1 98.56 215 ALA A N 1
ATOM 1580 C CA . ALA A 1 215 ? -8.086 -9.586 -16.672 1 98.56 215 ALA A CA 1
ATOM 1581 C C . ALA A 1 215 ? -8.602 -8.672 -15.555 1 98.56 215 ALA A C 1
ATOM 1583 O O . ALA A 1 215 ? -7.957 -8.516 -14.523 1 98.56 215 ALA A O 1
ATOM 1584 N N . MET A 1 216 ? -9.742 -8.078 -15.742 1 98.31 216 MET A N 1
ATOM 1585 C CA . MET A 1 216 ? -10.312 -7.215 -14.711 1 98.31 216 MET A CA 1
ATOM 1586 C C . MET A 1 216 ? -11.539 -7.871 -14.078 1 98.31 216 MET A C 1
ATOM 1588 O O . MET A 1 216 ? -12.5 -8.203 -14.773 1 98.31 216 MET A O 1
ATOM 1592 N N . LEU A 1 217 ? -11.469 -8.031 -12.836 1 97.88 217 LEU A N 1
ATOM 1593 C CA . LEU A 1 217 ? -12.57 -8.578 -12.055 1 97.88 217 LEU A CA 1
ATOM 1594 C C . LEU A 1 217 ? -13.438 -7.461 -11.477 1 97.88 217 LEU A C 1
ATOM 1596 O O . LEU A 1 217 ? -12.922 -6.539 -10.836 1 97.88 217 LEU A O 1
ATOM 1600 N N . TYR A 1 218 ? -14.695 -7.473 -11.773 1 95.94 218 TYR A N 1
ATOM 1601 C CA . TYR A 1 218 ? -15.648 -6.488 -11.289 1 95.94 218 TYR A CA 1
ATOM 1602 C C . TYR A 1 218 ? -17.016 -7.129 -11.023 1 95.94 218 TYR A C 1
ATOM 1604 O O . TYR A 1 218 ? -17.578 -7.793 -11.898 1 95.94 218 TYR A O 1
ATOM 1612 N N . GLN A 1 219 ? -17.5 -6.961 -9.812 1 94.25 219 GLN A N 1
ATOM 1613 C CA . GLN A 1 219 ? -18.797 -7.496 -9.375 1 94.25 219 GLN A CA 1
ATOM 1614 C C . GLN A 1 219 ? -18.906 -8.984 -9.703 1 94.25 219 GLN A C 1
ATOM 1616 O O . GLN A 1 219 ? -19.906 -9.414 -10.273 1 94.25 219 GLN A O 1
ATOM 1621 N N . GLY A 1 220 ? -17.766 -9.688 -9.523 1 96.38 220 GLY A N 1
ATOM 1622 C CA . GLY A 1 220 ? -17.766 -11.141 -9.586 1 96.38 220 GLY A CA 1
ATOM 1623 C C . GLY A 1 220 ? -17.547 -11.68 -10.984 1 96.38 220 GLY A C 1
ATOM 1624 O O . GLY A 1 220 ? -17.547 -12.898 -11.195 1 96.38 220 GLY A O 1
ATOM 1625 N N . LYS A 1 221 ? -17.344 -10.789 -11.898 1 97.19 221 LYS A N 1
ATOM 1626 C CA . LYS A 1 221 ? -17.156 -11.211 -13.289 1 97.19 221 LYS A CA 1
ATOM 1627 C C . LYS A 1 221 ? -15.875 -10.609 -13.867 1 97.19 221 LYS A C 1
ATOM 1629 O O . LYS A 1 221 ? -15.445 -9.531 -13.461 1 97.19 221 LYS A O 1
ATOM 1634 N N . LEU A 1 222 ? -15.273 -11.367 -14.789 1 98.12 222 LEU A N 1
ATOM 1635 C CA . LEU A 1 222 ? -14.211 -10.773 -15.594 1 98.12 222 LEU A CA 1
ATOM 1636 C C . LEU A 1 222 ? -14.797 -9.945 -16.734 1 98.12 222 LEU A C 1
ATOM 1638 O O . LEU A 1 222 ? -15.273 -10.5 -17.719 1 98.12 222 LEU A O 1
ATOM 1642 N N . ILE A 1 223 ? -14.672 -8.656 -16.656 1 97.62 223 ILE A N 1
ATOM 1643 C CA . ILE A 1 223 ? -15.391 -7.785 -17.578 1 97.62 223 ILE A CA 1
ATOM 1644 C C . ILE A 1 223 ? -14.5 -7.438 -18.766 1 97.62 223 ILE A C 1
ATOM 1646 O O . ILE A 1 223 ? -14.977 -6.906 -19.781 1 97.62 223 ILE A O 1
ATOM 1650 N N . TRP A 1 224 ? -13.258 -7.711 -18.656 1 97.94 224 TRP A N 1
ATOM 1651 C CA . TRP A 1 224 ? -12.305 -7.508 -19.734 1 97.94 224 TRP A CA 1
ATOM 1652 C C . TRP A 1 224 ? -11.102 -8.422 -19.594 1 97.94 224 TRP A C 1
ATOM 1654 O O . TRP A 1 224 ? -10.578 -8.594 -18.484 1 97.94 224 TRP A O 1
ATOM 1664 N N . VAL A 1 225 ? -10.703 -9.07 -20.609 1 98.12 225 VAL A N 1
ATOM 1665 C CA . VAL A 1 225 ? -9.484 -9.867 -20.703 1 98.12 225 VAL A CA 1
ATOM 1666 C C . VAL A 1 225 ? -8.773 -9.578 -22.031 1 98.12 225 VAL A C 1
ATOM 1668 O O . VAL A 1 225 ? -9.375 -9.703 -23.109 1 98.12 225 VAL A O 1
ATOM 1671 N N . GLY A 1 226 ? -7.527 -9.188 -21.969 1 97.75 226 GLY A N 1
ATOM 1672 C CA . GLY A 1 226 ? -6.797 -8.867 -23.188 1 97.75 226 GLY A CA 1
ATOM 1673 C C . GLY A 1 226 ? -5.312 -8.656 -22.953 1 97.75 226 GLY A C 1
ATOM 1674 O O . GLY A 1 226 ? -4.824 -8.836 -21.828 1 97.75 226 GLY A O 1
ATOM 1675 N N . PRO A 1 227 ? -4.641 -8.484 -24.047 1 98 227 PRO A N 1
ATOM 1676 C CA . PRO A 1 227 ? -3.209 -8.203 -23.906 1 98 227 PRO A CA 1
ATOM 1677 C C . PRO A 1 227 ? -2.93 -7.012 -23 1 98 227 PRO A C 1
ATOM 1679 O O . PRO A 1 227 ? -3.676 -6.027 -23.016 1 98 227 PRO A O 1
ATOM 1682 N N . ALA A 1 228 ? -1.881 -7.109 -22.188 1 97.88 228 ALA A N 1
ATOM 1683 C CA . ALA A 1 228 ? -1.512 -6.043 -21.266 1 97.88 228 ALA A CA 1
ATOM 1684 C C . ALA A 1 228 ? -1.334 -4.715 -22 1 97.88 228 ALA A C 1
ATOM 1686 O O . ALA A 1 228 ? -1.695 -3.658 -21.484 1 97.88 228 ALA A O 1
ATOM 1687 N N . SER A 1 229 ? -0.887 -4.715 -23.188 1 97 229 SER A N 1
ATOM 1688 C CA . SER A 1 229 ? -0.586 -3.52 -23.969 1 97 229 SER A CA 1
ATOM 1689 C C . SER A 1 229 ? -1.858 -2.762 -24.328 1 97 229 SER A C 1
ATOM 1691 O O . SER A 1 229 ? -1.803 -1.588 -24.703 1 97 229 SER A O 1
ATOM 1693 N N . GLU A 1 230 ? -3 -3.359 -24.141 1 97.38 230 GLU A N 1
ATOM 1694 C CA . GLU A 1 230 ? -4.25 -2.754 -24.594 1 97.38 230 GLU A CA 1
ATOM 1695 C C . GLU A 1 230 ? -5.117 -2.326 -23.422 1 97.38 230 GLU A C 1
ATOM 1697 O O . GLU A 1 230 ? -6.227 -1.819 -23.609 1 97.38 230 GLU A O 1
ATOM 1702 N N . VAL A 1 231 ? -4.586 -2.512 -22.266 1 96.69 231 VAL A N 1
ATOM 1703 C CA . VAL A 1 231 ? -5.426 -2.328 -21.078 1 96.69 231 VAL A CA 1
ATOM 1704 C C . VAL A 1 231 ? -5.852 -0.866 -20.969 1 96.69 231 VAL A C 1
ATOM 1706 O O . VAL A 1 231 ? -6.949 -0.565 -20.5 1 96.69 231 VAL A O 1
ATOM 1709 N N . TYR A 1 232 ? -5.098 0.091 -21.438 1 96.19 232 TYR A N 1
ATOM 1710 C CA . TYR A 1 232 ? -5.402 1.514 -21.344 1 96.19 232 TYR A CA 1
ATOM 1711 C C . TYR A 1 232 ? -6.273 1.964 -22.516 1 96.19 232 TYR A C 1
ATOM 1713 O O . TYR A 1 232 ? -6.711 3.117 -22.562 1 96.19 232 TYR A O 1
ATOM 1721 N N . ASP A 1 233 ? -6.48 1.123 -23.5 1 95.94 233 ASP A N 1
ATOM 1722 C CA . ASP A 1 233 ? -7.379 1.328 -24.641 1 95.94 233 ASP A CA 1
ATOM 1723 C C . ASP A 1 233 ? -8.352 0.162 -24.781 1 95.94 233 ASP A C 1
ATOM 1725 O O . ASP A 1 233 ? -8.5 -0.398 -25.875 1 95.94 233 ASP A O 1
ATOM 1729 N N . SER A 1 234 ? -8.914 -0.191 -23.75 1 94.94 234 SER A N 1
ATOM 1730 C CA . SER A 1 234 ? -9.719 -1.406 -23.688 1 94.94 234 SER A CA 1
ATOM 1731 C C . SER A 1 234 ? -11.078 -1.203 -24.359 1 94.94 234 SER A C 1
ATOM 1733 O O . SER A 1 234 ? -11.719 -2.168 -24.781 1 94.94 234 SER A O 1
ATOM 1735 N N . GLY A 1 235 ? -11.594 0.059 -24.391 1 95.69 235 GLY A N 1
ATOM 1736 C CA . GLY A 1 235 ? -12.93 0.355 -24.859 1 95.69 235 GLY A CA 1
ATOM 1737 C C . GLY A 1 235 ? -14.008 0.116 -23.812 1 95.69 235 GLY A C 1
ATOM 1738 O O . GLY A 1 235 ? -15.195 0.321 -24.078 1 95.69 235 GLY A O 1
ATOM 1739 N N . ASN A 1 236 ? -13.633 -0.332 -22.688 1 96.56 236 ASN A N 1
ATOM 1740 C CA . ASN A 1 236 ? -14.531 -0.564 -21.547 1 96.56 236 ASN A CA 1
ATOM 1741 C C . ASN A 1 236 ? -14.422 0.544 -20.516 1 96.56 236 ASN A C 1
ATOM 1743 O O . ASN A 1 236 ? -13.359 0.734 -19.906 1 96.56 236 ASN A O 1
ATOM 1747 N N . PRO A 1 237 ? -15.516 1.259 -20.266 1 96.5 237 PRO A N 1
ATOM 1748 C CA . PRO A 1 237 ? -15.445 2.418 -19.375 1 96.5 237 PRO A CA 1
ATOM 1749 C C . PRO A 1 237 ? -15.07 2.037 -17.938 1 96.5 237 PRO A C 1
ATOM 1751 O O . PRO A 1 237 ? -14.43 2.824 -17.234 1 96.5 237 PRO A O 1
ATOM 1754 N N . TYR A 1 238 ? -15.484 0.88 -17.453 1 96.19 238 TYR A N 1
ATOM 1755 C CA . TYR A 1 238 ? -15.109 0.415 -16.125 1 96.19 238 TYR A CA 1
ATOM 1756 C C . TYR A 1 238 ? -13.609 0.189 -16.031 1 96.19 238 TYR A C 1
ATOM 1758 O O . TYR A 1 238 ? -12.969 0.608 -15.062 1 96.19 238 TYR A O 1
ATOM 1766 N N . VAL A 1 239 ? -13.023 -0.41 -17.062 1 97.12 239 VAL A N 1
ATOM 1767 C CA . VAL A 1 239 ? -11.586 -0.667 -17.125 1 97.12 239 VAL A CA 1
ATOM 1768 C C . VAL A 1 239 ? -10.828 0.656 -17.203 1 97.12 239 VAL A C 1
ATOM 1770 O O . VAL A 1 239 ? -9.867 0.873 -16.453 1 97.12 239 VAL A O 1
ATOM 1773 N N . ASP A 1 240 ? -11.359 1.504 -18.031 1 96.81 240 ASP A N 1
ATOM 1774 C CA . ASP A 1 240 ? -10.711 2.799 -18.219 1 96.81 240 ASP A CA 1
ATOM 1775 C C . ASP A 1 240 ? -10.656 3.586 -16.922 1 96.81 240 ASP A C 1
ATOM 1777 O O . ASP A 1 240 ? -9.625 4.168 -16.578 1 96.81 240 ASP A O 1
ATOM 1781 N N . GLN A 1 241 ? -11.727 3.637 -16.203 1 96 241 GLN A N 1
ATOM 1782 C CA . GLN A 1 241 ? -11.781 4.336 -14.93 1 96 241 GLN A CA 1
ATOM 1783 C C . GLN A 1 241 ? -10.75 3.773 -13.945 1 96 241 GLN A C 1
ATOM 1785 O O . GLN A 1 241 ? -10.008 4.527 -13.312 1 96 241 GLN A O 1
ATOM 1790 N N . PHE A 1 242 ? -10.734 2.492 -13.891 1 95.88 242 PHE A N 1
ATOM 1791 C CA . PHE A 1 242 ? -9.867 1.834 -12.914 1 95.88 242 PHE A CA 1
ATOM 1792 C C . PHE A 1 242 ? -8.398 2.037 -13.258 1 95.88 242 PHE A C 1
ATOM 1794 O O . PHE A 1 242 ? -7.605 2.428 -12.406 1 95.88 242 PHE A O 1
ATOM 1801 N N . VAL A 1 243 ? -8.023 1.818 -14.492 1 96.31 243 VAL A N 1
ATOM 1802 C CA . VAL A 1 243 ? -6.613 1.791 -14.867 1 96.31 243 VAL A CA 1
ATOM 1803 C C . VAL A 1 243 ? -6.047 3.209 -14.844 1 96.31 243 VAL A C 1
ATOM 1805 O O . VAL A 1 243 ? -4.852 3.4 -14.609 1 96.31 243 VAL A O 1
ATOM 1808 N N . HIS A 1 244 ? -6.891 4.16 -15.008 1 93.88 244 HIS A N 1
ATOM 1809 C CA . HIS A 1 244 ? -6.441 5.543 -14.914 1 93.88 244 HIS A CA 1
ATOM 1810 C C . HIS A 1 244 ? -6.633 6.094 -13.508 1 93.88 244 HIS A C 1
ATOM 1812 O O . HIS A 1 244 ? -6.188 7.203 -13.203 1 93.88 244 HIS A O 1
ATOM 1818 N N . GLY A 1 245 ? -7.293 5.387 -12.672 1 92.75 245 GLY A N 1
ATOM 1819 C CA . GLY A 1 245 ? -7.477 5.754 -11.281 1 92.75 245 GLY A CA 1
ATOM 1820 C C . GLY A 1 245 ? -8.32 7.004 -11.102 1 92.75 245 GLY A C 1
ATOM 1821 O O . GLY A 1 245 ? -7.996 7.867 -10.281 1 92.75 245 GLY A O 1
ATOM 1822 N N . ARG A 1 246 ? -9.383 7.125 -11.844 1 93.06 246 ARG A N 1
ATOM 1823 C CA . ARG A 1 246 ? -10.211 8.328 -11.789 1 93.06 246 ARG A CA 1
ATOM 1824 C C . ARG A 1 246 ? -11.336 8.164 -10.766 1 93.06 246 ARG A C 1
ATOM 1826 O O . ARG A 1 246 ? -12.023 7.141 -10.75 1 93.06 246 ARG A O 1
ATOM 1833 N N . ALA A 1 247 ? -11.539 9.203 -9.977 1 91.31 247 ALA A N 1
ATOM 1834 C CA . ALA A 1 247 ? -12.633 9.195 -9.008 1 91.31 247 ALA A CA 1
ATOM 1835 C C . ALA A 1 247 ? -13.984 9.148 -9.711 1 91.31 247 ALA A C 1
ATOM 1837 O O . ALA A 1 247 ? -14.922 8.523 -9.219 1 91.31 247 ALA A O 1
ATOM 1838 N N . GLU A 1 248 ? -14.039 9.766 -10.844 1 91.75 248 GLU A N 1
ATOM 1839 C CA . GLU A 1 248 ? -15.289 9.836 -11.602 1 91.75 248 GLU A CA 1
ATOM 1840 C C . GLU A 1 248 ? -15.367 8.719 -12.641 1 91.75 248 GLU A C 1
ATOM 1842 O O . GLU A 1 248 ? -14.359 8.359 -13.25 1 91.75 248 GLU A O 1
ATOM 1847 N N . GLY A 1 249 ? -16.5 8.156 -12.883 1 92.81 249 GLY A N 1
ATOM 1848 C CA . GLY A 1 249 ? -16.75 7.07 -13.82 1 92.81 249 GLY A CA 1
ATOM 1849 C C . GLY A 1 249 ? -17.875 6.148 -13.383 1 92.81 249 GLY A C 1
ATOM 1850 O O . GLY A 1 249 ? -18.609 6.461 -12.445 1 92.81 249 GLY A O 1
ATOM 1851 N N . PRO A 1 250 ? -18.031 5.078 -14.086 1 94.19 250 PRO A N 1
ATOM 1852 C CA . PRO A 1 250 ? -19.156 4.195 -13.797 1 94.19 250 PRO A CA 1
ATOM 1853 C C . PRO A 1 250 ? -18.984 3.42 -12.492 1 94.19 250 PRO A C 1
ATOM 1855 O O . PRO A 1 250 ? -19.969 2.934 -11.922 1 94.19 250 PRO A O 1
ATOM 1858 N N . ILE A 1 251 ? -17.766 3.217 -12.07 1 91.31 251 ILE A N 1
ATOM 1859 C CA . ILE A 1 251 ? -17.531 2.562 -10.789 1 91.31 251 ILE A CA 1
ATOM 1860 C C . ILE A 1 251 ? -17.812 3.547 -9.648 1 91.31 251 ILE A C 1
ATOM 1862 O O . ILE A 1 251 ? -17.156 4.59 -9.555 1 91.31 251 ILE A O 1
ATOM 1866 N N . ARG A 1 252 ? -18.766 3.273 -8.773 1 81.06 252 ARG A N 1
ATOM 1867 C CA . ARG A 1 252 ? -19.141 4.168 -7.684 1 81.06 252 ARG A CA 1
ATOM 1868 C C . ARG A 1 252 ? -18.375 3.814 -6.41 1 81.06 252 ARG A C 1
ATOM 1870 O O . ARG A 1 252 ? -18.391 2.662 -5.973 1 81.06 252 ARG A O 1
ATOM 1877 N N . ALA A 1 253 ? -17.391 4.73 -6.035 1 68.75 253 ALA A N 1
ATOM 1878 C CA . ALA A 1 253 ? -16.609 4.512 -4.816 1 68.75 253 ALA A CA 1
ATOM 1879 C C . ALA A 1 253 ? -17.375 4.996 -3.586 1 68.75 253 ALA A C 1
ATOM 1881 O O . ALA A 1 253 ? -17.156 6.113 -3.115 1 68.75 253 ALA A O 1
ATOM 1882 N N . GLY A 1 254 ? -18.562 4.426 -3.104 1 59.28 254 GLY A N 1
ATOM 1883 C CA . GLY A 1 254 ? -19.359 4.66 -1.913 1 59.28 254 GLY A CA 1
ATOM 1884 C C . GLY A 1 254 ? -19.641 6.129 -1.657 1 59.28 254 GLY A C 1
ATOM 1885 O O . GLY A 1 254 ? -20.125 6.5 -0.586 1 59.28 254 GLY A O 1
ATOM 1886 N N . LEU A 1 255 ? -19.062 7.168 -2.234 1 52.34 255 LEU A N 1
ATOM 1887 C CA . LEU A 1 255 ? -19.375 8.531 -1.831 1 52.34 255 LEU A CA 1
ATOM 1888 C C . LEU A 1 255 ? -20.875 8.766 -1.782 1 52.34 255 LEU A C 1
ATOM 1890 O O . LEU A 1 255 ? -21.406 9.273 -0.786 1 52.34 255 LEU A O 1
ATOM 1894 N N . ARG A 1 256 ? -21.609 9.109 -2.949 1 42.5 256 ARG A N 1
ATOM 1895 C CA . ARG A 1 256 ? -22.922 9.75 -2.953 1 42.5 256 ARG A CA 1
ATOM 1896 C C . ARG A 1 256 ? -24.031 8.727 -2.748 1 42.5 256 ARG A C 1
ATOM 1898 O O . ARG A 1 256 ? -25.219 9.078 -2.709 1 42.5 256 ARG A O 1
ATOM 1905 N N . ASP A 1 257 ? -23.891 7.402 -2.539 1 34.47 257 ASP A N 1
ATOM 1906 C CA . ASP A 1 257 ? -25.297 6.973 -2.52 1 34.47 257 ASP A CA 1
ATOM 1907 C C . ASP A 1 257 ? -25.969 7.344 -1.199 1 34.47 257 ASP A C 1
ATOM 1909 O O . ASP A 1 257 ? -25.359 7.215 -0.132 1 34.47 257 ASP A O 1
ATOM 1913 N N . MET B 1 1 ? 5.32 43.125 3.393 1 37.72 1 MET B N 1
ATOM 1914 C CA . MET B 1 1 ? 4.863 42.375 4.566 1 37.72 1 MET B CA 1
ATOM 1915 C C . MET B 1 1 ? 5.348 40.938 4.52 1 37.72 1 MET B C 1
ATOM 1917 O O . MET B 1 1 ? 4.961 40.156 3.627 1 37.72 1 MET B O 1
ATOM 1921 N N . THR B 1 2 ? 6.551 40.562 4.742 1 48.81 2 THR B N 1
ATOM 1922 C CA . THR B 1 2 ? 7.277 39.312 4.562 1 48.81 2 THR B CA 1
ATOM 1923 C C . THR B 1 2 ? 6.5 38.156 5.168 1 48.81 2 THR B C 1
ATOM 1925 O O . THR B 1 2 ? 6.258 38.125 6.379 1 48.81 2 THR B O 1
ATOM 1928 N N . ASP B 1 3 ? 5.441 37.438 4.484 1 74.12 3 ASP B N 1
ATOM 1929 C CA . ASP B 1 3 ? 4.391 36.531 4.949 1 74.12 3 ASP B CA 1
ATOM 1930 C C . ASP B 1 3 ? 4.98 35.344 5.707 1 74.12 3 ASP B C 1
ATOM 1932 O O . ASP B 1 3 ? 5.848 34.656 5.188 1 74.12 3 ASP B O 1
ATOM 1936 N N . THR B 1 4 ? 5.023 35.469 7 1 91.25 4 THR B N 1
ATOM 1937 C CA . THR B 1 4 ? 5.492 34.438 7.922 1 91.25 4 THR B CA 1
ATOM 1938 C C . THR B 1 4 ? 4.957 33.062 7.523 1 91.25 4 THR B C 1
ATOM 1940 O O . THR B 1 4 ? 3.746 32.906 7.363 1 91.25 4 THR B O 1
ATOM 1943 N N . PRO B 1 5 ? 5.934 32.188 7.293 1 96.5 5 PRO B N 1
ATOM 1944 C CA . PRO B 1 5 ? 5.465 30.844 6.953 1 96.5 5 PRO B CA 1
ATOM 1945 C C . PRO B 1 5 ? 4.641 30.203 8.07 1 96.5 5 PRO B C 1
ATOM 1947 O O . PRO B 1 5 ? 4.836 30.516 9.242 1 96.5 5 PRO B O 1
ATOM 1950 N N . LYS B 1 6 ? 3.721 29.453 7.699 1 98.06 6 LYS B N 1
ATOM 1951 C CA . LYS B 1 6 ? 2.902 28.734 8.672 1 98.06 6 LYS B CA 1
ATOM 1952 C C . LYS B 1 6 ? 3.723 27.672 9.406 1 98.06 6 LYS B C 1
ATOM 1954 O O . LYS B 1 6 ? 3.561 27.484 10.609 1 98.06 6 LYS B O 1
ATOM 1959 N N . ILE B 1 7 ? 4.605 26.906 8.711 1 98.31 7 ILE B N 1
ATOM 1960 C CA . ILE B 1 7 ? 5.555 25.938 9.242 1 98.31 7 ILE B CA 1
ATOM 1961 C C . ILE B 1 7 ? 6.957 26.266 8.727 1 98.31 7 ILE B C 1
ATOM 1963 O O . ILE B 1 7 ? 7.145 26.531 7.543 1 98.31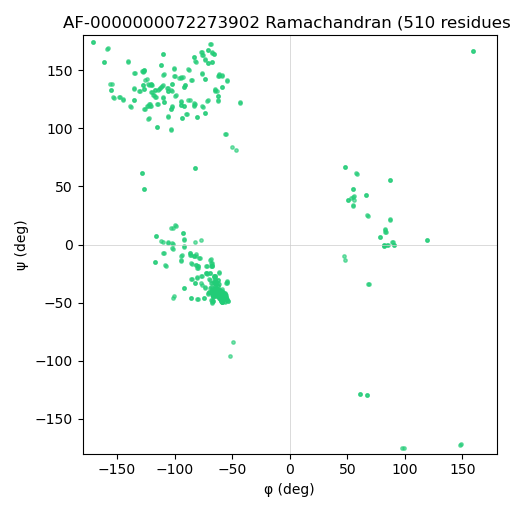 7 ILE B O 1
ATOM 1967 N N . GLU B 1 8 ? 7.914 26.25 9.602 1 98.5 8 GLU B N 1
ATOM 1968 C CA . GLU B 1 8 ? 9.297 26.469 9.195 1 98.5 8 GLU B CA 1
ATOM 1969 C C . GLU B 1 8 ? 10.242 25.516 9.914 1 98.5 8 GLU B C 1
ATOM 1971 O O . GLU B 1 8 ? 10.266 25.469 11.148 1 98.5 8 GLU B O 1
ATOM 1976 N N . LEU B 1 9 ? 10.938 24.688 9.188 1 98.56 9 LEU B N 1
ATOM 1977 C CA . LEU B 1 9 ? 12.023 23.859 9.68 1 98.56 9 LEU B CA 1
ATOM 1978 C C . LEU B 1 9 ? 13.375 24.484 9.375 1 98.56 9 LEU B C 1
ATOM 1980 O O . LEU B 1 9 ? 13.633 24.891 8.242 1 98.56 9 LEU B O 1
ATOM 1984 N N . ARG B 1 10 ? 14.188 24.609 10.344 1 98.25 10 ARG B N 1
ATOM 1985 C CA . ARG B 1 10 ? 15.516 25.188 10.188 1 98.25 10 ARG B CA 1
ATOM 1986 C C . ARG B 1 10 ? 16.609 24.219 10.648 1 98.25 10 ARG B C 1
ATOM 1988 O O . ARG B 1 10 ? 16.781 24.016 11.852 1 98.25 10 ARG B O 1
ATOM 1995 N N . GLY B 1 11 ? 17.297 23.703 9.695 1 98.19 11 GLY B N 1
ATOM 1996 C CA . GLY B 1 11 ? 18.438 22.844 10 1 98.19 11 GLY B CA 1
ATOM 1997 C C . GLY B 1 11 ? 18.078 21.672 10.891 1 98.19 11 GLY B C 1
ATOM 1998 O O . GLY B 1 11 ? 18.797 21.344 11.828 1 98.19 11 GLY B O 1
ATOM 1999 N N . LEU B 1 12 ? 17 21.031 10.695 1 98.38 12 LEU B N 1
ATOM 2000 C CA . LEU B 1 12 ? 16.5 19.969 11.57 1 98.38 12 LEU B CA 1
ATOM 2001 C C . LEU B 1 12 ? 17.344 18.703 11.445 1 98.38 12 LEU B C 1
ATOM 2003 O O . LEU B 1 12 ? 17.562 18.219 10.336 1 98.38 12 LEU B O 1
ATOM 2007 N N . LYS B 1 13 ? 17.875 18.219 12.523 1 98.56 13 LYS B N 1
ATOM 2008 C CA . LYS B 1 13 ? 18.688 17.016 12.555 1 98.56 13 LYS B CA 1
ATOM 2009 C C . LYS B 1 13 ? 18.125 16 13.547 1 98.56 13 LYS B C 1
ATOM 2011 O O . LYS B 1 13 ? 17.641 16.375 14.617 1 98.56 13 LYS B O 1
ATOM 2016 N N . LYS B 1 14 ? 18.172 14.773 13.266 1 98.31 14 LYS B N 1
ATOM 2017 C CA . LYS B 1 14 ? 17.75 13.664 14.125 1 98.31 14 LYS B CA 1
ATOM 2018 C C . LYS B 1 14 ? 18.516 12.383 13.766 1 98.31 14 LYS B C 1
ATOM 2020 O O . LYS B 1 14 ? 18.609 12.016 12.594 1 98.31 14 LYS B O 1
ATOM 2025 N N . ALA B 1 15 ? 19.109 11.773 14.68 1 97.69 15 ALA B N 1
ATOM 2026 C CA . ALA B 1 15 ? 19.828 10.508 14.508 1 97.69 15 ALA B CA 1
ATOM 2027 C C . ALA B 1 15 ? 19.359 9.477 15.547 1 97.69 15 ALA B C 1
ATOM 2029 O O . ALA B 1 15 ? 18.859 9.844 16.609 1 97.69 15 ALA B O 1
ATOM 2030 N N . PHE B 1 16 ? 19.375 8.266 15.25 1 95.81 16 PHE B N 1
ATOM 2031 C CA . PHE B 1 16 ? 19.188 7.141 16.156 1 95.81 16 PHE B CA 1
ATOM 2032 C C . PHE B 1 16 ? 20.469 6.301 16.25 1 95.81 16 PHE B C 1
ATOM 2034 O O . PHE B 1 16 ? 20.75 5.504 15.352 1 95.81 16 PHE B O 1
ATOM 2041 N N . GLY B 1 17 ? 21.188 6.492 17.297 1 95.19 17 GLY B N 1
ATOM 2042 C CA . GLY B 1 17 ? 22.531 5.934 17.312 1 95.19 17 GLY B CA 1
ATOM 2043 C C . GLY B 1 17 ? 23.422 6.48 16.203 1 95.19 17 GLY B C 1
ATOM 2044 O O . GLY B 1 17 ? 23.531 7.699 16.047 1 95.19 17 GLY B O 1
ATOM 2045 N N . PRO B 1 18 ? 24.031 5.516 15.461 1 93.56 18 PRO B N 1
ATOM 2046 C CA . PRO B 1 18 ? 24.922 5.965 14.391 1 93.56 18 PRO B CA 1
ATOM 2047 C C . PRO B 1 18 ? 24.172 6.344 13.117 1 93.56 18 PRO B C 1
ATOM 2049 O O . PRO B 1 18 ? 24.75 6.922 12.203 1 93.56 18 PRO B O 1
ATOM 2052 N N . LYS B 1 19 ? 22.938 6.09 13.039 1 94 19 LYS B N 1
ATOM 2053 C CA . LYS B 1 19 ? 22.156 6.316 11.82 1 94 19 LYS B CA 1
ATOM 2054 C C . LYS B 1 19 ? 21.578 7.723 11.805 1 94 19 LYS B C 1
ATOM 2056 O O . LYS B 1 19 ? 20.672 8.031 12.586 1 94 19 LYS B O 1
ATOM 2061 N N . VAL B 1 20 ? 22.062 8.531 10.898 1 96.62 20 VAL B N 1
ATOM 2062 C CA . VAL B 1 20 ? 21.516 9.875 10.711 1 96.62 20 VAL B CA 1
ATOM 2063 C C . VAL B 1 20 ? 20.281 9.812 9.828 1 96.62 20 VAL B C 1
ATOM 2065 O O . VAL B 1 20 ? 20.344 9.398 8.664 1 96.62 20 VAL B O 1
ATOM 2068 N N . VAL B 1 21 ? 19.156 10.234 10.336 1 97.12 21 VAL B N 1
ATOM 2069 C CA . VAL B 1 21 ? 17.875 10.125 9.633 1 97.12 21 VAL B CA 1
ATOM 2070 C C . VAL B 1 21 ? 17.516 11.477 9.023 1 97.12 21 VAL B C 1
ATOM 2072 O O . VAL B 1 21 ? 17.031 11.539 7.891 1 97.12 21 VAL B O 1
ATOM 2075 N N . LEU B 1 22 ? 17.656 12.539 9.766 1 98.5 22 LEU B N 1
ATOM 2076 C CA . LEU B 1 22 ? 17.531 13.914 9.289 1 98.5 22 LEU B CA 1
ATOM 2077 C C . LEU B 1 22 ? 18.844 14.672 9.461 1 98.5 22 LEU B C 1
ATOM 2079 O O . LEU B 1 22 ? 19.422 14.68 10.547 1 98.5 22 LEU B O 1
ATOM 2083 N N . ASP B 1 23 ? 19.312 15.297 8.398 1 98.31 23 ASP B N 1
A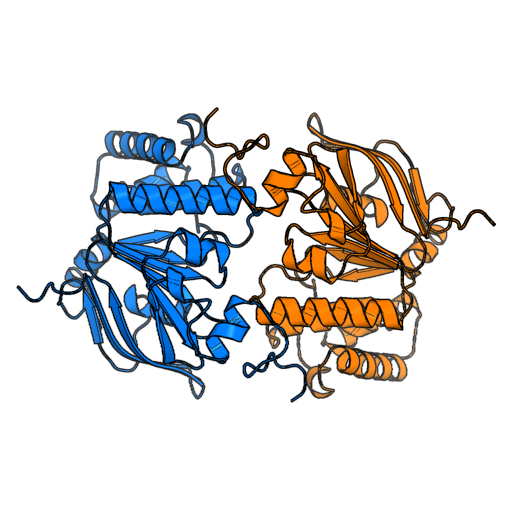TOM 2084 C CA . ASP B 1 23 ? 20.656 15.883 8.391 1 98.31 23 ASP B CA 1
ATOM 2085 C C . ASP B 1 23 ? 20.609 17.344 7.938 1 98.31 23 ASP B C 1
ATOM 2087 O O . ASP B 1 23 ? 21.281 17.719 6.973 1 98.31 23 ASP B O 1
ATOM 2091 N N . GLY B 1 24 ? 19.922 18.141 8.672 1 98 24 GLY B N 1
ATOM 2092 C CA . GLY B 1 24 ? 19.844 19.562 8.383 1 98 24 GLY B CA 1
ATOM 2093 C C . GLY B 1 24 ? 18.75 19.922 7.406 1 98 24 GLY B C 1
ATOM 2094 O O . GLY B 1 24 ? 19 20.578 6.398 1 98 24 GLY B O 1
ATOM 2095 N N . VAL B 1 25 ? 17.547 19.547 7.711 1 98.25 25 VAL B N 1
ATOM 2096 C CA . VAL B 1 25 ? 16.406 19.734 6.824 1 98.25 25 VAL B CA 1
ATOM 2097 C C . VAL B 1 25 ? 15.867 21.156 6.973 1 98.25 25 VAL B C 1
ATOM 2099 O O . VAL B 1 25 ? 15.594 21.609 8.086 1 98.25 25 VAL B O 1
ATOM 2102 N N . ASP B 1 26 ? 15.844 21.906 5.914 1 98.56 26 ASP B N 1
ATOM 2103 C CA . ASP B 1 26 ? 15.219 23.234 5.832 1 98.56 26 ASP B CA 1
ATOM 2104 C C . ASP B 1 26 ? 13.969 23.188 4.957 1 98.56 26 ASP B C 1
ATOM 2106 O O . ASP B 1 26 ? 14.023 22.766 3.801 1 98.56 26 ASP B O 1
ATOM 2110 N N . LEU B 1 27 ? 12.852 23.641 5.473 1 98.44 27 LEU B N 1
ATOM 2111 C CA . LEU B 1 27 ? 11.609 23.656 4.715 1 98.44 27 LEU B CA 1
ATOM 2112 C C . LEU B 1 27 ? 10.664 24.734 5.234 1 98.44 27 LEU B C 1
ATOM 2114 O O . LEU B 1 27 ? 10.531 24.906 6.445 1 98.44 27 LEU B O 1
ATOM 2118 N N . THR B 1 28 ? 10.031 25.438 4.375 1 98.25 28 THR B N 1
ATOM 2119 C CA . THR B 1 28 ? 8.984 26.375 4.73 1 98.25 28 THR B CA 1
ATOM 2120 C C . THR B 1 28 ? 7.664 26.016 4.062 1 98.25 28 THR B C 1
ATOM 2122 O O . THR B 1 28 ? 7.652 25.562 2.912 1 98.25 28 THR B O 1
ATOM 2125 N N . VAL B 1 29 ? 6.637 26.125 4.781 1 98.38 29 VAL B N 1
ATOM 2126 C CA . VAL B 1 29 ? 5.281 25.953 4.266 1 98.38 29 VAL B CA 1
ATOM 2127 C C . VAL B 1 29 ? 4.469 27.219 4.508 1 98.38 29 VAL B C 1
ATOM 2129 O O . VAL B 1 29 ? 4.32 27.656 5.648 1 98.38 29 VAL B O 1
ATOM 2132 N N . GLY B 1 30 ? 3.982 27.797 3.455 1 97.94 30 GLY B N 1
ATOM 2133 C CA . GLY B 1 30 ? 3.191 29.016 3.574 1 97.94 30 GLY B CA 1
ATOM 2134 C C . GLY B 1 30 ? 1.78 28.75 4.07 1 97.94 30 GLY B C 1
ATOM 2135 O O . GLY B 1 30 ? 1.3 27.625 4.043 1 97.94 30 GLY B O 1
ATOM 2136 N N . ALA B 1 31 ? 1.162 29.875 4.539 1 97.25 31 ALA B N 1
ATOM 2137 C CA . ALA B 1 31 ? -0.235 29.781 4.953 1 97.25 31 ALA B CA 1
ATOM 2138 C C . ALA B 1 31 ? -1.129 29.391 3.779 1 97.25 31 ALA B C 1
ATOM 2140 O O . ALA B 1 31 ? -1.036 29.969 2.697 1 97.25 31 ALA B O 1
ATOM 2141 N N . GLY B 1 32 ? -1.931 28.328 4.016 1 97.19 32 GLY B N 1
ATOM 2142 C CA . GLY B 1 32 ? -2.861 27.891 2.99 1 97.19 32 GLY B CA 1
ATOM 2143 C C . GLY B 1 32 ? -2.199 27.078 1.89 1 97.19 32 GLY B C 1
ATOM 2144 O O . GLY B 1 32 ? -2.844 26.719 0.9 1 97.19 32 GLY B O 1
ATOM 2145 N N . GLU B 1 33 ? -0.955 26.766 2.068 1 98.06 33 GLU B N 1
ATOM 2146 C CA . GLU B 1 33 ? -0.206 26.016 1.068 1 98.06 33 GLU B CA 1
ATOM 2147 C C . GLU B 1 33 ? -0.237 24.516 1.37 1 98.06 33 GLU B C 1
ATOM 2149 O O . GLU B 1 33 ? -0.22 24.109 2.535 1 98.06 33 GLU B O 1
ATOM 2154 N N . SER B 1 34 ? -0.289 23.734 0.346 1 98.5 34 SER B N 1
ATOM 2155 C CA . SER B 1 34 ? -0.178 22.281 0.467 1 98.5 34 SER B CA 1
ATOM 2156 C C . SER B 1 34 ? 1.182 21.781 -0.017 1 98.5 34 SER B C 1
ATOM 2158 O O . SER B 1 34 ? 1.479 21.844 -1.212 1 98.5 34 SER B O 1
ATOM 2160 N N . VAL B 1 35 ? 2.021 21.328 0.901 1 98.75 35 VAL B N 1
ATOM 2161 C CA . VAL B 1 35 ? 3.336 20.781 0.564 1 98.75 35 VAL B CA 1
ATOM 2162 C C . VAL B 1 35 ? 3.357 19.281 0.816 1 98.75 35 VAL B C 1
ATOM 2164 O O . VAL B 1 35 ? 2.832 18.812 1.826 1 98.75 35 VAL B O 1
ATOM 2167 N N . VAL B 1 36 ? 3.939 18.516 -0.105 1 98.75 36 VAL B N 1
ATOM 2168 C CA . VAL B 1 36 ? 4.082 17.062 0.035 1 98.75 36 VAL B CA 1
ATOM 2169 C C . VAL B 1 36 ? 5.562 16.703 0.081 1 98.75 36 VAL B C 1
ATOM 2171 O O . VAL B 1 36 ? 6.348 17.141 -0.757 1 98.75 36 VAL B O 1
ATOM 2174 N N . ILE B 1 37 ? 5.93 15.984 1.095 1 98.62 37 ILE B N 1
ATOM 2175 C CA . ILE B 1 37 ? 7.266 15.406 1.175 1 98.62 37 ILE B CA 1
ATOM 2176 C C . ILE B 1 37 ? 7.246 13.977 0.626 1 98.62 37 ILE B C 1
ATOM 2178 O O . ILE B 1 37 ? 6.527 13.117 1.139 1 98.62 37 ILE B O 1
ATOM 2182 N N . ILE B 1 38 ? 8.023 13.75 -0.409 1 98.06 38 ILE B N 1
ATOM 2183 C CA . ILE B 1 38 ? 8.117 12.414 -0.996 1 98.06 38 ILE B CA 1
ATOM 2184 C C . ILE B 1 38 ? 9.492 11.82 -0.701 1 98.06 38 ILE B C 1
ATOM 2186 O O . ILE B 1 38 ? 10.414 12.539 -0.308 1 98.06 38 ILE B O 1
ATOM 2190 N N . GLY B 1 39 ? 9.625 10.516 -0.875 1 94.69 39 GLY B N 1
ATOM 2191 C CA . GLY B 1 39 ? 10.852 9.773 -0.645 1 94.69 39 GLY B CA 1
ATOM 2192 C C . GLY B 1 39 ? 10.625 8.289 -0.425 1 94.69 39 GLY B C 1
ATOM 2193 O O . GLY B 1 39 ? 9.484 7.855 -0.224 1 94.69 39 GLY B O 1
ATOM 2194 N N . GLY B 1 40 ? 11.68 7.613 -0.502 1 90.81 40 GLY B N 1
ATOM 2195 C CA . GLY B 1 40 ? 11.594 6.176 -0.319 1 90.81 40 GLY B CA 1
ATOM 2196 C C . GLY B 1 40 ? 11.242 5.773 1.103 1 90.81 40 GLY B C 1
ATOM 2197 O O . GLY B 1 40 ? 11.195 6.621 1.998 1 90.81 40 GLY B O 1
ATOM 2198 N N . SER B 1 41 ? 10.992 4.445 1.271 1 88.31 41 SER B N 1
ATOM 2199 C CA . SER B 1 41 ? 10.727 3.924 2.607 1 88.31 41 SER B CA 1
ATOM 2200 C C . SER B 1 41 ? 11.953 4.059 3.506 1 88.31 41 SER B C 1
ATOM 2202 O O . SER B 1 41 ? 13.078 3.818 3.07 1 88.31 41 SER B O 1
ATOM 2204 N N . GLY B 1 42 ? 11.766 4.539 4.691 1 86 42 GLY B N 1
ATOM 2205 C CA . GLY B 1 42 ? 12.844 4.598 5.672 1 86 42 GLY B CA 1
ATOM 2206 C C . GLY B 1 42 ? 13.734 5.812 5.504 1 86 42 GLY B C 1
ATOM 2207 O O . GLY B 1 42 ? 14.812 5.883 6.094 1 86 42 GLY B O 1
ATOM 2208 N N . THR B 1 43 ? 13.32 6.766 4.723 1 90.5 43 THR B N 1
ATOM 2209 C CA . THR B 1 43 ? 14.195 7.898 4.434 1 90.5 43 THR B CA 1
ATOM 2210 C C . THR B 1 43 ? 14.078 8.961 5.523 1 90.5 43 THR B C 1
ATOM 2212 O O . THR B 1 43 ? 14.875 9.906 5.566 1 90.5 43 THR B O 1
ATOM 2215 N N . GLY B 1 44 ? 13.008 8.906 6.355 1 94.69 44 GLY B N 1
ATOM 2216 C CA . GLY B 1 44 ? 12.906 9.852 7.461 1 94.69 44 GLY B CA 1
ATOM 2217 C C . GLY B 1 44 ? 11.672 10.727 7.383 1 94.69 44 GLY B C 1
ATOM 2218 O O . GLY B 1 44 ? 11.5 11.641 8.195 1 94.69 44 GLY B O 1
ATOM 2219 N N . LYS B 1 45 ? 10.828 10.508 6.445 1 96.88 45 LYS B N 1
ATOM 2220 C CA . LYS B 1 45 ? 9.625 11.328 6.277 1 96.88 45 LYS B CA 1
ATOM 2221 C C . LYS B 1 45 ? 8.781 11.336 7.551 1 96.88 45 LYS B C 1
ATOM 2223 O O . LYS B 1 45 ? 8.391 12.398 8.039 1 96.88 45 LYS B O 1
ATOM 2228 N N . SER B 1 46 ? 8.555 10.148 8.07 1 95.69 46 SER B N 1
ATOM 2229 C CA . SER B 1 46 ? 7.734 10.039 9.273 1 95.69 46 SER B CA 1
ATOM 2230 C C . SER B 1 46 ? 8.445 10.633 10.477 1 95.69 46 SER B C 1
ATOM 2232 O O . SER B 1 46 ? 7.809 11.203 11.367 1 95.69 46 SER B O 1
ATOM 2234 N N . VAL B 1 47 ? 9.781 10.539 10.539 1 96.81 47 VAL B N 1
ATOM 2235 C CA . VAL B 1 47 ? 10.562 11.133 11.617 1 96.81 47 VAL B CA 1
ATOM 2236 C C . VAL B 1 47 ? 10.43 12.656 11.578 1 96.81 47 VAL B C 1
ATOM 2238 O O . VAL B 1 47 ? 10.227 13.297 12.617 1 96.81 47 VAL B O 1
ATOM 2241 N N . ALA B 1 48 ? 10.5 13.203 10.367 1 97.81 48 ALA B N 1
ATOM 2242 C CA . ALA B 1 48 ? 10.312 14.648 10.211 1 97.81 48 ALA B CA 1
ATOM 2243 C C . ALA B 1 48 ? 8.93 15.078 10.703 1 97.81 48 ALA B C 1
ATOM 2245 O O . ALA B 1 48 ? 8.805 16.047 11.461 1 97.81 48 ALA B O 1
ATOM 2246 N N . LEU B 1 49 ? 7.906 14.344 10.281 1 97.31 49 LEU B N 1
ATOM 2247 C CA . LEU B 1 49 ? 6.535 14.656 10.664 1 97.31 49 LEU B CA 1
ATOM 2248 C C . LEU B 1 49 ? 6.363 14.555 12.18 1 97.31 49 LEU B C 1
ATOM 2250 O O . LEU B 1 49 ? 5.781 15.445 12.805 1 97.31 49 LEU B O 1
ATOM 2254 N N . LYS B 1 50 ? 6.906 13.547 12.773 1 95.88 50 LYS B N 1
ATOM 2255 C CA . LYS B 1 50 ? 6.805 13.352 14.219 1 95.88 50 LYS B CA 1
ATOM 2256 C C . LYS B 1 50 ? 7.52 14.461 14.977 1 95.88 50 LYS B C 1
ATOM 2258 O O . LYS B 1 50 ? 7.086 14.859 16.062 1 95.88 50 LYS B O 1
ATOM 2263 N N . CYS B 1 51 ? 8.617 14.938 14.445 1 97.5 51 CYS B N 1
ATOM 2264 C CA . CYS B 1 51 ? 9.297 16.078 15.047 1 97.5 51 CYS B CA 1
ATOM 2265 C C . CYS B 1 51 ? 8.414 17.312 15.031 1 97.5 51 CYS B C 1
ATOM 2267 O O . CYS B 1 51 ? 8.305 18.016 16.047 1 97.5 51 CYS B O 1
ATOM 2269 N N . ILE B 1 52 ? 7.762 17.547 13.914 1 97.38 52 ILE B N 1
ATOM 2270 C CA . ILE B 1 52 ? 6.891 18.703 13.781 1 97.38 52 ILE B CA 1
ATOM 2271 C C . ILE B 1 52 ? 5.723 18.594 14.758 1 97.38 52 ILE B C 1
ATOM 2273 O O . ILE B 1 52 ? 5.34 19.578 15.391 1 97.38 52 ILE B O 1
ATOM 2277 N 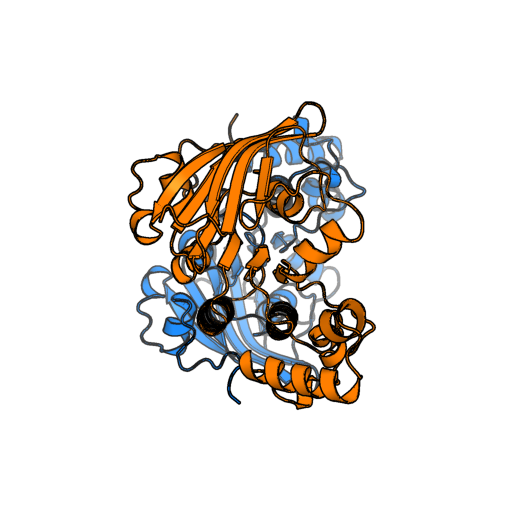N . LEU B 1 53 ? 5.223 17.375 14.945 1 94.81 53 LEU B N 1
ATOM 2278 C CA . LEU B 1 53 ? 4.074 17.125 15.805 1 94.81 53 LEU B CA 1
ATOM 2279 C C . LEU B 1 53 ? 4.488 17.125 17.281 1 94.81 53 LEU B C 1
ATOM 2281 O O . LEU B 1 53 ? 3.639 17.062 18.172 1 94.81 53 LEU B O 1
ATOM 2285 N N . GLY B 1 54 ? 5.742 17.109 17.516 1 93.44 54 GLY B N 1
ATOM 2286 C CA . GLY B 1 54 ? 6.254 17.109 18.875 1 93.44 54 GLY B CA 1
ATOM 2287 C C . GLY B 1 54 ? 6.281 15.734 19.5 1 93.44 54 GLY B C 1
ATOM 2288 O O . GLY B 1 54 ? 6.473 15.602 20.719 1 93.44 54 GLY B O 1
ATOM 2289 N N . LEU B 1 55 ? 6.07 14.719 18.75 1 91.75 55 LEU B N 1
ATOM 2290 C CA . LEU B 1 55 ? 6.094 13.344 19.234 1 91.75 55 LEU B CA 1
ATOM 2291 C C . LEU B 1 55 ? 7.523 12.828 19.359 1 91.75 55 LEU B C 1
ATOM 2293 O O . LEU B 1 55 ? 7.777 11.844 20.062 1 91.75 55 LEU B O 1
ATOM 2297 N N . LEU B 1 56 ? 8.445 13.469 18.656 1 93.81 56 LEU B N 1
ATOM 2298 C CA . LEU B 1 56 ? 9.875 13.172 18.703 1 93.81 56 LEU B CA 1
ATOM 2299 C C . LEU B 1 56 ? 10.695 14.453 18.797 1 93.81 56 LEU B C 1
ATOM 2301 O O . LEU B 1 56 ? 10.406 15.438 18.109 1 93.81 56 LEU B O 1
ATOM 2305 N N . ARG B 1 57 ? 11.625 14.484 19.641 1 95.94 57 ARG B N 1
ATOM 2306 C CA . ARG B 1 57 ? 12.484 15.656 19.781 1 95.94 57 ARG B CA 1
ATOM 2307 C C . ARG B 1 57 ? 13.664 15.594 18.812 1 95.94 57 ARG B C 1
ATOM 2309 O O . ARG B 1 57 ? 14.398 14.609 18.797 1 95.94 57 ARG B O 1
ATOM 2316 N N . PRO B 1 58 ? 13.828 16.562 18.016 1 98 58 PRO B N 1
ATOM 2317 C CA . PRO B 1 58 ? 15.031 16.594 17.172 1 98 58 PRO B CA 1
ATOM 2318 C C . PRO B 1 58 ? 16.312 16.797 17.984 1 98 58 PRO B C 1
ATOM 2320 O O . PRO B 1 58 ? 16.25 17.25 19.125 1 98 58 PRO B O 1
ATOM 2323 N N . ASP B 1 59 ? 17.438 16.375 17.406 1 98.06 59 ASP B N 1
ATOM 2324 C CA . ASP B 1 59 ? 18.734 16.547 18.062 1 98.06 59 ASP B CA 1
ATOM 2325 C C . ASP B 1 59 ? 19.219 17.984 17.953 1 98.06 59 ASP B C 1
ATOM 2327 O O . ASP B 1 59 ? 19.875 18.484 18.859 1 98.06 59 ASP B O 1
ATOM 2331 N N . SER B 1 60 ? 18.906 18.609 16.844 1 97.88 60 SER B N 1
ATOM 2332 C CA . SER B 1 60 ? 19.234 20.016 16.641 1 97.88 60 SER B CA 1
ATOM 2333 C C . SER B 1 60 ? 18.344 20.641 15.578 1 97.88 60 SER B C 1
ATOM 2335 O O . SER B 1 60 ? 17.578 19.938 14.906 1 97.88 60 SER B O 1
ATOM 2337 N N . GLY B 1 61 ? 18.422 21.922 15.492 1 98 61 GLY B N 1
ATOM 2338 C CA . GLY B 1 61 ? 17.578 22.688 14.578 1 98 61 GLY B CA 1
ATOM 2339 C C . GLY B 1 61 ? 16.344 23.281 15.25 1 98 61 GLY B C 1
ATOM 2340 O O . GLY B 1 61 ? 16.25 23.281 16.469 1 98 61 GLY B O 1
ATOM 2341 N N . SER B 1 62 ? 15.508 23.891 14.383 1 98.06 62 SER B N 1
ATOM 2342 C CA . SER B 1 62 ? 14.336 24.578 14.914 1 98.06 62 SER B CA 1
ATOM 2343 C C . SER B 1 62 ? 13.086 24.25 14.109 1 98.06 62 SER B C 1
ATOM 2345 O O . SER B 1 62 ? 13.172 23.922 12.93 1 98.06 62 SER B O 1
ATOM 2347 N N . ILE B 1 63 ? 12.008 24.219 14.766 1 98.38 63 ILE B N 1
ATOM 2348 C CA . ILE B 1 63 ? 10.688 24.109 14.164 1 98.38 63 ILE B CA 1
ATOM 2349 C C . ILE B 1 63 ? 9.82 25.281 14.602 1 98.38 63 ILE B C 1
ATOM 2351 O O . ILE B 1 63 ? 9.57 25.469 15.789 1 98.38 63 ILE B O 1
ATOM 2355 N N . LEU B 1 64 ? 9.398 26.047 13.656 1 98.12 64 LEU B N 1
ATOM 2356 C CA . LEU B 1 64 ? 8.555 27.188 13.961 1 98.12 64 LEU B CA 1
ATOM 2357 C C . LEU B 1 64 ? 7.156 27.016 13.375 1 98.12 64 LEU B C 1
ATOM 2359 O O . LEU B 1 64 ? 7.008 26.578 12.234 1 98.12 64 LEU B O 1
ATOM 2363 N N . ILE B 1 65 ? 6.16 27.281 14.172 1 97.75 65 ILE B N 1
ATOM 2364 C CA . ILE B 1 65 ? 4.766 27.391 13.758 1 97.75 65 ILE B CA 1
ATOM 2365 C C . ILE B 1 65 ? 4.273 28.828 13.961 1 97.75 65 ILE B C 1
ATOM 2367 O O . ILE B 1 65 ? 4.375 29.375 15.062 1 97.75 65 ILE B O 1
ATOM 2371 N N . ASP B 1 66 ? 3.836 29.484 12.945 1 96.25 66 ASP B N 1
ATOM 2372 C CA . ASP B 1 66 ? 3.465 30.891 13.008 1 96.25 66 ASP B CA 1
ATOM 2373 C C . ASP B 1 66 ? 4.617 31.734 13.547 1 96.25 66 ASP B C 1
ATOM 2375 O O . ASP B 1 66 ? 4.406 32.656 14.352 1 96.25 66 ASP B O 1
ATOM 2379 N N . GLY B 1 67 ? 5.758 31.297 13.211 1 95.88 67 GLY B N 1
ATOM 2380 C CA . GLY B 1 67 ? 6.922 32.062 13.602 1 95.88 67 GLY B CA 1
ATOM 2381 C C . GLY B 1 67 ? 7.367 31.797 15.023 1 95.88 67 GLY B C 1
ATOM 2382 O O . GLY B 1 67 ? 8.359 32.375 15.492 1 95.88 67 GLY B O 1
ATOM 2383 N N . GLN B 1 68 ? 6.727 31 15.703 1 95.69 68 GLN B N 1
ATOM 2384 C CA . GLN B 1 68 ? 7.062 30.688 17.078 1 95.69 68 GLN B CA 1
ATOM 2385 C C . GLN B 1 68 ? 7.773 29.344 17.188 1 95.69 68 GLN B C 1
ATOM 2387 O O . GLN B 1 68 ? 7.312 28.344 16.625 1 95.69 68 GLN B O 1
ATOM 2392 N N . GLU B 1 69 ? 8.859 29.344 17.922 1 97.25 69 GLU B N 1
ATOM 2393 C CA . GLU B 1 69 ? 9.617 28.125 18.172 1 97.25 69 GLU B CA 1
ATOM 2394 C C . GLU B 1 69 ? 8.789 27.109 18.953 1 97.25 69 GLU B C 1
ATOM 2396 O O . GLU B 1 69 ? 8.164 27.453 19.969 1 97.25 69 GLU B O 1
ATOM 2401 N N . THR B 1 70 ? 8.789 25.828 18.469 1 96.88 70 THR B N 1
ATOM 2402 C CA . THR B 1 70 ? 7.926 24.859 19.125 1 96.88 70 THR B CA 1
ATOM 2403 C C . THR B 1 70 ? 8.75 23.734 19.75 1 96.88 70 THR B C 1
ATOM 2405 O O . THR B 1 70 ? 8.242 22.953 20.547 1 96.88 70 THR B O 1
ATOM 2408 N N . VAL B 1 71 ? 10.008 23.625 19.375 1 95.81 71 VAL B N 1
ATOM 2409 C CA . VAL B 1 71 ? 10.844 22.578 19.953 1 95.81 71 VAL B CA 1
ATOM 2410 C C . VAL B 1 71 ? 10.969 22.781 21.453 1 95.81 71 VAL B C 1
ATOM 2412 O O . VAL B 1 71 ? 11.344 23.859 21.906 1 95.81 71 VAL B O 1
ATOM 2415 N N . GLY B 1 72 ? 10.617 21.797 22.203 1 90.44 72 GLY B N 1
ATOM 2416 C CA . GLY B 1 72 ? 10.805 21.844 23.641 1 90.44 72 GLY B CA 1
ATOM 2417 C C . GLY B 1 72 ? 9.609 22.422 24.375 1 90.44 72 GLY B C 1
ATOM 2418 O O . GLY B 1 72 ? 9.609 22.5 25.609 1 90.44 72 GLY B O 1
ATOM 2419 N N . LEU B 1 73 ? 8.594 22.797 23.562 1 91.19 73 LEU B N 1
ATOM 2420 C CA . LEU B 1 73 ? 7.383 23.281 24.219 1 91.19 73 LEU B CA 1
ATOM 2421 C C . LEU B 1 73 ? 6.777 22.188 25.109 1 91.19 73 LEU B C 1
ATOM 2423 O O . LEU B 1 73 ? 6.852 21 24.781 1 91.19 73 LEU B O 1
ATOM 2427 N N . ARG B 1 74 ? 6.203 22.656 26.234 1 88.69 74 ARG B N 1
ATOM 2428 C CA . ARG B 1 74 ? 5.562 21.75 27.188 1 88.69 74 ARG B CA 1
ATOM 2429 C C . ARG B 1 74 ? 4.281 22.359 27.75 1 88.69 74 ARG B C 1
ATOM 2431 O O . ARG B 1 74 ? 4.016 23.547 27.547 1 88.69 74 ARG B O 1
ATOM 2438 N N . GLY B 1 75 ? 3.473 21.484 28.203 1 90.44 75 GLY B N 1
ATOM 2439 C CA . GLY B 1 75 ? 2.291 21.922 28.922 1 90.44 75 GLY B CA 1
ATOM 2440 C C . GLY B 1 75 ? 1.289 22.656 28.062 1 90.44 75 GLY B C 1
ATOM 2441 O O . GLY B 1 75 ? 0.923 22.188 26.984 1 90.44 75 GLY B O 1
ATOM 2442 N N . GLN B 1 76 ? 0.886 23.844 28.594 1 91.12 76 GLN B N 1
ATOM 2443 C CA . GLN B 1 76 ? -0.189 24.609 27.969 1 91.12 76 GLN B CA 1
ATOM 2444 C C . GLN B 1 76 ? 0.259 25.172 26.625 1 91.12 76 GLN B C 1
ATOM 2446 O O . GLN B 1 76 ? -0.534 25.266 25.688 1 91.12 76 GLN B O 1
ATOM 2451 N N . ASP B 1 77 ? 1.475 25.562 26.594 1 92.5 77 ASP B N 1
ATOM 2452 C CA . ASP B 1 77 ? 1.991 26.125 25.344 1 92.5 77 ASP B CA 1
ATOM 2453 C C . ASP B 1 77 ? 1.978 25.094 24.219 1 92.5 77 ASP B C 1
ATOM 2455 O O . ASP B 1 77 ? 1.62 25.406 23.078 1 92.5 77 ASP B O 1
ATOM 2459 N N . ARG B 1 78 ? 2.344 23.906 24.562 1 91.94 78 ARG B N 1
ATOM 2460 C CA . ARG B 1 78 ? 2.283 22.812 23.594 1 91.94 78 ARG B CA 1
ATOM 2461 C C . ARG B 1 78 ? 0.843 22.531 23.172 1 91.94 78 ARG B C 1
ATOM 2463 O O . ARG B 1 78 ? 0.554 22.359 21.984 1 91.94 78 ARG B O 1
ATOM 2470 N N . ASP B 1 79 ? -0.007 22.516 24.156 1 90.62 79 ASP B N 1
ATOM 2471 C CA . ASP B 1 79 ? -1.416 22.234 23.891 1 90.62 79 ASP B CA 1
ATOM 2472 C C . ASP B 1 79 ? -2.008 23.25 22.922 1 90.62 79 ASP B C 1
ATOM 2474 O O . ASP B 1 79 ? -2.795 22.875 22.047 1 90.62 79 ASP B O 1
ATOM 2478 N N . LYS B 1 80 ? -1.606 24.438 23.094 1 92.44 80 LYS B N 1
ATOM 2479 C CA . LYS B 1 80 ? -2.096 25.5 22.234 1 92.44 80 LYS B CA 1
ATOM 2480 C C . LYS B 1 80 ? -1.681 25.266 20.781 1 92.44 80 LYS B C 1
ATOM 2482 O O . LYS B 1 80 ? -2.48 25.453 19.859 1 92.44 80 LYS B O 1
ATOM 2487 N N . VAL B 1 81 ? -0.47 24.828 20.625 1 93.69 81 VAL B N 1
ATOM 2488 C CA . VAL B 1 81 ? 0.042 24.578 19.281 1 93.69 81 VAL B CA 1
ATOM 2489 C C . VAL B 1 81 ? -0.64 23.344 18.688 1 93.69 81 VAL B C 1
ATOM 2491 O O . VAL B 1 81 ? -1.073 23.359 17.531 1 93.69 81 VAL B O 1
ATOM 2494 N N . MET B 1 82 ? -0.78 22.344 19.516 1 91.56 82 MET B N 1
ATOM 2495 C CA . MET B 1 82 ? -1.363 21.078 19.062 1 91.56 82 MET B CA 1
ATOM 2496 C C . MET B 1 82 ? -2.828 21.266 18.688 1 91.56 82 MET B C 1
ATOM 2498 O O . MET B 1 82 ? -3.344 20.562 17.812 1 91.56 82 MET B O 1
ATOM 2502 N N . ALA B 1 83 ? -3.477 22.203 19.266 1 92.44 83 ALA B N 1
ATOM 2503 C CA . ALA B 1 83 ? -4.887 22.469 19 1 92.44 83 ALA B CA 1
ATOM 2504 C C . ALA B 1 83 ? -5.094 23 17.578 1 92.44 83 ALA B C 1
ATOM 2506 O O . ALA B 1 83 ? -6.207 22.953 17.062 1 92.44 83 ALA B O 1
ATOM 2507 N N . LYS B 1 84 ? -4.023 23.453 16.984 1 95.5 84 LYS B N 1
ATOM 2508 C CA . LYS B 1 84 ? -4.086 23.969 15.625 1 95.5 84 LYS B CA 1
ATOM 2509 C C . LYS B 1 84 ? -4.004 22.844 14.602 1 95.5 84 LYS B C 1
ATOM 2511 O O . LYS B 1 84 ? -4.227 23.078 13.406 1 95.5 84 LYS B O 1
ATOM 2516 N N . PHE B 1 85 ? -3.684 21.656 15.109 1 97.12 85 PHE B N 1
ATOM 2517 C CA . PHE B 1 85 ? -3.309 20.594 14.195 1 97.12 85 PHE B CA 1
ATOM 2518 C C . PHE B 1 85 ? -4.461 19.609 14 1 97.12 85 PHE B C 1
ATOM 2520 O O . PHE B 1 85 ? -5.191 19.312 14.945 1 97.12 85 PHE B O 1
ATOM 2527 N N . GLY B 1 86 ? -4.68 19.172 12.758 1 97.44 86 GLY B N 1
ATOM 2528 C CA . GLY B 1 86 ? -5.348 17.922 12.406 1 97.44 86 GLY B CA 1
ATOM 2529 C C . GLY B 1 86 ? -4.422 16.906 11.773 1 97.44 86 GLY B C 1
ATOM 2530 O O . GLY B 1 86 ? -3.4 17.266 11.18 1 97.44 86 GLY B O 1
ATOM 2531 N N . MET B 1 87 ? -4.812 15.641 11.922 1 97.12 87 MET B N 1
ATOM 2532 C CA . MET B 1 87 ? -3.889 14.633 11.414 1 97.12 87 MET B CA 1
ATOM 2533 C C . MET B 1 87 ? -4.645 13.414 10.898 1 97.12 87 MET B C 1
ATOM 2535 O O . MET B 1 87 ? -5.555 12.914 11.562 1 97.12 87 MET B O 1
ATOM 2539 N N . LEU B 1 88 ? -4.363 13.031 9.664 1 97.56 88 LEU B N 1
ATOM 2540 C CA . LEU B 1 88 ? -4.773 11.727 9.156 1 97.56 88 LEU B CA 1
ATOM 2541 C C . LEU B 1 88 ? -3.596 10.758 9.133 1 97.56 88 LEU B C 1
ATOM 2543 O O . LEU B 1 88 ? -2.645 10.953 8.375 1 97.56 88 LEU B O 1
ATOM 2547 N N . PHE B 1 89 ? -3.723 9.727 9.914 1 94.69 89 PHE B N 1
ATOM 2548 C CA . PHE B 1 89 ? -2.674 8.711 10 1 94.69 89 PHE B CA 1
ATOM 2549 C C . PHE B 1 89 ? -2.801 7.699 8.867 1 94.69 89 PHE B C 1
ATOM 2551 O O . PHE B 1 89 ? -3.871 7.555 8.273 1 94.69 89 PHE B O 1
ATOM 2558 N N . GLN B 1 90 ? -1.688 6.969 8.609 1 90.06 90 GLN B N 1
ATOM 2559 C CA . GLN B 1 90 ? -1.629 5.965 7.551 1 90.06 90 GLN B CA 1
ATOM 2560 C C . GLN B 1 90 ? -2.732 4.926 7.715 1 90.06 90 GLN B C 1
ATOM 2562 O O . GLN B 1 90 ? -3.41 4.57 6.75 1 90.06 90 GLN B O 1
ATOM 2567 N N . GLY B 1 91 ? -3.025 4.43 8.82 1 90.88 91 GLY B N 1
ATOM 2568 C CA . GLY B 1 91 ? -4.062 3.443 9.07 1 90.88 91 GLY B CA 1
ATOM 2569 C C . GLY B 1 91 ? -5.348 4.051 9.602 1 90.88 91 GLY B C 1
ATOM 2570 O O . GLY B 1 91 ? -6.184 3.35 10.172 1 90.88 91 GLY B O 1
ATOM 2571 N N . ALA B 1 92 ? -5.488 5.312 9.469 1 93.38 92 ALA B N 1
ATOM 2572 C CA . ALA B 1 92 ? -6.598 6.082 10.023 1 93.38 92 ALA B CA 1
ATOM 2573 C C . ALA B 1 92 ? -6.531 6.129 11.547 1 93.38 92 ALA B C 1
ATOM 2575 O O . ALA B 1 92 ? -6.895 7.133 12.156 1 93.38 92 ALA B O 1
ATOM 2576 N N . ALA B 1 93 ? -6.035 4.988 12.117 1 92.75 93 ALA B N 1
ATOM 2577 C CA . ALA B 1 93 ? -5.797 4.906 13.555 1 92.75 93 ALA B CA 1
ATOM 2578 C C . ALA B 1 93 ? -7.059 5.254 14.344 1 92.75 93 ALA B C 1
ATOM 2580 O O . ALA B 1 93 ? -7.023 6.09 15.25 1 92.75 93 ALA B O 1
ATOM 2581 N N . LEU B 1 94 ? -8.18 4.676 13.984 1 96.69 94 LEU B N 1
ATOM 2582 C CA . LEU B 1 94 ? -9.438 4.914 14.688 1 96.69 94 LEU B CA 1
ATOM 2583 C C . LEU B 1 94 ? -9.477 4.152 16 1 96.69 94 LEU B C 1
ATOM 2585 O O . LEU B 1 94 ? -8.898 3.066 16.109 1 96.69 94 LEU B O 1
ATOM 2589 N N . PHE B 1 95 ? -10.148 4.746 17 1 94.25 95 PHE B N 1
ATOM 2590 C CA . PHE B 1 95 ? -10.406 4.039 18.25 1 94.25 95 PHE B CA 1
ATOM 2591 C C . PHE B 1 95 ? -11.492 2.984 18.047 1 94.25 95 PHE B C 1
ATOM 2593 O O . PHE B 1 95 ? -12.68 3.314 17.953 1 94.25 95 PHE B O 1
ATOM 2600 N N . ASP B 1 96 ? -11.117 1.734 18.156 1 92.81 96 ASP B N 1
ATOM 2601 C CA . ASP B 1 96 ? -12.023 0.633 17.844 1 92.81 96 ASP B CA 1
ATOM 2602 C C . ASP B 1 96 ? -13.148 0.542 18.875 1 92.81 96 ASP B C 1
ATOM 2604 O O . ASP B 1 96 ? -14.227 0.017 18.578 1 92.81 96 ASP B O 1
ATOM 2608 N N . SER B 1 97 ? -12.922 1.031 20.062 1 94.56 97 SER B N 1
ATOM 2609 C CA . SER B 1 97 ? -13.883 0.897 21.156 1 94.56 97 SER B CA 1
ATOM 2610 C C . SER B 1 97 ? -14.906 2.027 21.125 1 94.56 97 SER B C 1
ATOM 2612 O O . SER B 1 97 ? -15.859 2.021 21.906 1 94.56 97 SER B O 1
ATOM 2614 N N . LEU B 1 98 ? -14.703 2.975 20.281 1 96.06 98 LEU B N 1
ATOM 2615 C CA . LEU B 1 98 ? -15.602 4.117 20.188 1 96.06 98 LEU B CA 1
ATOM 2616 C C . LEU B 1 98 ? -16.391 4.082 18.891 1 96.06 98 LEU B C 1
ATOM 2618 O O . LEU B 1 98 ? -15.867 3.672 17.844 1 96.06 98 LEU B O 1
ATOM 2622 N N . PRO B 1 99 ? -17.578 4.551 19 1 98 99 PRO B N 1
ATOM 2623 C CA . PRO B 1 99 ? -18.312 4.688 17.734 1 98 99 PRO B CA 1
ATOM 2624 C C . PRO B 1 99 ? -17.688 5.727 16.812 1 98 99 PRO B C 1
ATOM 2626 O O . PRO B 1 99 ? -16.922 6.574 17.25 1 98 99 PRO B O 1
ATOM 2629 N N . VAL B 1 100 ? -18.047 5.699 15.555 1 98.56 100 VAL B N 1
ATOM 2630 C CA . VAL B 1 100 ? -17.484 6.539 14.508 1 98.56 100 VAL B CA 1
ATOM 2631 C C . VAL B 1 100 ? -17.641 8.016 14.891 1 98.56 100 VAL B C 1
ATOM 2633 O O . VAL B 1 100 ? -16.672 8.781 14.797 1 98.56 100 VAL B O 1
ATOM 2636 N N . TRP B 1 101 ? -18.844 8.414 15.359 1 98.62 101 TRP B N 1
ATOM 2637 C CA . TRP B 1 101 ? -19.062 9.836 15.617 1 98.62 101 TRP B CA 1
ATOM 2638 C C . TRP B 1 101 ? -18.156 10.32 16.75 1 98.62 101 TRP B C 1
ATOM 2640 O O . TRP B 1 101 ? -17.688 11.461 16.734 1 98.62 101 TRP B O 1
ATOM 2650 N N . GLN B 1 102 ? -17.844 9.492 17.719 1 98.31 102 GLN B N 1
ATOM 2651 C CA . GLN B 1 102 ? -16.969 9.875 18.812 1 98.31 102 GLN B CA 1
ATOM 2652 C C . GLN B 1 102 ? -15.516 9.953 18.359 1 98.31 102 GLN B C 1
ATOM 2654 O O . GLN B 1 102 ? -14.742 10.758 18.875 1 98.31 102 GLN B O 1
ATOM 2659 N N . ASN B 1 103 ? -15.164 9.008 17.453 1 98.44 103 ASN B N 1
ATOM 2660 C CA . ASN B 1 103 ? -13.852 9.141 16.812 1 98.44 103 ASN B CA 1
ATOM 2661 C C . ASN B 1 103 ? -13.688 10.508 16.156 1 98.44 103 ASN B C 1
ATOM 2663 O O . ASN B 1 103 ? -12.695 11.203 16.406 1 98.44 103 ASN B O 1
ATOM 2667 N N . VAL B 1 104 ? -14.688 10.906 15.414 1 98.56 104 VAL B N 1
ATOM 2668 C CA . VAL B 1 104 ? -14.656 12.148 14.656 1 98.56 104 VAL B CA 1
ATOM 2669 C C . VAL B 1 104 ? -14.648 13.336 15.609 1 98.56 104 VAL B C 1
ATOM 2671 O O . VAL B 1 104 ? -13.914 14.312 15.398 1 98.56 104 VAL B O 1
ATOM 2674 N N . ALA B 1 105 ? -15.414 13.227 16.672 1 98.25 105 ALA B N 1
ATOM 2675 C CA . ALA B 1 105 ? -15.578 14.359 17.594 1 98.25 105 ALA B CA 1
ATOM 2676 C C . ALA B 1 105 ? -14.578 14.289 18.734 1 98.25 105 ALA B C 1
ATOM 2678 O O . ALA B 1 105 ? -14.711 15.023 19.719 1 98.25 105 ALA B O 1
ATOM 2679 N N . PHE B 1 106 ? -13.633 13.438 18.688 1 95.62 106 PHE B N 1
ATOM 2680 C CA . PHE B 1 106 ? -12.727 13.18 19.797 1 95.62 106 PHE B CA 1
ATOM 2681 C C . PHE B 1 106 ? -12.094 14.484 20.281 1 95.62 106 PHE B C 1
ATOM 2683 O O . PHE B 1 106 ? -12.086 14.766 21.484 1 95.62 106 PHE B O 1
ATOM 2690 N N . GLY B 1 107 ? -11.562 15.305 19.312 1 94.06 107 GLY B N 1
ATOM 2691 C CA . GLY B 1 107 ? -10.93 16.578 19.656 1 94.06 107 GLY B CA 1
ATOM 2692 C C . GLY B 1 107 ? -11.906 17.594 20.234 1 94.06 107 GLY B C 1
ATOM 2693 O O . GLY B 1 107 ? -11.531 18.406 21.078 1 94.06 107 GLY B O 1
ATOM 2694 N N . LEU B 1 108 ? -13.125 17.547 19.797 1 96.19 108 LEU B N 1
ATOM 2695 C CA . LEU B 1 108 ? -14.148 18.453 20.281 1 96.19 108 LEU B CA 1
ATOM 2696 C C . LEU B 1 108 ? -14.523 18.125 21.734 1 96.19 108 LEU B C 1
ATOM 2698 O O . LEU B 1 108 ? -14.672 19.031 22.562 1 96.19 108 LEU B O 1
ATOM 2702 N N . LEU B 1 109 ? -14.617 16.844 21.984 1 94.5 109 LEU B N 1
ATOM 2703 C CA . LEU B 1 109 ? -15.023 16.375 23.297 1 94.5 109 LEU B CA 1
ATOM 2704 C C . LEU B 1 109 ? -13.898 16.531 24.312 1 94.5 109 LEU B C 1
ATOM 2706 O O . LEU B 1 109 ? -14.094 17.109 25.391 1 94.5 109 LEU B O 1
ATOM 2710 N N . GLN B 1 110 ? -12.703 16.156 23.984 1 87.19 110 GLN B N 1
ATOM 2711 C CA . GLN B 1 110 ? -11.594 16.094 24.938 1 87.19 110 GLN B CA 1
ATOM 2712 C C . GLN B 1 110 ? -10.805 17.391 24.953 1 87.19 110 GLN B C 1
ATOM 2714 O O . GLN B 1 110 ? -10.344 17.828 26 1 87.19 110 GLN B O 1
ATOM 2719 N N . GLY B 1 111 ? -10.648 17.969 23.859 1 83.56 111 GLY B N 1
ATOM 2720 C CA . GLY B 1 111 ? -9.852 19.172 23.75 1 83.56 111 GLY B CA 1
ATOM 2721 C C . GLY B 1 111 ? -10.641 20.438 24.047 1 83.56 111 GLY B C 1
ATOM 2722 O O . GLY B 1 111 ? -10.219 21.281 24.844 1 83.56 111 GLY B O 1
ATOM 2723 N N . GLN B 1 112 ? -11.805 20.578 23.5 1 88.19 112 GLN B N 1
ATOM 2724 C CA . GLN B 1 112 ? -12.586 21.812 23.609 1 88.19 112 GLN B CA 1
ATOM 2725 C C . GLN B 1 112 ? -13.68 21.688 24.656 1 88.19 112 GLN B C 1
ATOM 2727 O O . GLN B 1 112 ? -14.398 22.656 24.922 1 88.19 112 GLN B O 1
ATOM 2732 N N . ARG B 1 113 ? -13.906 20.594 25.281 1 92.19 113 ARG B N 1
ATOM 2733 C CA . ARG B 1 113 ? -14.906 20.328 26.312 1 92.19 113 ARG B CA 1
ATOM 2734 C C . ARG B 1 113 ? -16.312 20.672 25.812 1 92.19 113 ARG B C 1
ATOM 2736 O O . ARG B 1 113 ? -17.094 21.297 26.547 1 92.19 113 ARG B O 1
ATOM 2743 N N . MET B 1 114 ? -16.516 20.359 24.547 1 95 114 MET B N 1
ATOM 2744 C CA . MET B 1 114 ? -17.812 20.625 23.938 1 95 114 MET B CA 1
ATOM 2745 C C . MET B 1 114 ? -18.859 19.641 24.438 1 95 114 MET B C 1
ATOM 2747 O O . MET B 1 114 ? -18.578 18.453 24.609 1 95 114 MET B O 1
ATOM 2751 N N . PRO B 1 115 ? -20.125 20.125 24.656 1 97 115 PRO B N 1
ATOM 2752 C CA . PRO B 1 115 ? -21.203 19.203 25.047 1 97 115 PRO B CA 1
ATOM 2753 C C . PRO B 1 115 ? -21.422 18.109 24 1 97 115 PRO B C 1
ATOM 2755 O O . PRO B 1 115 ? -21.328 18.359 22.797 1 97 115 PRO B O 1
ATOM 2758 N N . ARG B 1 116 ? -21.766 16.953 24.453 1 96.69 116 ARG B N 1
ATOM 2759 C CA . ARG B 1 116 ? -21.875 15.75 23.641 1 96.69 116 ARG B CA 1
ATOM 2760 C C . ARG B 1 116 ? -22.859 15.953 22.5 1 96.69 116 ARG B C 1
ATOM 2762 O O . ARG B 1 116 ? -22.594 15.555 21.359 1 96.69 116 ARG B O 1
ATOM 2769 N N . ARG B 1 117 ? -23.984 16.516 22.781 1 97.12 117 ARG B N 1
ATOM 2770 C CA . ARG B 1 117 ? -25.016 16.703 21.766 1 97.12 117 ARG B CA 1
ATOM 2771 C C . ARG B 1 117 ? -24.484 17.562 20.609 1 97.12 117 ARG B C 1
ATOM 2773 O O . ARG B 1 117 ? -24.656 17.219 19.438 1 97.12 117 ARG B O 1
ATOM 2780 N N . GLN B 1 118 ? -23.891 18.625 20.953 1 97.81 118 GLN B N 1
ATOM 2781 C CA . GLN B 1 118 ? -23.328 19.516 19.953 1 97.81 118 GLN B CA 1
ATOM 2782 C C . GLN B 1 118 ? -22.188 18.859 19.188 1 97.81 118 GLN B C 1
ATOM 2784 O O . GLN B 1 118 ? -22.109 18.969 17.969 1 97.81 118 GLN B O 1
ATOM 2789 N N . ALA B 1 119 ? -21.344 18.156 19.891 1 98 119 ALA B N 1
ATOM 2790 C CA . ALA B 1 119 ? -20.219 17.453 19.281 1 98 119 ALA B CA 1
ATOM 2791 C C . ALA B 1 119 ? -20.703 16.422 18.266 1 98 119 ALA B C 1
ATOM 2793 O O . ALA B 1 119 ? -20.125 16.281 17.188 1 98 119 ALA B O 1
ATOM 2794 N N . LYS B 1 120 ? -21.734 15.734 18.625 1 98.19 120 LYS B N 1
ATOM 2795 C CA . LYS B 1 120 ? -22.266 14.711 17.734 1 98.19 120 LYS B CA 1
ATOM 2796 C C . LYS B 1 120 ? -22.844 15.344 16.453 1 98.19 120 LYS B C 1
ATOM 2798 O O . LYS B 1 120 ? -22.672 14.805 15.359 1 98.19 120 LYS B O 1
ATOM 2803 N N . GLU B 1 121 ? -23.469 16.438 16.578 1 98.25 121 GLU B N 1
ATOM 2804 C CA . GLU B 1 121 ? -24 17.141 15.422 1 98.25 121 GLU B CA 1
ATOM 2805 C C . GLU B 1 121 ? -22.875 17.547 14.469 1 98.25 121 GLU B C 1
ATOM 2807 O O . GLU B 1 121 ? -22.984 17.391 13.25 1 98.25 121 GLU B O 1
ATOM 2812 N N . ILE B 1 122 ? -21.828 18.047 15.023 1 98.06 122 ILE B N 1
ATOM 2813 C CA . ILE B 1 122 ? -20.688 18.453 14.219 1 98.06 122 ILE B CA 1
ATOM 2814 C C . ILE B 1 122 ? -20.078 17.234 13.547 1 98.06 122 ILE B C 1
ATOM 2816 O O . ILE B 1 122 ? -19.719 17.281 12.367 1 98.06 122 ILE B O 1
ATOM 2820 N N . ALA B 1 123 ? -20 16.156 14.297 1 98.5 123 ALA B N 1
ATOM 2821 C CA . ALA B 1 123 ? -19.438 14.922 13.758 1 98.5 123 ALA B CA 1
ATOM 2822 C C . ALA B 1 123 ? -20.25 14.445 12.547 1 98.5 123 ALA B C 1
ATOM 2824 O O . ALA B 1 123 ? -19.672 14.094 11.516 1 98.5 123 ALA B O 1
ATOM 2825 N N . ILE B 1 124 ? -21.5 14.484 12.672 1 98.44 124 ILE B N 1
ATOM 2826 C CA . ILE B 1 124 ? -22.375 14.016 11.609 1 98.44 124 ILE B CA 1
ATOM 2827 C C . ILE B 1 124 ? -22.25 14.922 10.391 1 98.44 124 ILE B C 1
ATOM 2829 O O . ILE B 1 124 ? -22.156 14.445 9.258 1 98.44 124 ILE B O 1
ATOM 2833 N N . THR B 1 125 ? -22.188 16.188 10.609 1 98.12 125 THR B N 1
ATOM 2834 C CA . THR B 1 125 ? -22.016 17.156 9.523 1 98.12 125 THR B CA 1
ATOM 2835 C C . THR B 1 125 ? -20.672 16.938 8.836 1 98.12 125 THR B C 1
ATOM 2837 O O . THR B 1 125 ? -20.594 16.984 7.602 1 98.12 125 THR B O 1
ATOM 2840 N N . THR B 1 126 ? -19.656 16.734 9.586 1 98.19 126 THR B N 1
ATOM 2841 C CA . THR B 1 126 ? -18.312 16.516 9.039 1 98.19 126 THR B CA 1
ATOM 2842 C C . THR B 1 126 ? -18.25 15.219 8.25 1 98.19 126 THR B C 1
ATOM 2844 O O . THR B 1 126 ? -17.594 15.141 7.215 1 98.19 126 THR B O 1
ATOM 2847 N N . LEU B 1 127 ? -18.922 14.172 8.766 1 98.06 127 LEU B N 1
ATOM 2848 C CA . LEU B 1 127 ? -19 12.914 8.039 1 98.06 127 LEU B CA 1
ATOM 2849 C C . LEU B 1 127 ? -19.625 13.125 6.66 1 98.06 127 LEU B C 1
ATOM 2851 O O . LEU B 1 127 ? -19.156 12.562 5.668 1 98.06 127 LEU B O 1
ATOM 2855 N N . ALA B 1 128 ? -20.609 13.914 6.594 1 96.94 128 ALA B N 1
ATOM 2856 C CA . ALA B 1 128 ? -21.266 14.219 5.324 1 96.94 128 ALA B CA 1
ATOM 2857 C C . ALA B 1 128 ? -20.297 14.898 4.355 1 96.94 128 ALA B C 1
ATOM 2859 O O . ALA B 1 128 ? -20.328 14.641 3.15 1 96.94 128 ALA B O 1
ATOM 2860 N N . GLU B 1 129 ? -19.422 15.703 4.816 1 95.94 129 GLU B N 1
ATOM 2861 C CA . GLU B 1 129 ? -18.453 16.422 3.994 1 95.94 129 GLU B CA 1
ATOM 2862 C C . GLU B 1 129 ? -17.469 15.453 3.326 1 95.94 129 GLU B C 1
ATOM 2864 O O . GLU B 1 129 ? -16.938 15.75 2.254 1 95.94 129 GLU B O 1
ATOM 2869 N N . VAL B 1 130 ? -17.281 14.32 4.027 1 96.38 130 VAL B N 1
ATOM 2870 C CA . VAL B 1 130 ? -16.359 13.352 3.447 1 96.38 130 VAL B CA 1
ATOM 2871 C C . VAL B 1 130 ? -17.141 12.227 2.781 1 96.38 130 VAL B C 1
ATOM 2873 O O . VAL B 1 130 ? -16.609 11.125 2.58 1 96.38 130 VAL B O 1
ATOM 2876 N N . GLY B 1 131 ? -18.391 12.391 2.564 1 93.94 131 GLY B N 1
ATOM 2877 C CA . GLY B 1 131 ? -19.203 11.5 1.748 1 93.94 131 GLY B CA 1
ATOM 2878 C C . GLY B 1 131 ? -19.781 10.328 2.527 1 93.94 131 GLY B C 1
ATOM 2879 O O . GLY B 1 131 ? -20.062 9.273 1.958 1 93.94 131 GLY B O 1
ATOM 2880 N N . LEU B 1 132 ? -19.859 10.477 3.84 1 96.38 132 LEU B N 1
ATOM 2881 C CA . LEU B 1 132 ? -20.438 9.414 4.656 1 96.38 132 LEU B CA 1
ATOM 2882 C C . LEU B 1 132 ? -21.766 9.859 5.27 1 96.38 132 LEU B C 1
ATOM 2884 O O . LEU B 1 132 ? -21.859 10.969 5.797 1 96.38 132 LEU B O 1
ATOM 2888 N N . GLY B 1 133 ? -22.766 9.016 5.227 1 94.62 133 GLY B N 1
ATOM 2889 C CA . GLY B 1 133 ? -24.078 9.344 5.738 1 94.62 133 GLY B CA 1
ATOM 2890 C C . GLY B 1 133 ? -24.172 9.281 7.254 1 94.62 133 GLY B C 1
ATOM 2891 O O . GLY B 1 133 ? -23.266 8.758 7.91 1 94.62 133 GLY B O 1
ATOM 2892 N N . ALA B 1 134 ? -25.266 9.859 7.734 1 95.75 134 ALA B N 1
ATOM 2893 C CA . ALA B 1 134 ? -25.5 9.914 9.172 1 95.75 134 ALA B CA 1
ATOM 2894 C C . ALA B 1 134 ? -25.609 8.508 9.766 1 95.75 134 ALA B C 1
ATOM 2896 O O . ALA B 1 134 ? -25.312 8.305 10.945 1 95.75 134 ALA B O 1
ATOM 2897 N N . ASP B 1 135 ? -25.953 7.566 8.984 1 95.62 135 ASP B N 1
ATOM 2898 C CA . ASP B 1 135 ? -26.109 6.188 9.43 1 95.62 135 ASP B CA 1
ATOM 2899 C C . ASP B 1 135 ? -24.781 5.57 9.828 1 95.62 135 ASP B C 1
ATOM 2901 O O . ASP B 1 135 ? -24.734 4.566 10.547 1 95.62 135 ASP B O 1
ATOM 2905 N N . VAL B 1 136 ? -23.734 6.133 9.398 1 96.62 136 VAL B N 1
ATOM 2906 C CA . VAL B 1 136 ? -22.406 5.617 9.68 1 96.62 136 VAL B CA 1
ATOM 2907 C C . VAL B 1 136 ? -21.953 6.062 11.07 1 96.62 136 VAL B C 1
ATOM 2909 O O . VAL B 1 136 ? -21.078 5.453 11.68 1 96.62 136 VAL B O 1
ATOM 2912 N N . ALA B 1 137 ? -22.562 7.047 11.648 1 97.81 137 ALA B N 1
ATOM 2913 C CA . ALA B 1 137 ? -22.125 7.738 12.852 1 97.81 137 ALA B CA 1
ATOM 2914 C C . ALA B 1 137 ? -22.078 6.785 14.047 1 97.81 137 ALA B C 1
ATOM 2916 O O . ALA B 1 137 ? -21.172 6.863 14.875 1 97.81 137 ALA B O 1
ATOM 2917 N N . ASP B 1 138 ? -22.969 5.836 14.078 1 97.75 138 ASP B N 1
ATOM 2918 C CA . ASP B 1 138 ? -23.078 5.004 15.273 1 97.75 138 ASP B CA 1
ATOM 2919 C C . ASP B 1 138 ? -22.422 3.645 15.062 1 97.75 138 ASP B C 1
ATOM 2921 O O . ASP B 1 138 ? -22.391 2.812 15.969 1 97.75 138 ASP B O 1
ATOM 2925 N N . LEU B 1 139 ? -21.859 3.434 13.914 1 97.75 139 LEU B N 1
ATOM 2926 C CA . LEU B 1 139 ? -21.156 2.188 13.641 1 97.75 139 LEU B CA 1
ATOM 2927 C C . LEU B 1 139 ? -19.812 2.145 14.375 1 97.75 139 LEU B C 1
ATOM 2929 O O . LEU B 1 139 ? -19.312 3.18 14.82 1 97.75 139 LEU B O 1
ATOM 2933 N N . SER B 1 140 ? -19.359 0.952 14.516 1 97.06 140 SER B N 1
ATOM 2934 C CA . SER B 1 140 ? -18 0.751 15.008 1 97.06 140 SER B CA 1
ATOM 2935 C C . SER B 1 140 ? -17 0.751 13.859 1 97.06 140 SER B C 1
ATOM 2937 O O . SER B 1 140 ? -17.328 0.367 12.734 1 97.06 140 SER B O 1
ATOM 2939 N N . PRO B 1 141 ? -15.766 1.167 14.102 1 96.75 141 PRO B N 1
ATOM 2940 C CA . PRO B 1 141 ? -14.742 1.152 13.055 1 96.75 141 PRO B CA 1
ATOM 2941 C C . PRO B 1 141 ? -14.578 -0.222 12.406 1 96.75 141 PRO B C 1
ATOM 2943 O O . PRO B 1 141 ? -14.312 -0.317 11.211 1 96.75 141 PRO B O 1
ATOM 2946 N N . SER B 1 142 ? -14.789 -1.261 13.141 1 93.62 142 SER B N 1
ATOM 2947 C CA . SER B 1 142 ? -14.625 -2.619 12.641 1 93.62 142 SER B CA 1
ATOM 2948 C C . SER B 1 142 ? -15.68 -2.951 11.586 1 93.62 142 SER B C 1
ATOM 2950 O O . SER B 1 142 ? -15.531 -3.918 10.836 1 93.62 142 SER B O 1
ATOM 2952 N N . GLU B 1 143 ? -16.703 -2.211 11.492 1 94.5 143 GLU B N 1
ATOM 2953 C CA . GLU B 1 143 ? -17.797 -2.432 10.547 1 94.5 143 GLU B CA 1
ATOM 2954 C C . GLU B 1 143 ? -17.562 -1.665 9.25 1 94.5 143 GLU B C 1
ATOM 2956 O O . GLU B 1 143 ? -18.375 -1.752 8.32 1 94.5 143 GLU B O 1
ATOM 2961 N N . LEU B 1 144 ? -16.484 -0.947 9.203 1 94.38 144 LEU B N 1
ATOM 2962 C CA . LEU B 1 144 ? -16.219 -0.079 8.062 1 94.38 144 LEU B CA 1
ATOM 2963 C C . LEU B 1 144 ? -15.219 -0.729 7.105 1 94.38 144 LEU B C 1
ATOM 2965 O O . LEU B 1 144 ? -14.328 -1.464 7.535 1 94.38 144 LEU B O 1
ATOM 2969 N N . SER B 1 145 ? -15.422 -0.476 5.816 1 89.75 145 SER B N 1
ATOM 2970 C CA . SER B 1 145 ? -14.398 -0.826 4.844 1 89.75 145 SER B CA 1
ATOM 2971 C C . SER B 1 145 ? -13.148 0.034 5.023 1 89.75 145 SER B C 1
ATOM 2973 O O . SER B 1 145 ? -13.18 1.047 5.727 1 89.75 145 SER B O 1
ATOM 2975 N N . GLY B 1 146 ? -12.062 -0.325 4.453 1 89.31 146 GLY B N 1
ATOM 2976 C CA . GLY B 1 146 ? -10.836 0.449 4.508 1 89.31 146 GLY B CA 1
ATOM 2977 C C . GLY B 1 146 ? -11.008 1.874 4.016 1 89.31 146 GLY B C 1
ATOM 2978 O O . GLY B 1 146 ? -10.523 2.816 4.645 1 89.31 146 GLY B O 1
ATOM 2979 N N . GLY B 1 147 ? -11.672 1.995 2.875 1 92.31 147 GLY B N 1
ATOM 2980 C CA . GLY B 1 147 ? -11.945 3.32 2.342 1 92.31 147 GLY B CA 1
ATOM 2981 C C . GLY B 1 147 ? -12.797 4.172 3.264 1 92.31 147 GLY B C 1
ATOM 2982 O O . GLY B 1 147 ? -12.562 5.375 3.396 1 92.31 147 GLY B O 1
ATOM 2983 N N . MET B 1 148 ? -13.766 3.545 3.869 1 94.81 148 MET B N 1
ATOM 2984 C CA . MET B 1 148 ? -14.609 4.262 4.82 1 94.81 148 MET B CA 1
ATOM 2985 C C . MET B 1 148 ? -13.805 4.695 6.039 1 94.81 148 MET B C 1
ATOM 2987 O O . MET B 1 148 ? -13.969 5.812 6.531 1 94.81 148 MET B O 1
ATOM 2991 N N . GLN B 1 149 ? -12.969 3.844 6.516 1 96.38 149 GLN B N 1
ATOM 2992 C CA . GLN B 1 149 ? -12.148 4.176 7.676 1 96.38 149 GLN B CA 1
ATOM 2993 C C . GLN B 1 149 ? -11.273 5.395 7.402 1 96.38 149 GLN B C 1
ATOM 2995 O O . GLN B 1 149 ? -11.133 6.273 8.258 1 96.38 149 GLN B O 1
ATOM 3000 N N . LYS B 1 150 ? -10.711 5.453 6.207 1 96.62 150 LYS B N 1
ATOM 3001 C CA . LYS B 1 150 ? -9.883 6.602 5.836 1 96.62 150 LYS B CA 1
ATOM 3002 C C . LYS B 1 150 ? -10.711 7.883 5.793 1 96.62 150 LYS B C 1
ATOM 3004 O O . LYS B 1 150 ? -10.242 8.945 6.211 1 96.62 150 LYS B O 1
ATOM 3009 N N . ARG B 1 151 ? -11.906 7.785 5.324 1 97.38 151 ARG B N 1
ATOM 3010 C CA . ARG B 1 151 ? -12.781 8.945 5.281 1 97.38 151 ARG B CA 1
ATOM 3011 C C . ARG B 1 151 ? -13.172 9.398 6.684 1 97.38 151 ARG B C 1
ATOM 3013 O O . ARG B 1 151 ? -13.219 10.594 6.965 1 97.38 151 ARG B O 1
ATOM 3020 N N . VAL B 1 152 ? -13.43 8.43 7.547 1 98.19 152 VAL B N 1
ATOM 3021 C CA . VAL B 1 152 ? -13.703 8.758 8.945 1 98.19 152 VAL B CA 1
ATOM 3022 C C . VAL B 1 152 ? -12.477 9.43 9.562 1 98.19 152 VAL B C 1
ATOM 3024 O O . VAL B 1 152 ? -12.609 10.422 10.281 1 98.19 152 VAL B O 1
ATOM 3027 N N . GLY B 1 153 ? -11.297 8.883 9.281 1 98.38 153 GLY B N 1
ATOM 3028 C CA . GLY B 1 153 ? -10.07 9.5 9.742 1 98.38 153 GLY B CA 1
ATOM 3029 C C . GLY B 1 153 ? -9.906 10.93 9.273 1 98.38 153 GLY B C 1
ATOM 3030 O O . GLY B 1 153 ? -9.453 11.789 10.023 1 98.38 153 GLY B O 1
ATOM 3031 N N . LEU B 1 154 ? -10.219 11.102 7.996 1 98.31 154 LEU B N 1
ATOM 3032 C CA . LEU B 1 154 ? -10.18 12.453 7.445 1 98.31 154 LEU B CA 1
ATOM 3033 C C . LEU B 1 154 ? -11.172 13.367 8.164 1 98.31 154 LEU B C 1
ATOM 3035 O O . LEU B 1 154 ? -10.836 14.5 8.516 1 98.31 154 LEU B O 1
ATOM 3039 N N . ALA B 1 155 ? -12.383 12.891 8.367 1 98.5 155 ALA B N 1
ATOM 3040 C CA . ALA B 1 155 ? -13.391 13.656 9.102 1 98.5 155 ALA B CA 1
ATOM 3041 C C . ALA B 1 155 ? -12.867 14.055 10.477 1 98.5 155 ALA B C 1
ATOM 3043 O O . ALA B 1 155 ? -13.039 15.203 10.906 1 98.5 155 ALA B O 1
ATOM 3044 N N . ARG B 1 156 ? -12.266 13.156 11.164 1 98.38 156 ARG B N 1
ATOM 3045 C CA . ARG B 1 156 ? -11.695 13.445 12.477 1 98.38 156 ARG B CA 1
ATOM 3046 C C . ARG B 1 156 ? -10.641 14.547 12.383 1 98.38 156 ARG B C 1
ATOM 3048 O O . ARG B 1 156 ? -10.594 15.438 13.234 1 98.38 156 ARG B O 1
ATOM 3055 N N . ALA B 1 157 ? -9.859 14.469 11.336 1 98 157 ALA B N 1
ATOM 3056 C CA . ALA B 1 157 ? -8.766 15.422 11.148 1 98 157 ALA B CA 1
ATOM 3057 C C . ALA B 1 157 ? -9.305 16.844 10.945 1 98 157 ALA B C 1
ATOM 3059 O O . ALA B 1 157 ? -8.656 17.812 11.328 1 98 157 ALA B O 1
ATOM 3060 N N . ILE B 1 158 ? -10.531 16.969 10.398 1 98.06 158 ILE B N 1
ATOM 3061 C CA . ILE B 1 158 ? -10.961 18.297 9.992 1 98.06 158 ILE B CA 1
ATOM 3062 C C . ILE B 1 158 ? -12.062 18.797 10.93 1 98.06 158 ILE B C 1
ATOM 3064 O O . ILE B 1 158 ? -12.43 19.969 10.898 1 98.06 158 ILE B O 1
ATOM 3068 N N . ALA B 1 159 ? -12.555 17.984 11.805 1 97.75 159 ALA B N 1
ATOM 3069 C CA . ALA B 1 159 ? -13.727 18.266 12.633 1 97.75 159 ALA B CA 1
ATOM 3070 C C . ALA B 1 159 ? -13.477 19.469 13.539 1 97.7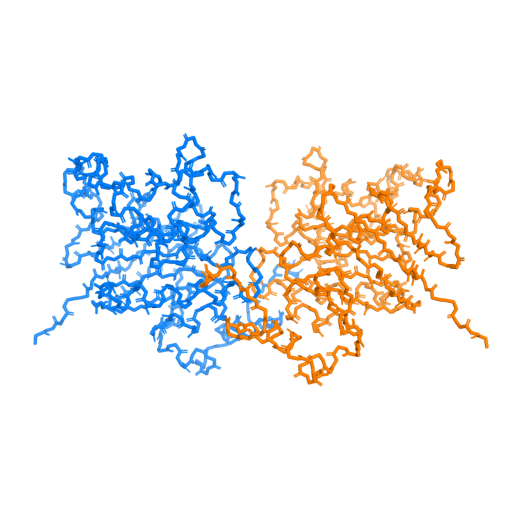5 159 ALA B C 1
ATOM 3072 O O . ALA B 1 159 ? -14.406 20.234 13.844 1 97.75 159 ALA B O 1
ATOM 3073 N N . THR B 1 160 ? -12.25 19.719 13.969 1 96.5 160 THR B N 1
ATOM 3074 C CA . THR B 1 160 ? -11.93 20.766 14.922 1 96.5 160 THR B CA 1
ATOM 3075 C C . THR B 1 160 ? -11.578 22.062 14.195 1 96.5 160 THR B C 1
ATOM 3077 O O . THR B 1 160 ? -11.125 23.031 14.82 1 96.5 160 THR B O 1
ATOM 3080 N N . ASN B 1 161 ? -11.695 22.062 12.875 1 96.56 161 ASN B N 1
ATOM 3081 C CA . ASN B 1 161 ? -11.336 23.219 12.062 1 96.56 161 ASN B CA 1
ATOM 3082 C C . ASN B 1 161 ? -9.883 23.625 12.266 1 96.56 161 ASN B C 1
ATOM 3084 O O . ASN B 1 161 ? -9.586 24.766 12.602 1 96.56 161 ASN B O 1
ATOM 3088 N N . PRO B 1 162 ? -8.984 22.734 11.961 1 97.94 162 PRO B N 1
ATOM 3089 C CA . PRO B 1 162 ? -7.559 22.984 12.188 1 97.94 162 PRO B CA 1
ATOM 3090 C C . PRO B 1 162 ? -6.98 24.016 11.227 1 97.94 162 PRO B C 1
ATOM 3092 O O . PRO B 1 162 ? -7.531 24.234 10.141 1 97.94 162 PRO B O 1
ATOM 3095 N N . GLU B 1 163 ? -5.898 24.641 11.656 1 98.12 163 GLU B N 1
ATOM 3096 C CA . GLU B 1 163 ? -5.172 25.578 10.797 1 98.12 163 GLU B CA 1
ATOM 3097 C C . GLU B 1 163 ? -4.168 24.844 9.914 1 98.12 163 GLU B C 1
ATOM 3099 O O . GLU B 1 163 ? -3.84 25.312 8.82 1 98.12 163 GLU B O 1
ATOM 3104 N N . ILE B 1 164 ? -3.686 23.734 10.438 1 98.62 164 ILE B N 1
ATOM 3105 C CA . ILE B 1 164 ? -2.719 22.906 9.742 1 98.62 164 ILE B CA 1
ATOM 3106 C C . ILE B 1 164 ? -3.178 21.453 9.773 1 98.62 164 ILE B C 1
ATOM 3108 O O . ILE B 1 164 ? -3.582 20.938 10.82 1 98.62 164 ILE B O 1
ATOM 3112 N N . ILE B 1 165 ? -3.145 20.812 8.672 1 98.69 165 ILE B N 1
ATOM 3113 C CA . ILE B 1 165 ? -3.508 19.406 8.617 1 98.69 165 ILE B CA 1
ATOM 3114 C C . ILE B 1 165 ? -2.326 18.578 8.102 1 98.69 165 ILE B C 1
ATOM 3116 O O . ILE B 1 165 ? -1.698 18.938 7.105 1 98.69 165 ILE B O 1
ATOM 3120 N N . PHE B 1 166 ? -2.002 17.5 8.789 1 98.69 166 PHE B N 1
ATOM 3121 C CA . PHE B 1 166 ? -0.946 16.578 8.414 1 98.69 166 PHE B CA 1
ATOM 3122 C C . PHE B 1 166 ? -1.536 15.273 7.867 1 98.69 166 PHE B C 1
ATOM 3124 O O . PHE B 1 166 ? -2.518 14.758 8.406 1 98.69 166 PHE B O 1
ATOM 3131 N N . PHE B 1 167 ? -1.005 14.82 6.793 1 98.5 167 PHE B N 1
ATOM 3132 C CA . PHE B 1 167 ? -1.406 13.547 6.211 1 98.5 167 PHE B CA 1
ATOM 3133 C C . PHE B 1 167 ? -0.22 12.594 6.121 1 98.5 167 PHE B C 1
ATOM 3135 O O . PHE B 1 167 ? 0.798 12.914 5.504 1 98.5 167 PHE B O 1
ATOM 3142 N N . ASP B 1 168 ? -0.283 11.508 6.754 1 97.38 168 ASP B N 1
ATOM 3143 C CA . ASP B 1 168 ? 0.731 10.461 6.695 1 97.38 168 ASP B CA 1
ATOM 3144 C C . ASP B 1 168 ? 0.273 9.305 5.812 1 97.38 168 ASP B C 1
ATOM 3146 O O . ASP B 1 168 ? -0.483 8.438 6.254 1 97.38 168 ASP B O 1
ATOM 3150 N N . GLU B 1 169 ? 0.75 9.266 4.516 1 96.19 169 GLU B N 1
ATOM 3151 C CA . GLU B 1 169 ? 0.405 8.234 3.547 1 96.19 169 GLU B CA 1
ATOM 3152 C C . GLU B 1 169 ? -1.102 7.992 3.508 1 96.19 169 GLU B C 1
ATOM 3154 O O . GLU B 1 169 ? -1.565 6.879 3.762 1 96.19 169 GLU B O 1
ATOM 3159 N N . PRO B 1 170 ? -1.854 8.945 3.059 1 96.94 170 PRO B N 1
ATOM 3160 C CA . PRO B 1 170 ? -3.311 8.922 3.225 1 96.94 170 PRO B CA 1
ATOM 3161 C C . PRO B 1 170 ? -3.988 7.891 2.326 1 96.94 170 PRO B C 1
ATOM 3163 O O . PRO B 1 170 ? -5.129 7.496 2.586 1 96.94 170 PRO B O 1
ATOM 3166 N N . THR B 1 171 ? -3.293 7.465 1.319 1 95.25 171 THR B N 1
ATOM 3167 C CA . THR B 1 171 ? -3.984 6.605 0.366 1 95.25 171 THR B CA 1
ATOM 3168 C C . THR B 1 171 ? -3.363 5.211 0.347 1 95.25 171 THR B C 1
ATOM 3170 O O . THR B 1 171 ? -3.693 4.391 -0.513 1 95.25 171 THR B O 1
ATOM 3173 N N . THR B 1 172 ? -2.467 4.98 1.233 1 90.62 172 THR B N 1
ATOM 3174 C CA . THR B 1 172 ? -1.842 3.666 1.294 1 90.62 172 THR B CA 1
ATOM 3175 C C . THR B 1 172 ? -2.889 2.58 1.525 1 90.62 172 THR B C 1
ATOM 3177 O O . THR B 1 172 ? -3.801 2.752 2.338 1 90.62 172 THR B O 1
ATOM 3180 N N . GLY B 1 173 ? -2.758 1.473 0.764 1 87.75 173 GLY B N 1
ATOM 3181 C CA . GLY B 1 173 ? -3.635 0.332 0.973 1 87.75 173 GLY B CA 1
ATOM 3182 C C . GLY B 1 173 ? -4.953 0.452 0.234 1 87.75 173 GLY B C 1
ATOM 3183 O O . GLY B 1 173 ? -5.797 -0.446 0.306 1 87.75 173 GLY B O 1
ATOM 3184 N N . LEU B 1 174 ? -5.18 1.479 -0.458 1 93.06 174 LEU B N 1
ATOM 3185 C CA . LEU B 1 174 ? -6.422 1.693 -1.191 1 93.06 174 LEU B CA 1
ATOM 3186 C C . LEU B 1 174 ? -6.242 1.379 -2.672 1 93.06 174 LEU B C 1
ATOM 3188 O O . LEU B 1 174 ? -5.129 1.475 -3.201 1 93.06 174 LEU B O 1
ATOM 3192 N N . ASP B 1 175 ? -7.344 0.959 -3.322 1 93.38 175 ASP B N 1
ATOM 3193 C CA . ASP B 1 175 ? -7.297 0.813 -4.773 1 93.38 175 ASP B CA 1
ATOM 3194 C C . ASP B 1 175 ? -7.242 2.176 -5.461 1 93.38 175 ASP B C 1
ATOM 3196 O O . ASP B 1 175 ? -7.512 3.203 -4.836 1 93.38 175 ASP B O 1
ATOM 3200 N N . PRO B 1 176 ? -6.945 2.209 -6.707 1 93.31 176 PRO B N 1
ATOM 3201 C CA . PRO B 1 176 ? -6.684 3.473 -7.398 1 93.31 176 PRO B CA 1
ATOM 3202 C C . PRO B 1 176 ? -7.891 4.406 -7.395 1 93.31 176 PRO B C 1
ATOM 3204 O O . PRO B 1 176 ? -7.734 5.625 -7.289 1 93.31 176 PRO B O 1
ATOM 3207 N N . ILE B 1 177 ? -9.008 3.871 -7.555 1 94.06 177 ILE B N 1
ATOM 3208 C CA . ILE B 1 177 ? -10.203 4.711 -7.621 1 94.06 177 ILE B CA 1
ATOM 3209 C C . ILE B 1 177 ? -10.461 5.352 -6.258 1 94.06 177 ILE B C 1
ATOM 3211 O O . ILE B 1 177 ? -10.602 6.574 -6.16 1 94.06 177 ILE B O 1
ATOM 3215 N N . MET B 1 178 ? -10.453 4.57 -5.219 1 93.62 178 MET B N 1
ATOM 3216 C CA . MET B 1 178 ? -10.68 5.094 -3.873 1 93.62 178 MET B CA 1
ATOM 3217 C C . MET B 1 178 ? -9.57 6.055 -3.465 1 93.62 178 MET B C 1
ATOM 3219 O O . MET B 1 178 ? -9.82 7.043 -2.777 1 93.62 178 MET B O 1
ATOM 3223 N N . ALA B 1 179 ? -8.383 5.75 -3.842 1 95.56 179 ALA B N 1
ATOM 3224 C CA . ALA B 1 179 ? -7.277 6.668 -3.572 1 95.56 179 ALA B CA 1
ATOM 3225 C C . ALA B 1 179 ? -7.555 8.047 -4.156 1 95.56 179 ALA B C 1
ATOM 3227 O O . ALA B 1 179 ? -7.336 9.062 -3.494 1 95.56 179 ALA B O 1
ATOM 3228 N N . ASP B 1 180 ? -8.023 8.047 -5.34 1 96.06 180 ASP B N 1
ATOM 3229 C CA . ASP B 1 180 ? -8.312 9.312 -5.996 1 96.06 180 ASP B CA 1
ATOM 3230 C C . ASP B 1 180 ? -9.477 10.031 -5.312 1 96.06 180 ASP B C 1
ATOM 3232 O O . ASP B 1 180 ? -9.469 11.258 -5.195 1 96.06 180 ASP B O 1
ATOM 3236 N N . VAL B 1 181 ? -10.445 9.266 -4.879 1 95.38 181 VAL B N 1
ATOM 3237 C CA . VAL B 1 181 ? -11.547 9.836 -4.121 1 95.38 181 VAL B CA 1
ATOM 3238 C C . VAL B 1 181 ? -11.016 10.516 -2.865 1 95.38 181 VAL B C 1
ATOM 3240 O O . VAL B 1 181 ? -11.359 11.664 -2.582 1 95.38 181 VAL B O 1
ATOM 3243 N N . ILE B 1 182 ? -10.195 9.836 -2.137 1 96.81 182 ILE B N 1
ATOM 3244 C CA . ILE B 1 182 ? -9.625 10.375 -0.904 1 96.81 182 ILE B CA 1
ATOM 3245 C C . ILE B 1 182 ? -8.812 11.625 -1.216 1 96.81 182 ILE B C 1
ATOM 3247 O O . ILE B 1 182 ? -8.906 12.633 -0.504 1 96.81 182 ILE B O 1
ATOM 3251 N N . ASN B 1 183 ? -8.016 11.602 -2.283 1 97.62 183 ASN B N 1
ATOM 3252 C CA . ASN B 1 183 ? -7.23 12.766 -2.678 1 97.62 183 ASN B CA 1
ATOM 3253 C C . ASN B 1 183 ? -8.117 13.969 -2.977 1 97.62 183 ASN B C 1
ATOM 3255 O O . ASN B 1 183 ? -7.809 15.094 -2.576 1 97.62 183 ASN B O 1
ATOM 3259 N N . ASP B 1 184 ? -9.195 13.711 -3.648 1 97 184 ASP B N 1
ATOM 3260 C CA . ASP B 1 184 ? -10.141 14.789 -3.945 1 97 184 ASP B CA 1
ATOM 3261 C C . ASP B 1 184 ? -10.727 15.375 -2.662 1 97 184 ASP B C 1
ATOM 3263 O O . ASP B 1 184 ? -10.852 16.594 -2.533 1 97 184 ASP B O 1
ATOM 3267 N N . LEU B 1 185 ? -11.055 14.477 -1.821 1 96.94 185 LEU B N 1
ATOM 3268 C CA . LEU B 1 185 ? -11.617 14.922 -0.552 1 96.94 185 LEU B CA 1
ATOM 3269 C C . LEU B 1 185 ? -10.602 15.75 0.234 1 96.94 185 LEU B C 1
ATOM 3271 O O . LEU B 1 185 ? -10.953 16.766 0.823 1 96.94 185 LEU B O 1
ATOM 3275 N N . ILE B 1 186 ? -9.375 15.312 0.267 1 97.88 186 ILE B N 1
ATOM 3276 C CA . ILE B 1 186 ? -8.312 16.047 0.947 1 97.88 186 ILE B CA 1
ATOM 3277 C C . ILE B 1 186 ? -8.188 17.453 0.341 1 97.88 186 ILE B C 1
ATOM 3279 O O . ILE B 1 186 ? -8.211 18.453 1.062 1 97.88 186 ILE B O 1
ATOM 3283 N N . ARG B 1 187 ? -8.125 17.5 -0.935 1 97.31 187 ARG B N 1
ATOM 3284 C CA . ARG B 1 187 ? -7.965 18.781 -1.625 1 97.31 187 ARG B CA 1
ATOM 3285 C C . ARG B 1 187 ? -9.117 19.719 -1.307 1 97.31 187 ARG B C 1
ATOM 3287 O O . ARG B 1 187 ? -8.898 20.875 -0.946 1 97.31 187 ARG B O 1
ATOM 3294 N N . THR B 1 188 ? -10.305 19.234 -1.404 1 96.56 188 THR B N 1
ATOM 3295 C CA . THR B 1 188 ? -11.492 20.047 -1.191 1 96.56 188 THR B CA 1
ATOM 3296 C C . THR B 1 188 ? -11.594 20.484 0.266 1 96.56 188 THR B C 1
ATOM 3298 O O . THR B 1 188 ? -11.898 21.656 0.55 1 96.56 188 THR B O 1
ATOM 3301 N N . SER B 1 189 ? -11.344 19.578 1.171 1 96.5 189 SER B N 1
ATOM 3302 C CA . SER B 1 189 ? -11.438 19.891 2.594 1 96.5 189 SER B CA 1
ATOM 3303 C C . SER B 1 189 ? -10.398 20.922 3.002 1 96.5 189 SER B C 1
ATOM 3305 O O . SER B 1 189 ? -10.719 21.891 3.707 1 96.5 189 SER B O 1
ATOM 3307 N N . VAL B 1 190 ? -9.195 20.766 2.527 1 96.81 190 VAL B N 1
ATOM 3308 C CA . VAL B 1 190 ? -8.117 21.688 2.859 1 96.81 190 VAL B CA 1
ATOM 3309 C C . VAL B 1 190 ? -8.43 23.078 2.311 1 96.81 190 VAL B C 1
ATOM 3311 O O . VAL B 1 190 ? -8.273 24.078 3.016 1 96.81 190 VAL B O 1
ATOM 3314 N N . ARG B 1 191 ? -8.891 23.125 1.144 1 96 191 ARG B N 1
ATOM 3315 C CA . ARG B 1 191 ? -9.227 24.391 0.507 1 96 191 ARG B CA 1
ATOM 3316 C C . ARG B 1 191 ? -10.398 25.062 1.208 1 96 191 ARG B C 1
ATOM 3318 O O . ARG B 1 191 ? -10.367 26.266 1.468 1 96 191 ARG B O 1
ATOM 3325 N N . HIS B 1 192 ? -11.359 24.328 1.485 1 95.62 192 HIS B N 1
ATOM 3326 C CA . HIS B 1 192 ? -12.555 24.859 2.139 1 95.62 192 HIS B CA 1
ATOM 3327 C C . HIS B 1 192 ? -12.219 25.453 3.5 1 95.62 192 HIS B C 1
ATOM 3329 O O . HIS B 1 192 ? -12.711 26.531 3.848 1 95.62 192 HIS B O 1
ATOM 3335 N N . LEU B 1 193 ? -11.359 24.844 4.211 1 96.75 193 LEU B N 1
ATOM 3336 C CA . LEU B 1 193 ? -10.969 25.297 5.543 1 96.75 193 LEU B CA 1
ATOM 3337 C C . LEU B 1 193 ? -9.961 26.438 5.457 1 96.75 193 LEU B C 1
ATOM 3339 O O . LEU B 1 193 ? -9.75 27.156 6.438 1 96.75 193 LEU B O 1
ATOM 3343 N N . GLY B 1 194 ? -9.352 26.547 4.305 1 97.38 194 GLY B N 1
ATOM 3344 C CA . GLY B 1 194 ? -8.227 27.453 4.215 1 97.38 194 GLY B CA 1
ATOM 3345 C C . GLY B 1 194 ? -7.027 27.016 5.027 1 97.38 194 GLY B C 1
ATOM 3346 O O . GLY B 1 194 ? -6.234 27.844 5.48 1 97.38 194 GLY B O 1
ATOM 3347 N N . ALA B 1 195 ? -6.941 25.781 5.246 1 98.12 195 ALA B N 1
ATOM 3348 C CA . ALA B 1 195 ? -5.887 25.234 6.09 1 98.12 195 ALA B CA 1
ATOM 3349 C C . ALA B 1 195 ? -4.59 25.062 5.305 1 98.12 195 ALA B C 1
ATOM 3351 O O . ALA B 1 195 ? -4.594 25.078 4.07 1 98.12 195 ALA B O 1
ATOM 3352 N N . THR B 1 196 ? -3.482 25.016 6.023 1 98.5 196 THR B N 1
ATOM 3353 C CA . THR B 1 196 ? -2.191 24.578 5.508 1 98.5 196 THR B CA 1
ATOM 3354 C C . THR B 1 196 ? -2.061 23.062 5.598 1 98.5 196 THR B C 1
ATOM 3356 O O . THR B 1 196 ? -2.561 22.438 6.543 1 98.5 196 THR B O 1
ATOM 3359 N N . ALA B 1 197 ? -1.453 22.484 4.586 1 98.62 197 ALA B N 1
ATOM 3360 C CA . ALA B 1 197 ? -1.362 21.031 4.594 1 98.62 197 ALA B CA 1
ATOM 3361 C C . ALA B 1 197 ? 0.077 20.562 4.387 1 98.62 197 ALA B C 1
ATOM 3363 O O . ALA B 1 197 ? 0.808 21.141 3.576 1 98.62 197 ALA B O 1
ATOM 3364 N N . LEU B 1 198 ? 0.512 19.578 5.121 1 98.75 198 LEU B N 1
ATOM 3365 C CA . LEU B 1 198 ? 1.766 18.859 4.93 1 98.75 198 LEU B CA 1
ATOM 3366 C C . LEU B 1 198 ? 1.521 17.359 4.844 1 98.75 198 LEU B C 1
ATOM 3368 O O . LEU B 1 198 ? 1.057 16.75 5.809 1 98.75 198 LEU B O 1
ATOM 3372 N N . THR B 1 199 ? 1.83 16.781 3.711 1 98.56 199 THR B N 1
ATOM 3373 C CA . THR B 1 199 ? 1.593 15.375 3.457 1 98.56 199 THR B CA 1
ATOM 3374 C C . THR B 1 199 ? 2.91 14.633 3.225 1 98.56 199 THR B C 1
ATOM 3376 O O . THR B 1 199 ? 3.803 15.148 2.549 1 98.56 199 THR B O 1
ATOM 3379 N N . ILE B 1 200 ? 3.082 13.523 3.85 1 98.31 200 ILE B N 1
ATOM 3380 C CA . ILE B 1 200 ? 4.176 12.633 3.471 1 98.31 200 ILE B CA 1
ATOM 3381 C C . ILE B 1 200 ? 3.625 11.438 2.707 1 98.31 200 ILE B C 1
ATOM 3383 O O . ILE B 1 200 ? 2.621 10.844 3.109 1 98.31 200 ILE B O 1
ATOM 3387 N N . THR B 1 201 ? 4.211 11.117 1.61 1 96.94 201 THR B N 1
ATOM 3388 C CA . THR B 1 201 ? 3.758 9.984 0.816 1 96.94 201 THR B CA 1
ATOM 3389 C C . THR B 1 201 ? 4.848 9.531 -0.151 1 96.94 201 THR B C 1
ATOM 3391 O O . THR B 1 201 ? 5.785 10.281 -0.434 1 96.94 201 THR B O 1
ATOM 3394 N N . HIS B 1 202 ? 4.762 8.352 -0.539 1 95.44 202 HIS B N 1
ATOM 3395 C CA . HIS B 1 202 ? 5.598 7.863 -1.632 1 95.44 202 HIS B CA 1
ATOM 3396 C C . HIS B 1 202 ? 4.785 7.695 -2.912 1 95.44 202 HIS B C 1
ATOM 3398 O O . HIS B 1 202 ? 5.328 7.305 -3.949 1 95.44 202 HIS B O 1
ATOM 3404 N N . ASP B 1 203 ? 3.576 8.008 -2.885 1 93.75 203 ASP B N 1
ATOM 3405 C CA . ASP B 1 203 ? 2.672 7.863 -4.02 1 93.75 203 ASP B CA 1
ATOM 3406 C C . ASP B 1 203 ? 2.629 9.141 -4.852 1 93.75 203 ASP B C 1
ATOM 3408 O O . ASP B 1 203 ? 2.09 10.156 -4.41 1 93.75 203 ASP B O 1
ATOM 3412 N N . MET B 1 204 ? 3.021 8.984 -6.105 1 94.19 204 MET B N 1
ATOM 3413 C CA . MET B 1 204 ? 3.162 10.188 -6.934 1 94.19 204 MET B CA 1
ATOM 3414 C C . MET B 1 204 ? 1.808 10.633 -7.469 1 94.19 204 MET B C 1
ATOM 3416 O O . MET B 1 204 ? 1.613 11.82 -7.758 1 94.19 204 MET B O 1
ATOM 3420 N N . ALA B 1 205 ? 0.889 9.688 -7.645 1 93.06 205 ALA B N 1
ATOM 3421 C CA . ALA B 1 205 ? -0.455 10.094 -8.055 1 93.06 205 ALA B CA 1
ATOM 3422 C C . ALA B 1 205 ? -1.103 10.992 -7.004 1 93.06 205 ALA B C 1
ATOM 3424 O O . ALA B 1 205 ? -1.702 12.016 -7.336 1 93.06 205 ALA B O 1
ATOM 3425 N N . SER B 1 206 ? -0.944 10.625 -5.797 1 95.75 206 SER B N 1
ATOM 3426 C CA . SER B 1 206 ? -1.459 11.422 -4.691 1 95.75 206 SER B CA 1
ATOM 3427 C C . SER B 1 206 ? -0.728 12.758 -4.582 1 95.75 206 SER B C 1
ATOM 3429 O O . SER B 1 206 ? -1.358 13.812 -4.48 1 95.75 206 SER B O 1
ATOM 3431 N N . ALA B 1 207 ? 0.61 12.703 -4.605 1 97.31 207 ALA B N 1
ATOM 3432 C CA . ALA B 1 207 ? 1.419 13.906 -4.48 1 97.31 207 ALA B CA 1
ATOM 3433 C C . ALA B 1 207 ? 1.044 14.93 -5.551 1 97.31 207 ALA B C 1
ATOM 3435 O O . ALA B 1 207 ? 0.847 16.109 -5.246 1 97.31 207 ALA B O 1
ATOM 3436 N N . SER B 1 208 ? 0.847 14.453 -6.715 1 94.88 208 SER B N 1
ATOM 3437 C CA . SER B 1 208 ? 0.57 15.344 -7.84 1 94.88 208 SER B CA 1
ATOM 3438 C C . SER B 1 208 ? -0.813 15.977 -7.719 1 94.88 208 SER B C 1
ATOM 3440 O O . SER B 1 208 ? -1.034 17.094 -8.188 1 94.88 208 SER B O 1
ATOM 3442 N N . LYS B 1 209 ? -1.676 15.273 -7.113 1 94.88 209 LYS B N 1
ATOM 3443 C CA . LYS B 1 209 ? -3.059 15.734 -7.035 1 94.88 209 LYS B CA 1
ATOM 3444 C C . LYS B 1 209 ? -3.236 16.75 -5.902 1 94.88 209 LYS B C 1
ATOM 3446 O O . LYS B 1 209 ? -3.977 17.719 -6.047 1 94.88 209 LYS B O 1
ATOM 3451 N N . ILE B 1 210 ? -2.512 16.578 -4.883 1 96.94 210 ILE B N 1
ATOM 3452 C CA . ILE B 1 210 ? -2.863 17.344 -3.699 1 96.94 210 ILE B CA 1
ATOM 3453 C C . ILE B 1 210 ? -1.835 18.453 -3.484 1 96.94 210 ILE B C 1
ATOM 3455 O O . ILE B 1 210 ? -2.119 19.453 -2.818 1 96.94 210 ILE B O 1
ATOM 3459 N N . ALA B 1 211 ? -0.676 18.422 -4.043 1 98.12 211 ALA B N 1
ATOM 3460 C CA . ALA B 1 211 ? 0.446 19.281 -3.672 1 98.12 211 ALA B CA 1
ATOM 3461 C C . ALA B 1 211 ? 0.456 20.562 -4.5 1 98.12 211 ALA B C 1
ATOM 3463 O O . ALA B 1 211 ? 0.197 20.531 -5.707 1 98.12 211 ALA B O 1
ATOM 3464 N N . ASP B 1 212 ? 0.708 21.672 -3.846 1 98.31 212 ASP B N 1
ATOM 3465 C CA . ASP B 1 212 ? 1.192 22.859 -4.535 1 98.31 212 ASP B CA 1
ATOM 3466 C C . ASP B 1 212 ? 2.689 22.766 -4.816 1 98.31 212 ASP B C 1
ATOM 3468 O O . ASP B 1 212 ? 3.141 23.062 -5.922 1 98.31 212 ASP B O 1
ATOM 3472 N N . ARG B 1 213 ? 3.41 22.375 -3.816 1 98.62 213 ARG B N 1
ATOM 3473 C CA . ARG B 1 213 ? 4.848 22.141 -3.887 1 98.62 213 ARG B CA 1
ATOM 3474 C C . ARG B 1 213 ? 5.207 20.75 -3.381 1 98.62 213 ARG B C 1
ATOM 3476 O O . ARG B 1 213 ? 4.496 20.188 -2.545 1 98.62 213 ARG B O 1
ATOM 3483 N N . ILE B 1 214 ? 6.27 20.219 -3.928 1 98.56 214 ILE B N 1
ATOM 3484 C CA . ILE B 1 214 ? 6.781 18.906 -3.535 1 98.56 214 ILE B CA 1
ATOM 3485 C C . ILE B 1 214 ? 8.227 19.031 -3.072 1 98.56 214 ILE B C 1
ATOM 3487 O O . ILE B 1 214 ? 9 19.812 -3.637 1 98.56 214 ILE B O 1
ATOM 3491 N N . ALA B 1 215 ? 8.555 18.359 -2.014 1 98.56 215 ALA B N 1
ATOM 3492 C CA . ALA B 1 215 ? 9.914 18.203 -1.505 1 98.56 215 ALA B CA 1
ATOM 3493 C C . ALA B 1 215 ? 10.328 16.734 -1.467 1 98.56 215 ALA B C 1
ATOM 3495 O O . ALA B 1 215 ? 9.539 15.875 -1.059 1 98.56 215 ALA B O 1
ATOM 3496 N N . MET B 1 216 ? 11.523 16.422 -1.875 1 98.31 216 MET B N 1
ATOM 3497 C CA . MET B 1 216 ? 11.992 15.039 -1.829 1 98.31 216 MET B CA 1
ATOM 3498 C C . MET B 1 216 ? 13.055 14.859 -0.751 1 98.31 216 MET B C 1
ATOM 3500 O O . MET B 1 216 ? 14.086 15.539 -0.771 1 98.31 216 MET B O 1
ATOM 3504 N N . LEU B 1 217 ? 12.789 13.992 0.118 1 97.88 217 LEU B N 1
ATOM 3505 C CA . LEU B 1 217 ? 13.719 13.648 1.184 1 97.88 217 LEU B CA 1
ATOM 3506 C C . LEU B 1 217 ? 14.562 12.438 0.793 1 97.88 217 LEU B C 1
ATOM 3508 O O . LEU B 1 217 ? 14.031 11.406 0.392 1 97.88 217 LEU B O 1
ATOM 3512 N N . TYR B 1 218 ? 15.844 12.586 0.809 1 96 218 TYR B N 1
ATOM 3513 C CA . TYR B 1 218 ? 16.797 11.523 0.478 1 96 218 TYR B CA 1
ATOM 3514 C C . TYR B 1 218 ? 18.047 11.625 1.343 1 96 218 TYR B C 1
ATOM 3516 O O . TYR B 1 218 ? 18.688 12.68 1.411 1 96 218 TYR B O 1
ATOM 3524 N N . GLN B 1 219 ? 18.375 10.547 2.021 1 94.25 219 GLN B N 1
ATOM 3525 C CA . GLN B 1 219 ? 19.547 10.453 2.895 1 94.25 219 GLN B CA 1
ATOM 3526 C C . GLN B 1 219 ? 19.594 11.625 3.871 1 94.25 219 GLN B C 1
ATOM 3528 O O . GLN B 1 219 ? 20.641 12.273 4.016 1 94.25 219 GLN B O 1
ATOM 3533 N N . GLY B 1 220 ? 18.391 12 4.352 1 96.38 220 GLY B N 1
ATOM 3534 C CA . GLY B 1 220 ? 18.297 12.945 5.449 1 96.38 220 GLY B CA 1
ATOM 3535 C C . GLY B 1 220 ? 18.234 14.391 4.988 1 96.38 220 GLY B C 1
ATOM 3536 O O . GLY B 1 220 ? 18.188 15.305 5.805 1 96.38 220 GLY B O 1
ATOM 3537 N N . LYS B 1 221 ? 18.234 14.57 3.709 1 97.19 221 LYS B N 1
ATOM 3538 C CA . LYS B 1 221 ? 18.219 15.922 3.162 1 97.19 221 LYS B CA 1
ATOM 3539 C C . LYS B 1 221 ? 17.094 16.094 2.152 1 97.19 221 LYS B C 1
ATOM 3541 O O . LYS B 1 221 ? 16.688 15.141 1.497 1 97.19 221 LYS B O 1
ATOM 3546 N N . LEU B 1 222 ? 16.578 17.328 2.094 1 98.12 222 LEU B N 1
ATOM 3547 C CA . LEU B 1 222 ? 15.703 17.656 0.981 1 98.12 222 LEU B CA 1
ATOM 3548 C C . LEU B 1 222 ? 16.5 18 -0.27 1 98.12 222 LEU B C 1
ATOM 3550 O O . LEU B 1 222 ? 17.078 19.078 -0.375 1 98.12 222 LEU B O 1
ATOM 3554 N N . ILE B 1 223 ? 16.469 17.156 -1.248 1 97.62 223 ILE B N 1
ATOM 3555 C CA . ILE B 1 223 ? 17.391 17.266 -2.381 1 97.62 223 ILE B CA 1
ATOM 3556 C C . ILE B 1 223 ? 16.703 18.047 -3.508 1 97.62 223 ILE B C 1
ATOM 3558 O O . ILE B 1 223 ? 17.375 18.469 -4.465 1 97.62 223 ILE B O 1
ATOM 3562 N N . TRP B 1 224 ? 15.438 18.203 -3.402 1 97.94 224 TRP B N 1
ATOM 3563 C CA . TRP B 1 224 ? 14.688 19 -4.367 1 97.94 224 TRP B CA 1
ATOM 3564 C C . TRP B 1 224 ? 13.398 19.531 -3.742 1 97.94 224 TRP B C 1
ATOM 3566 O O . TRP B 1 224 ? 12.711 18.812 -3.016 1 97.94 224 TRP B O 1
ATOM 3576 N N . VAL B 1 225 ? 13.125 20.766 -3.92 1 98.12 225 VAL B N 1
ATOM 3577 C CA . VAL B 1 225 ? 11.883 21.422 -3.537 1 98.12 225 VAL B CA 1
ATOM 3578 C C . VAL B 1 225 ? 11.406 22.328 -4.672 1 98.12 225 VAL B C 1
ATOM 3580 O O . VAL B 1 225 ? 12.148 23.203 -5.137 1 98.12 225 VAL B O 1
ATOM 3583 N N . GLY B 1 226 ? 10.188 22.125 -5.121 1 97.81 226 GLY B N 1
ATOM 3584 C CA . GLY B 1 226 ? 9.672 22.938 -6.223 1 97.81 226 GLY B CA 1
ATOM 3585 C C . GLY B 1 226 ? 8.188 22.734 -6.469 1 97.81 226 GLY B C 1
ATOM 3586 O O . GLY B 1 226 ? 7.527 22 -5.723 1 97.81 226 GLY B O 1
ATOM 3587 N N . PRO B 1 227 ? 7.711 23.531 -7.367 1 98 227 PRO B N 1
ATOM 3588 C CA . PRO B 1 227 ? 6.297 23.344 -7.711 1 98 227 PRO B CA 1
ATOM 3589 C C . PRO B 1 227 ? 5.973 21.906 -8.133 1 98 227 PRO B C 1
ATOM 3591 O O . PRO B 1 227 ? 6.781 21.266 -8.797 1 98 227 PRO B O 1
ATOM 3594 N N . ALA B 1 228 ? 4.805 21.422 -7.727 1 97.88 228 ALA B N 1
ATOM 3595 C CA . ALA B 1 228 ? 4.379 20.062 -8.055 1 97.88 228 ALA B CA 1
ATOM 3596 C C . ALA B 1 228 ? 4.41 19.828 -9.562 1 97.88 228 ALA B C 1
ATOM 3598 O O . ALA B 1 228 ? 4.766 18.734 -10.016 1 97.88 228 ALA B O 1
ATOM 3599 N N . SER B 1 229 ? 4.156 20.781 -10.344 1 97 229 SER B N 1
ATOM 3600 C CA . SER B 1 229 ? 4.062 20.672 -11.797 1 97 229 SER B CA 1
ATOM 3601 C C . SER B 1 229 ? 5.426 20.391 -12.414 1 97 229 SER B C 1
ATOM 3603 O O . SER B 1 229 ? 5.512 19.953 -13.57 1 97 229 SER B O 1
ATOM 3605 N N . GLU B 1 230 ? 6.477 20.547 -11.664 1 97.44 230 GLU B N 1
ATOM 3606 C CA . GLU B 1 230 ? 7.82 20.438 -12.219 1 97.44 230 GLU B CA 1
ATOM 3607 C C . GLU B 1 230 ? 8.531 19.172 -11.711 1 97.44 230 GLU B C 1
ATOM 3609 O O . GLU B 1 230 ? 9.688 18.938 -12.055 1 97.44 230 GLU B O 1
ATOM 3614 N N . VAL B 1 231 ? 7.832 18.422 -10.945 1 96.75 231 VAL B N 1
ATOM 3615 C CA . VAL B 1 231 ? 8.492 17.328 -10.25 1 96.75 231 VAL B CA 1
ATOM 3616 C C . VAL B 1 231 ? 9.008 16.312 -11.258 1 96.75 231 VAL B C 1
ATOM 3618 O O . VAL B 1 231 ? 10.031 15.664 -11.039 1 96.75 231 VAL B O 1
ATOM 3621 N N . TYR B 1 232 ? 8.398 16.125 -12.398 1 96.25 232 TYR B N 1
ATOM 3622 C CA . TYR B 1 232 ? 8.789 15.148 -13.406 1 96.25 232 TYR B CA 1
ATOM 3623 C C . TYR B 1 232 ? 9.859 15.719 -14.336 1 96.25 232 TYR B C 1
ATOM 3625 O O . TYR B 1 232 ? 10.375 15.016 -15.203 1 96.25 232 TYR B O 1
ATOM 3633 N N . ASP B 1 233 ? 10.156 17.016 -14.25 1 96.06 233 ASP B N 1
ATOM 3634 C CA . ASP B 1 233 ? 11.219 17.703 -14.969 1 96.06 233 ASP B CA 1
ATOM 3635 C C . ASP B 1 233 ? 12.125 18.469 -14 1 96.06 233 ASP B C 1
ATOM 3637 O O . ASP B 1 233 ? 12.391 19.656 -14.203 1 96.06 233 ASP B O 1
ATOM 3641 N N . SER B 1 234 ? 12.5 17.844 -13.016 1 95 234 SER B N 1
ATOM 3642 C CA . SER B 1 234 ? 13.195 18.484 -11.906 1 95 234 SER B CA 1
ATOM 3643 C C . SER B 1 234 ? 14.656 18.766 -12.266 1 95 234 SER B C 1
ATOM 3645 O O . SER B 1 234 ? 15.281 19.656 -11.672 1 95 234 SER B O 1
ATOM 3647 N N . GLY B 1 235 ? 15.25 17.969 -13.188 1 95.69 235 GLY B N 1
ATOM 3648 C CA . GLY B 1 235 ? 16.672 18.047 -13.508 1 95.69 235 GLY B CA 1
ATOM 3649 C C . GLY B 1 235 ? 17.547 17.297 -12.523 1 95.69 235 GLY B C 1
ATOM 3650 O O . GLY B 1 235 ? 18.766 17.281 -12.672 1 95.69 235 GLY B O 1
ATOM 3651 N N . ASN B 1 236 ? 16.984 16.719 -11.539 1 96.56 236 ASN B N 1
ATOM 3652 C CA . ASN B 1 236 ? 17.672 15.922 -10.539 1 96.56 236 ASN B CA 1
ATOM 3653 C C . ASN B 1 236 ? 17.484 14.43 -10.789 1 96.56 236 ASN B C 1
ATOM 3655 O O . ASN B 1 236 ? 16.359 13.922 -10.734 1 96.56 236 ASN B O 1
ATOM 3659 N N . PRO B 1 237 ? 18.594 13.703 -11.023 1 96.5 237 PRO B N 1
ATOM 3660 C CA . PRO B 1 237 ? 18.469 12.297 -11.398 1 96.5 237 PRO B CA 1
ATOM 3661 C C . PRO B 1 237 ? 17.844 11.445 -10.289 1 96.5 237 PRO B C 1
ATOM 3663 O O . PRO B 1 237 ? 17.172 10.445 -10.578 1 96.5 237 PRO B O 1
ATOM 3666 N N . TYR B 1 238 ? 18.109 11.766 -9.039 1 96.25 238 TYR B N 1
ATOM 3667 C CA . TYR B 1 238 ? 17.5 11.047 -7.922 1 96.25 238 TYR B CA 1
ATOM 3668 C C . TYR B 1 238 ? 15.984 11.219 -7.914 1 96.25 238 TYR B C 1
ATOM 3670 O O . TYR B 1 238 ? 15.242 10.25 -7.746 1 96.25 238 TYR B O 1
ATOM 3678 N N . VAL B 1 239 ? 15.516 12.445 -8.164 1 97.19 239 VAL B N 1
ATOM 3679 C CA . VAL B 1 239 ? 14.094 12.75 -8.211 1 97.19 239 VAL B CA 1
ATOM 3680 C C . VAL B 1 239 ? 13.453 12.039 -9.406 1 97.19 239 VAL B C 1
ATOM 3682 O O . VAL B 1 239 ? 12.414 11.391 -9.258 1 97.19 239 VAL B O 1
ATOM 3685 N N . ASP B 1 240 ? 14.164 12.117 -10.484 1 96.88 240 ASP B N 1
ATOM 3686 C CA . ASP B 1 240 ? 13.656 11.516 -11.711 1 96.88 240 ASP B CA 1
ATOM 3687 C C . ASP B 1 240 ? 13.453 10.008 -11.539 1 96.88 240 ASP B C 1
ATOM 3689 O O . ASP B 1 240 ? 12.43 9.461 -11.945 1 96.88 240 ASP B O 1
ATOM 3693 N N . GLN B 1 241 ? 14.406 9.352 -10.984 1 96.06 241 GLN B N 1
ATOM 3694 C CA . GLN B 1 241 ? 14.32 7.914 -10.75 1 96.06 241 GLN B CA 1
ATOM 3695 C C . GLN B 1 241 ? 13.117 7.574 -9.867 1 96.06 241 GLN B C 1
ATOM 3697 O O . GLN B 1 241 ? 12.344 6.668 -10.18 1 96.06 241 GLN B O 1
ATOM 3702 N N . PHE B 1 242 ? 12.992 8.328 -8.836 1 95.94 242 PHE B N 1
ATOM 3703 C CA . PHE B 1 242 ? 11.945 8.039 -7.859 1 95.94 242 PHE B CA 1
ATOM 3704 C C . PHE B 1 242 ? 10.562 8.289 -8.453 1 95.94 242 PHE B C 1
ATOM 3706 O O . PHE B 1 242 ? 9.68 7.441 -8.359 1 95.94 242 PHE B O 1
ATOM 3713 N N . VAL B 1 243 ? 10.359 9.414 -9.086 1 96.38 243 VAL B N 1
ATOM 3714 C CA . VAL B 1 243 ? 9.023 9.828 -9.5 1 96.38 243 VAL B CA 1
ATOM 3715 C C . VAL B 1 243 ? 8.562 8.969 -10.68 1 96.38 243 VAL B C 1
ATOM 3717 O O . VAL B 1 243 ? 7.367 8.75 -10.867 1 96.38 243 VAL B O 1
ATOM 3720 N N . HIS B 1 244 ? 9.492 8.445 -11.383 1 93.94 244 HIS B N 1
ATOM 3721 C CA . HIS B 1 244 ? 9.141 7.551 -12.484 1 93.94 244 HIS B CA 1
ATOM 3722 C C . HIS B 1 244 ? 9.156 6.094 -12.023 1 93.94 244 HIS B C 1
ATOM 3724 O O . HIS B 1 244 ? 8.758 5.203 -12.773 1 93.94 244 HIS B O 1
ATOM 3730 N N . GLY B 1 245 ? 9.625 5.836 -10.883 1 92.81 245 GLY B N 1
ATOM 3731 C CA . GLY B 1 245 ? 9.625 4.504 -10.297 1 92.81 245 GLY B CA 1
ATOM 3732 C C . GLY B 1 245 ? 10.523 3.529 -11.039 1 92.81 245 GLY B C 1
ATOM 3733 O O . GLY B 1 245 ? 10.141 2.381 -11.273 1 92.81 245 GLY B O 1
ATOM 3734 N N . ARG B 1 246 ? 11.695 3.959 -11.422 1 93 246 ARG B N 1
ATOM 3735 C CA . ARG B 1 246 ? 12.594 3.111 -12.195 1 93 246 ARG B CA 1
ATOM 3736 C C . ARG B 1 246 ? 13.531 2.334 -11.281 1 93 246 ARG B C 1
ATOM 3738 O O . ARG B 1 246 ? 14.133 2.906 -10.367 1 93 246 ARG B O 1
ATOM 3745 N N . ALA B 1 247 ? 13.695 1.044 -11.578 1 91.19 247 ALA B N 1
ATOM 3746 C CA . ALA B 1 247 ? 14.625 0.214 -10.82 1 91.19 247 ALA B CA 1
ATOM 3747 C C . ALA B 1 247 ? 16.062 0.688 -11 1 91.19 247 ALA B C 1
ATOM 3749 O O . ALA B 1 247 ? 16.875 0.619 -10.07 1 91.19 247 ALA B O 1
ATOM 3750 N N . GLU B 1 248 ? 16.328 1.206 -12.164 1 91.69 248 GLU B N 1
ATOM 3751 C CA . GLU B 1 248 ? 17.688 1.66 -12.484 1 91.69 248 GLU B CA 1
ATOM 3752 C C . GLU B 1 248 ? 17.844 3.158 -12.234 1 91.69 248 GLU B C 1
ATOM 3754 O O . GLU B 1 248 ? 16.906 3.934 -12.477 1 91.69 248 GLU B O 1
ATOM 3759 N N . GLY B 1 249 ? 18.953 3.611 -11.773 1 92.75 249 GLY B N 1
ATOM 3760 C CA . GLY B 1 249 ? 19.25 4.996 -11.453 1 92.75 249 GLY B CA 1
ATOM 3761 C C . GLY B 1 249 ? 20.219 5.145 -10.297 1 92.75 249 GLY B C 1
ATOM 3762 O O . GLY B 1 249 ? 20.828 4.164 -9.859 1 92.75 249 GLY B O 1
ATOM 3763 N N . PRO B 1 250 ? 20.406 6.348 -9.867 1 94.12 250 PRO B N 1
ATOM 3764 C CA . PRO B 1 250 ? 21.422 6.586 -8.836 1 94.12 250 PRO B CA 1
ATOM 3765 C C . PRO B 1 250 ? 21 6.062 -7.461 1 94.12 250 PRO B C 1
ATOM 3767 O O . PRO B 1 250 ? 21.844 5.852 -6.59 1 94.12 250 PRO B O 1
ATOM 3770 N N . ILE B 1 251 ? 19.703 5.941 -7.238 1 91.19 251 ILE B N 1
ATOM 3771 C CA . ILE B 1 251 ? 19.234 5.367 -5.977 1 91.19 251 ILE B CA 1
ATOM 3772 C C . ILE B 1 251 ? 19.406 3.85 -6.012 1 91.19 251 ILE B C 1
ATOM 3774 O O . ILE B 1 251 ? 18.828 3.174 -6.863 1 91.19 251 ILE B O 1
ATOM 3778 N N . ARG B 1 252 ? 20.188 3.258 -5.125 1 81.12 252 ARG B N 1
ATOM 3779 C CA . ARG B 1 252 ? 20.453 1.824 -5.098 1 81.12 252 ARG B CA 1
ATOM 3780 C C . ARG B 1 252 ? 19.484 1.103 -4.168 1 81.12 252 ARG B C 1
ATOM 3782 O O . ARG B 1 252 ? 19.344 1.479 -3.004 1 81.12 252 ARG B O 1
ATOM 3789 N N . ALA B 1 253 ? 18.547 0.319 -4.809 1 68.56 253 ALA B N 1
ATOM 3790 C CA . ALA B 1 253 ? 17.594 -0.447 -4.016 1 68.56 253 ALA B CA 1
ATOM 3791 C C . ALA B 1 253 ? 18.203 -1.757 -3.531 1 68.56 253 ALA B C 1
ATOM 3793 O O . ALA B 1 253 ? 17.953 -2.818 -4.109 1 68.56 253 ALA B O 1
ATOM 3794 N N . GLY B 1 254 ? 19.266 -1.854 -2.627 1 59.59 254 GLY B N 1
ATOM 3795 C CA . GLY B 1 254 ? 19.906 -2.986 -1.97 1 59.59 254 GLY B CA 1
ATOM 3796 C C . GLY B 1 254 ? 20.234 -4.117 -2.922 1 59.59 254 GLY B C 1
ATOM 3797 O O . GLY B 1 254 ? 20.578 -5.223 -2.488 1 59.59 254 GLY B O 1
ATOM 3798 N N . LEU B 1 255 ? 19.844 -4.242 -4.164 1 52.75 255 LEU B N 1
ATOM 3799 C CA . LEU B 1 255 ? 20.188 -5.434 -4.934 1 52.75 255 LEU B CA 1
ATOM 3800 C C . LEU B 1 255 ? 21.688 -5.703 -4.879 1 52.75 255 LEU B C 1
ATOM 3802 O O . LEU B 1 255 ? 22.109 -6.797 -4.5 1 52.75 255 LEU B O 1
ATOM 3806 N N . ARG B 1 256 ? 22.578 -5.23 -5.973 1 41.31 256 ARG B N 1
ATOM 3807 C CA . ARG B 1 256 ? 23.859 -5.777 -6.398 1 41.31 256 ARG B CA 1
ATOM 3808 C C . ARG B 1 256 ? 24.969 -5.363 -5.441 1 41.31 256 ARG B C 1
ATOM 3810 O O . ARG B 1 256 ? 26.125 -5.781 -5.598 1 41.31 256 ARG B O 1
ATOM 3817 N N . ASP B 1 257 ? 24.922 -4.664 -4.281 1 34.03 257 ASP B N 1
ATOM 3818 C CA . ASP B 1 257 ? 26.359 -4.566 -4.012 1 34.03 257 ASP B CA 1
ATOM 3819 C C . ASP B 1 257 ? 26.906 -5.898 -3.512 1 34.03 257 ASP B C 1
ATOM 3821 O O . ASP B 1 257 ? 26.281 -6.574 -2.697 1 34.03 257 ASP B O 1
#

Solvent-accessible surface area (backbone atoms only — not comparable to full-atom values): 26602 Å² total; per-residue (Å²): 131,87,77,68,36,39,36,35,37,41,44,28,21,32,61,64,85,91,46,68,36,31,62,46,29,66,49,76,37,45,72,51,34,29,38,23,40,32,42,54,80,89,30,31,64,68,57,54,50,31,34,75,72,62,78,36,81,61,76,41,60,44,39,24,50,70,74,38,79,48,75,85,55,56,67,69,64,34,48,58,58,53,62,34,50,18,54,26,42,54,79,26,73,69,55,66,91,35,34,39,27,52,51,22,20,39,57,37,45,70,71,66,64,42,58,66,72,62,32,44,52,51,20,39,55,34,32,45,75,55,36,36,60,67,80,52,32,75,37,42,54,85,78,45,55,72,71,53,41,41,36,48,20,45,25,29,21,50,57,71,65,27,53,31,36,37,32,37,32,71,46,62,94,50,32,44,32,51,28,35,41,50,43,50,47,51,44,51,52,36,59,72,65,54,18,18,34,45,30,36,38,58,50,60,72,55,42,58,70,50,26,56,28,35,31,33,38,50,87,13,27,66,80,44,73,44,51,36,90,38,54,88,69,64,87,42,64,60,52,43,23,48,75,68,26,39,53,66,62,80,59,78,72,73,42,85,120,129,87,78,68,36,39,35,35,36,41,44,28,21,32,60,63,85,91,46,69,34,31,62,47,30,68,49,75,36,46,71,52,33,30,38,24,40,31,42,55,79,90,32,32,63,67,57,54,50,32,35,75,72,64,77,37,81,61,77,41,61,44,39,24,51,70,72,36,79,48,76,85,55,55,71,68,64,33,48,58,57,53,62,33,49,18,54,26,43,52,80,27,73,71,54,65,90,36,36,39,28,52,51,20,20,39,58,35,44,72,70,65,64,42,58,65,72,61,33,44,52,51,21,39,54,33,32,45,77,57,36,35,60,68,79,51,33,75,35,42,53,85,77,45,54,71,71,52,41,40,36,48,18,46,25,30,21,49,57,69,65,28,54,32,37,37,31,38,31,72,47,64,96,50,30,43,32,52,28,35,42,51,41,50,47,50,45,52,52,36,59,72,65,54,18,20,35,45,33,38,38,58,50,59,73,56,43,57,70,51,27,54,27,34,32,34,39,52,88,13,27,66,82,45,72,44,52,35,91,38,52,88,69,65,88,41,64,60,50,44,24,48,75,68,26,39,54,67,61,82,60,77,72,76,41,82,124